Protein AF-A0A930J1J0-F1 (afdb_monomer_lite)

pLDDT: mean 86.8, std 15.66, range [39.66, 98.94]

Sequence (401 aa):
DGDRRDTHDFEGYFANFINRMKADNHDKSLVMNAVSTFGGSKIVGTKNVEFGYNEMWGGDDYLWNYRKIIQDNRRNNGKNTFNTVFAAYLHCRNGNGGQFHTSSALFGNATIFALGGSRIELSGDHMLFTEYFPDDARKMSDKLQKSIIHYYDFLVAYENYLRDGNAETSVNMTMDGVNVAAWDLSDPNPSIADAADQTIGPKPYCVNTYSTKKGDVTAIQLLNYSNVSRDNFNVRDLKETMPEPNVLLNKKIVLDDATPVSRIWVASPDCFGGAPQEVVFKQNNGKVTFTLPSLEYWTMVVVEHGNKVDNSASEVRNYVLRGESFQEASNNTVPAGEAYLSFPATIGKTLQPLLSLVPVTAGITNVIDNGRDDYYTVSGIKVDHPVKGIYIHKGKKLVKK

Secondary structure (DSSP, 8-state):
------GGGHHHHHHHHHHHHHHHTTTS----B-GGGTTHHHHHHTS-SSSEEEE--GGG-BHHHHHHHHHHHHHHHT-TT--EEEE--TTTTSS--SBPPHHHHHHHHHHHHHTT-EE--EETTEE--SSSTT---SBPPHHHHHHHHHHHHHHHHTHHHHSSSPEEE---EEETTEEPEE-B-SPP-TT--SGGG---B--TTEEEEEEEEETTEEEEEEEEETT--STT-BSS-TT--PPPP--EEEEEEEEE--SPEEEEEEE-TTSGGG--EE--EEEETTEEEEEEEEESSEEEEEEEES-----S---EEEEEEETTEEEEPGGGPPPTT--EEEEEHHHHTTS-SEEE--------TT----S---EEETTS-EESS--SEEEEETTEEEEE-

Structure (mmCIF, N/CA/C/O backbone):
data_AF-A0A930J1J0-F1
#
_entry.id   AF-A0A930J1J0-F1
#
loop_
_atom_site.group_PDB
_atom_site.id
_atom_site.type_symbol
_atom_site.label_atom_id
_atom_site.label_alt_id
_atom_site.label_comp_id
_atom_site.label_asym_id
_atom_site.label_entity_id
_atom_site.label_seq_id
_atom_site.pdbx_PDB_ins_code
_atom_site.Cartn_x
_atom_site.Cartn_y
_atom_site.Cartn_z
_atom_site.occupancy
_atom_site.B_iso_or_equiv
_atom_site.auth_seq_id
_atom_site.auth_comp_id
_atom_site.auth_asym_id
_atom_site.auth_atom_id
_atom_site.pdbx_PDB_model_num
ATOM 1 N N . ASP A 1 1 ? 16.453 -6.946 -48.215 1.00 40.41 1 ASP A N 1
ATOM 2 C CA . ASP A 1 1 ? 15.209 -6.165 -48.078 1.00 40.41 1 ASP A CA 1
ATOM 3 C C . ASP A 1 1 ? 14.553 -6.431 -46.735 1.00 40.41 1 ASP A C 1
ATOM 5 O O . ASP A 1 1 ? 13.720 -7.315 -46.593 1.00 40.41 1 ASP A O 1
ATOM 9 N N . GLY A 1 2 ? 15.029 -5.722 -45.708 1.00 41.78 2 GLY A N 1
ATOM 10 C CA . GLY A 1 2 ? 14.405 -5.718 -44.389 1.00 41.78 2 GLY A CA 1
ATOM 11 C C . GLY A 1 2 ? 13.226 -4.764 -44.436 1.00 41.78 2 GLY A C 1
ATOM 12 O O . GLY A 1 2 ? 13.413 -3.555 -44.333 1.00 41.78 2 GLY A O 1
ATOM 13 N N . ASP A 1 3 ? 12.049 -5.324 -44.674 1.00 44.66 3 ASP A N 1
ATOM 14 C CA . ASP A 1 3 ? 10.758 -4.653 -44.623 1.00 44.66 3 ASP A CA 1
ATOM 15 C C . ASP A 1 3 ? 10.633 -3.887 -43.292 1.00 44.66 3 ASP A C 1
ATOM 17 O O . ASP A 1 3 ? 10.370 -4.471 -42.237 1.00 44.66 3 ASP A O 1
ATOM 21 N N . ARG A 1 4 ? 10.911 -2.574 -43.321 1.00 46.75 4 ARG A N 1
ATOM 22 C CA . ARG A 1 4 ? 10.579 -1.635 -42.242 1.00 46.75 4 ARG A CA 1
ATOM 23 C C . ARG A 1 4 ? 9.063 -1.495 -42.250 1.00 46.75 4 ARG A C 1
ATOM 25 O O . ARG A 1 4 ? 8.527 -0.515 -42.761 1.00 46.75 4 ARG A O 1
ATOM 32 N N . ARG A 1 5 ? 8.386 -2.520 -41.735 1.00 54.31 5 ARG A N 1
ATOM 33 C CA . ARG A 1 5 ? 6.943 -2.494 -41.550 1.00 54.31 5 ARG A CA 1
ATOM 34 C C . ARG A 1 5 ? 6.594 -1.337 -40.636 1.00 54.31 5 ARG A C 1
ATOM 36 O O . ARG A 1 5 ? 7.271 -1.079 -39.643 1.00 54.31 5 ARG A O 1
ATOM 43 N N . ASP A 1 6 ? 5.529 -0.677 -41.037 1.00 55.72 6 ASP A N 1
ATOM 44 C CA . ASP A 1 6 ? 4.822 0.389 -40.362 1.00 55.72 6 ASP A CA 1
ATOM 45 C C . ASP A 1 6 ? 4.927 0.302 -38.823 1.00 55.72 6 ASP A C 1
ATOM 47 O O . ASP A 1 6 ? 4.424 -0.633 -38.197 1.00 55.72 6 ASP A O 1
ATOM 51 N N . THR A 1 7 ? 5.629 1.251 -38.194 1.00 55.56 7 THR A N 1
ATOM 52 C CA . THR A 1 7 ? 5.911 1.256 -36.742 1.00 55.56 7 THR A CA 1
ATOM 53 C C . THR A 1 7 ? 4.744 1.785 -35.901 1.00 55.56 7 THR A C 1
ATOM 55 O O . THR A 1 7 ? 4.919 2.066 -34.718 1.00 55.56 7 THR A O 1
ATOM 58 N N . HIS A 1 8 ? 3.560 1.946 -36.496 1.00 62.59 8 HIS A N 1
ATOM 59 C CA . HIS A 1 8 ? 2.398 2.550 -35.843 1.00 62.59 8 HIS A CA 1
ATOM 60 C C . HIS A 1 8 ? 1.767 1.663 -34.750 1.00 62.59 8 HIS A C 1
ATOM 62 O O . HIS A 1 8 ? 1.011 2.183 -33.938 1.00 62.59 8 HIS A O 1
ATOM 68 N N . ASP A 1 9 ? 2.100 0.365 -34.673 1.00 74.12 9 ASP A N 1
ATOM 69 C CA . ASP A 1 9 ? 1.625 -0.552 -33.617 1.00 74.12 9 ASP A CA 1
ATOM 70 C C . ASP A 1 9 ? 2.786 -1.301 -32.937 1.00 74.12 9 ASP A C 1
ATOM 72 O O . ASP A 1 9 ? 2.862 -2.532 -32.929 1.00 74.12 9 ASP A O 1
ATOM 76 N N . PHE A 1 10 ? 3.748 -0.548 -32.390 1.00 83.56 10 PHE A N 1
ATOM 77 C CA . PHE A 1 10 ? 4.880 -1.148 -31.676 1.00 83.56 10 PHE A CA 1
ATOM 78 C C . PHE A 1 10 ? 4.429 -1.991 -30.467 1.00 83.56 10 PHE A C 1
ATOM 80 O O . PHE A 1 10 ? 4.976 -3.064 -30.215 1.00 83.56 10 PHE A O 1
ATOM 87 N N . GLU A 1 11 ? 3.378 -1.555 -29.769 1.00 87.38 11 GLU A N 1
ATOM 88 C CA . GLU A 1 11 ? 2.804 -2.262 -28.619 1.00 87.38 11 GLU A CA 1
ATOM 89 C C . GLU A 1 11 ? 2.189 -3.617 -29.013 1.00 87.38 11 GLU A C 1
ATOM 91 O O . GLU A 1 11 ? 2.298 -4.593 -28.264 1.00 87.38 11 GLU A O 1
ATOM 96 N N . GLY A 1 12 ? 1.581 -3.720 -30.200 1.00 89.19 12 GLY A N 1
ATOM 97 C CA . GLY A 1 12 ? 1.056 -4.974 -30.739 1.00 89.19 12 GLY A CA 1
ATOM 98 C C . GLY A 1 12 ? 2.128 -6.051 -30.937 1.00 89.19 12 GLY A C 1
ATOM 99 O O . GLY A 1 12 ? 1.853 -7.242 -30.748 1.00 89.19 12 GLY A O 1
ATOM 100 N N . TYR A 1 13 ? 3.376 -5.666 -31.228 1.00 92.75 13 TYR A N 1
ATOM 101 C CA . TYR A 1 13 ? 4.475 -6.630 -31.352 1.00 92.75 13 TYR A CA 1
ATOM 102 C C . TYR A 1 13 ? 4.840 -7.300 -30.024 1.00 92.75 13 TYR A C 1
ATOM 104 O O . TYR A 1 13 ? 5.249 -8.463 -30.045 1.00 92.75 13 TYR A O 1
ATOM 112 N N . PHE A 1 14 ? 4.632 -6.642 -28.878 1.00 95.38 14 PHE A N 1
ATOM 113 C CA . PHE A 1 14 ? 4.850 -7.271 -27.571 1.00 95.38 14 PHE A CA 1
ATOM 114 C C . PHE A 1 14 ? 3.931 -8.475 -27.369 1.00 95.38 14 PHE A C 1
ATOM 116 O O . PHE A 1 14 ? 4.391 -9.542 -26.961 1.00 95.38 14 PHE A O 1
ATOM 123 N N . ALA A 1 15 ? 2.649 -8.342 -27.722 1.00 95.69 15 ALA A N 1
ATOM 124 C CA . ALA A 1 15 ? 1.689 -9.434 -27.601 1.00 95.69 15 ALA A CA 1
ATOM 125 C C . ALA A 1 15 ? 2.074 -10.629 -28.488 1.00 95.69 15 ALA A C 1
ATOM 127 O O . ALA A 1 15 ? 2.087 -11.771 -28.025 1.00 95.69 15 ALA A O 1
ATOM 128 N N . ASN A 1 16 ? 2.452 -10.364 -29.744 1.00 95.75 16 ASN A N 1
ATOM 129 C CA . ASN A 1 16 ? 2.914 -11.400 -30.670 1.00 95.75 16 ASN A CA 1
ATOM 130 C C . ASN A 1 16 ? 4.155 -12.129 -30.136 1.00 95.75 16 ASN A C 1
ATOM 132 O O . ASN A 1 16 ? 4.213 -13.360 -30.182 1.00 95.75 16 ASN A O 1
ATOM 136 N N . PHE A 1 17 ? 5.122 -11.383 -29.597 1.00 96.12 17 PHE A N 1
ATOM 137 C CA . PHE A 1 17 ? 6.340 -11.943 -29.022 1.00 96.12 17 PHE A CA 1
ATOM 138 C C . PHE A 1 17 ? 6.049 -12.827 -27.804 1.00 96.12 17 PHE A C 1
ATOM 140 O O . PHE A 1 17 ? 6.471 -13.981 -27.778 1.00 96.12 17 PHE A O 1
ATOM 147 N N . ILE A 1 18 ? 5.281 -12.333 -26.829 1.00 97.00 18 ILE A N 1
ATOM 148 C CA . ILE A 1 18 ? 4.938 -13.088 -25.613 1.00 97.00 18 ILE A CA 1
ATOM 149 C C . ILE A 1 18 ? 4.182 -14.373 -25.966 1.00 97.00 18 ILE A C 1
ATOM 151 O O . ILE A 1 18 ? 4.533 -15.448 -25.476 1.00 97.00 18 ILE A O 1
ATOM 155 N N . ASN A 1 19 ? 3.180 -14.286 -26.847 1.00 97.06 19 ASN A N 1
ATOM 156 C CA . ASN A 1 19 ? 2.413 -15.453 -27.286 1.00 97.06 19 ASN A CA 1
ATOM 157 C C . ASN A 1 19 ? 3.313 -16.496 -27.949 1.00 97.06 19 ASN A C 1
ATOM 159 O O . ASN A 1 19 ? 3.184 -17.689 -27.671 1.00 97.06 19 ASN A O 1
ATOM 163 N N . ARG A 1 20 ? 4.257 -16.052 -28.787 1.00 97.50 20 ARG A N 1
ATOM 164 C CA . ARG A 1 20 ? 5.216 -16.950 -29.426 1.00 97.50 20 ARG A CA 1
ATOM 165 C C . ARG A 1 20 ? 6.159 -17.597 -28.412 1.00 97.50 20 ARG A C 1
ATOM 167 O O . ARG A 1 20 ? 6.332 -18.811 -28.449 1.00 97.50 20 ARG A O 1
ATOM 174 N N . MET A 1 21 ? 6.717 -16.818 -27.485 1.00 97.31 21 MET A N 1
ATOM 175 C CA . MET A 1 21 ? 7.605 -17.331 -26.438 1.00 97.31 21 MET A CA 1
ATOM 176 C C . MET A 1 21 ? 6.910 -18.370 -25.559 1.00 97.31 21 MET A C 1
ATOM 178 O O . MET A 1 21 ? 7.517 -19.396 -25.250 1.00 97.31 21 MET A O 1
ATOM 182 N N . LYS A 1 22 ? 5.639 -18.140 -25.199 1.00 96.69 22 LYS A N 1
ATOM 183 C CA . LYS A 1 22 ? 4.855 -19.085 -24.394 1.00 96.69 22 LYS A CA 1
ATOM 184 C C . LYS A 1 22 ? 4.492 -20.350 -25.168 1.00 96.69 22 LYS A C 1
ATOM 186 O O . LYS A 1 22 ? 4.525 -21.427 -24.585 1.00 96.69 22 LYS A O 1
ATOM 191 N N . ALA A 1 23 ? 4.179 -20.236 -26.459 1.00 97.25 23 ALA A N 1
ATOM 192 C CA . ALA A 1 23 ? 3.907 -21.393 -27.311 1.00 97.25 23 ALA A CA 1
ATOM 193 C C . ALA A 1 23 ? 5.142 -22.298 -27.458 1.00 97.25 23 ALA A C 1
ATOM 195 O O . ALA A 1 23 ? 5.030 -23.514 -27.315 1.00 97.25 23 ALA A O 1
ATOM 196 N N . ASP A 1 24 ? 6.319 -21.704 -27.675 1.00 97.38 24 ASP A N 1
ATOM 197 C CA . ASP A 1 24 ? 7.568 -22.452 -27.847 1.00 97.38 24 ASP A CA 1
ATOM 198 C C . ASP A 1 24 ? 8.112 -22.999 -26.507 1.00 97.38 24 ASP A C 1
ATOM 200 O O . ASP A 1 24 ? 8.792 -24.022 -26.495 1.00 97.38 24 ASP A O 1
ATOM 204 N N . ASN A 1 25 ? 7.794 -22.355 -25.373 1.00 95.62 25 ASN A N 1
ATOM 205 C CA . ASN A 1 25 ? 8.313 -22.688 -24.035 1.00 95.62 25 ASN A CA 1
ATOM 206 C C . ASN A 1 25 ? 7.188 -22.762 -22.985 1.00 95.62 25 ASN A C 1
ATOM 208 O O . ASN A 1 25 ? 7.154 -21.996 -22.017 1.00 95.62 25 ASN A O 1
ATOM 212 N N . HIS A 1 26 ? 6.232 -23.670 -23.189 1.00 92.19 26 HIS A N 1
ATOM 213 C CA . HIS A 1 26 ? 5.001 -23.764 -22.393 1.00 92.19 26 HIS A CA 1
ATOM 214 C C . HIS A 1 26 ? 5.227 -23.917 -20.876 1.00 92.19 26 HIS A C 1
ATOM 216 O O . HIS A 1 26 ? 4.429 -23.400 -20.087 1.00 92.19 26 HIS A O 1
ATOM 222 N N . ASP A 1 27 ? 6.323 -24.558 -20.463 1.00 94.75 27 ASP A N 1
ATOM 223 C CA . ASP A 1 27 ? 6.704 -24.808 -19.068 1.00 94.75 27 ASP A CA 1
ATOM 224 C C . ASP A 1 27 ? 7.376 -23.611 -18.372 1.00 94.75 27 ASP A C 1
ATOM 226 O O . ASP A 1 27 ? 7.573 -23.643 -17.157 1.00 94.75 27 ASP A O 1
ATOM 230 N N . LYS A 1 28 ? 7.737 -22.549 -19.104 1.00 95.50 28 LYS A N 1
ATOM 231 C CA . LYS A 1 28 ? 8.416 -21.377 -18.533 1.00 95.50 28 LYS A CA 1
ATOM 232 C C . LYS A 1 28 ? 7.434 -20.298 -18.096 1.00 95.50 28 LYS A C 1
ATOM 234 O O . LYS A 1 28 ? 6.471 -19.983 -18.800 1.00 95.50 28 LYS A O 1
ATOM 239 N N . SER A 1 29 ? 7.716 -19.697 -16.946 1.00 96.88 29 SER A N 1
ATOM 240 C CA . SER A 1 29 ? 7.060 -18.471 -16.500 1.00 96.88 29 SER A CA 1
ATOM 241 C C . SER A 1 29 ? 7.571 -17.277 -17.291 1.00 96.88 29 SER A C 1
ATOM 243 O O . SER A 1 29 ? 8.767 -17.179 -17.569 1.00 96.88 29 SER A O 1
ATOM 245 N N . LEU A 1 30 ? 6.665 -16.366 -17.644 1.00 97.12 30 LEU A N 1
ATOM 246 C CA . LEU A 1 30 ? 6.994 -15.161 -18.396 1.00 97.12 30 LEU A CA 1
ATOM 247 C C . LEU A 1 30 ? 6.592 -13.911 -17.620 1.00 97.12 30 LEU A C 1
ATOM 249 O O . LEU A 1 30 ? 5.534 -13.842 -16.997 1.00 97.12 30 LEU A O 1
ATOM 253 N N . VAL A 1 31 ? 7.432 -12.892 -17.726 1.00 97.25 31 VAL A N 1
ATOM 254 C CA . VAL A 1 31 ? 7.153 -11.530 -17.284 1.00 97.25 31 VAL A CA 1
ATOM 255 C C . VAL A 1 31 ? 7.755 -10.581 -18.311 1.00 97.25 31 VAL A C 1
ATOM 257 O O . VAL A 1 31 ? 8.797 -10.873 -18.897 1.00 97.25 31 VAL A O 1
ATOM 260 N N . MET A 1 32 ? 7.093 -9.455 -18.553 1.00 97.62 32 MET A N 1
ATOM 261 C CA . MET A 1 32 ? 7.615 -8.398 -19.409 1.00 97.62 32 MET A CA 1
ATOM 262 C C . MET A 1 32 ? 7.312 -7.049 -18.768 1.00 97.62 32 MET A C 1
ATOM 264 O O . MET A 1 32 ? 6.190 -6.812 -18.324 1.00 97.62 32 MET A O 1
ATOM 268 N N . ASN A 1 33 ? 8.328 -6.192 -18.706 1.00 97.62 33 ASN A N 1
ATOM 269 C CA . ASN A 1 33 ? 8.215 -4.863 -18.125 1.00 97.62 33 ASN A CA 1
ATOM 270 C C . ASN A 1 33 ? 7.402 -3.928 -19.032 1.00 97.62 33 ASN A C 1
ATOM 272 O O . ASN A 1 33 ? 7.735 -3.765 -20.205 1.00 97.62 33 ASN A O 1
ATOM 276 N N . ALA A 1 34 ? 6.372 -3.296 -18.468 1.00 96.69 34 ALA A N 1
ATOM 277 C CA . ALA A 1 34 ? 5.621 -2.200 -19.069 1.00 96.69 34 ALA A CA 1
ATOM 278 C C . ALA A 1 34 ? 6.069 -0.861 -18.454 1.00 96.69 34 ALA A C 1
ATOM 280 O O . ALA A 1 34 ? 5.447 -0.353 -17.511 1.00 96.69 34 ALA A O 1
ATOM 281 N N . VAL A 1 35 ? 7.164 -0.311 -18.992 1.00 95.50 35 VAL A N 1
ATOM 282 C CA . VAL A 1 35 ? 7.775 0.962 -18.568 1.00 95.50 35 VAL A CA 1
ATOM 283 C C . VAL A 1 35 ? 6.749 2.086 -18.681 1.00 95.50 35 VAL A C 1
ATOM 285 O O . VAL A 1 35 ? 6.236 2.330 -19.772 1.00 95.50 35 VAL A O 1
ATOM 288 N N . SER A 1 36 ? 6.424 2.756 -17.573 1.00 90.56 36 SER A N 1
ATOM 289 C CA . SER A 1 36 ? 5.410 3.823 -17.546 1.00 90.56 36 SER A CA 1
ATOM 290 C C . SER A 1 36 ? 4.096 3.411 -18.227 1.00 90.56 36 SER A C 1
ATOM 292 O O . SER A 1 36 ? 3.468 4.171 -18.956 1.00 90.56 36 SER A O 1
ATOM 294 N N . THR A 1 37 ? 3.688 2.151 -18.024 1.00 90.38 37 THR A N 1
ATOM 295 C CA . THR A 1 37 ? 2.477 1.524 -18.596 1.00 90.38 37 THR A CA 1
ATOM 296 C C . THR A 1 37 ? 2.469 1.318 -20.115 1.00 90.38 37 THR A C 1
ATOM 298 O O . THR A 1 37 ? 1.513 0.738 -20.637 1.00 90.38 37 THR A O 1
ATOM 301 N N . PHE A 1 38 ? 3.536 1.699 -20.821 1.00 93.88 38 PHE A N 1
ATOM 302 C CA . PHE A 1 38 ? 3.640 1.560 -22.271 1.00 93.88 38 PHE A CA 1
ATOM 303 C C . PHE A 1 38 ? 3.516 0.093 -22.703 1.00 93.88 38 PHE A C 1
ATOM 305 O O . PHE A 1 38 ? 4.220 -0.787 -22.200 1.00 93.88 38 PHE A O 1
ATOM 312 N N . GLY A 1 39 ? 2.577 -0.190 -23.604 1.00 94.00 39 GLY A N 1
ATOM 313 C CA . GLY A 1 39 ? 2.238 -1.538 -24.050 1.00 94.00 39 GLY A CA 1
ATOM 314 C C . GLY A 1 39 ? 1.584 -2.429 -22.991 1.00 94.00 39 GLY A C 1
ATOM 315 O O . GLY A 1 39 ? 1.302 -3.592 -23.280 1.00 94.00 39 GLY A O 1
ATOM 316 N N . GLY A 1 40 ? 1.304 -1.924 -21.784 1.00 95.25 40 GLY A N 1
ATOM 317 C CA . GLY A 1 40 ? 0.835 -2.723 -20.649 1.00 95.25 40 GLY A CA 1
ATOM 318 C C . GLY A 1 40 ? -0.450 -3.498 -20.944 1.00 95.25 40 GLY A C 1
ATOM 319 O O . GLY A 1 40 ? -0.546 -4.682 -20.624 1.00 95.25 40 GLY A O 1
ATOM 320 N N . SER A 1 41 ? -1.406 -2.878 -21.643 1.00 96.62 41 SER A N 1
ATOM 321 C CA . SER A 1 41 ? -2.653 -3.544 -22.047 1.00 96.62 41 SER A CA 1
ATOM 322 C C . SER A 1 41 ? -2.421 -4.691 -23.034 1.00 96.62 41 SER A C 1
ATOM 324 O O . SER A 1 41 ? -3.066 -5.732 -22.922 1.00 96.62 41 SER A O 1
ATOM 326 N N . LYS A 1 42 ? -1.464 -4.546 -23.959 1.00 97.50 42 LYS A N 1
ATOM 327 C CA . LYS A 1 42 ? -1.084 -5.587 -24.924 1.00 97.50 42 LYS A CA 1
ATOM 328 C C . LYS A 1 42 ? -0.301 -6.713 -24.254 1.00 97.50 42 LYS A C 1
ATOM 330 O O . LYS A 1 42 ? -0.588 -7.875 -24.520 1.00 97.50 42 LYS A O 1
ATOM 335 N N . ILE A 1 43 ? 0.633 -6.377 -23.361 1.00 98.06 43 ILE A N 1
ATOM 336 C CA . ILE A 1 43 ? 1.446 -7.331 -22.592 1.00 98.06 43 ILE A CA 1
ATOM 337 C C . ILE A 1 43 ? 0.549 -8.184 -21.693 1.00 98.06 43 ILE A C 1
ATOM 339 O O . ILE A 1 43 ? 0.497 -9.407 -21.832 1.00 98.06 43 ILE A O 1
ATOM 343 N N . VAL A 1 44 ? -0.201 -7.543 -20.796 1.00 98.19 44 VAL A N 1
ATOM 344 C CA . VAL A 1 44 ? -1.036 -8.230 -19.804 1.00 98.19 44 VAL A CA 1
ATOM 345 C C . VAL A 1 44 ? -2.250 -8.892 -20.460 1.00 98.19 44 VAL A C 1
ATOM 347 O O . VAL A 1 44 ? -2.649 -9.987 -20.054 1.00 98.19 44 VAL A O 1
ATOM 350 N N . GLY A 1 45 ? -2.789 -8.285 -21.522 1.00 97.75 45 GLY A N 1
ATOM 351 C CA . GLY A 1 45 ? -3.910 -8.812 -22.303 1.00 97.75 45 GLY A CA 1
ATOM 352 C C . GLY A 1 45 ? -3.623 -10.132 -23.021 1.00 97.75 45 GLY A C 1
ATOM 353 O O . GLY A 1 45 ? -4.565 -10.838 -23.378 1.00 97.75 45 GLY A O 1
ATOM 354 N N . THR A 1 46 ? -2.351 -10.525 -23.174 1.00 97.06 46 THR A N 1
ATOM 355 C CA . THR A 1 46 ? -1.995 -11.878 -23.645 1.00 97.06 46 THR A CA 1
ATOM 356 C C . THR A 1 46 ? -2.432 -12.978 -22.683 1.00 97.06 46 THR A C 1
ATOM 358 O O . THR A 1 46 ? -2.626 -14.114 -23.107 1.00 97.06 46 THR A O 1
ATOM 361 N N . LYS A 1 47 ? -2.549 -12.658 -21.384 1.00 97.25 47 LYS A N 1
ATOM 362 C CA . LYS A 1 47 ? -2.766 -13.612 -20.282 1.00 97.25 47 LYS A CA 1
ATOM 363 C C . LYS A 1 47 ? -1.679 -14.690 -20.154 1.00 97.25 47 LYS A C 1
ATOM 365 O O . LYS A 1 47 ? -1.889 -15.677 -19.456 1.00 97.25 47 LYS A O 1
ATOM 370 N N . ASN A 1 48 ? -0.530 -14.481 -20.798 1.00 97.12 48 ASN A N 1
ATOM 371 C CA . ASN A 1 48 ? 0.607 -15.403 -20.818 1.00 97.12 48 ASN A CA 1
ATOM 372 C C . ASN A 1 48 ? 1.761 -14.966 -19.898 1.00 97.12 48 ASN A C 1
ATOM 374 O O . ASN A 1 48 ? 2.753 -15.684 -19.796 1.00 97.12 48 ASN A O 1
ATOM 378 N N . VAL A 1 49 ? 1.633 -13.811 -19.235 1.00 97.81 49 VAL A N 1
ATOM 379 C CA . VAL A 1 49 ? 2.537 -13.345 -18.172 1.00 97.81 49 VAL A CA 1
ATOM 380 C C . VAL A 1 49 ? 1.985 -13.704 -16.789 1.00 97.81 49 VAL A C 1
ATOM 382 O O . VAL A 1 49 ? 0.768 -13.735 -16.600 1.00 97.81 49 VAL A O 1
ATOM 385 N N . GLU A 1 50 ? 2.869 -13.949 -15.822 1.00 97.25 50 GLU A N 1
ATOM 386 C CA . GLU A 1 50 ? 2.483 -14.401 -14.472 1.00 97.25 50 GLU A CA 1
ATOM 387 C C . GLU A 1 50 ? 1.888 -13.282 -13.605 1.00 97.25 50 GLU A C 1
ATOM 389 O O . GLU A 1 50 ? 0.990 -13.509 -12.796 1.00 97.25 50 GLU A O 1
ATOM 394 N N . PHE A 1 51 ? 2.388 -12.061 -13.780 1.00 98.06 51 PHE A N 1
ATOM 395 C CA . PHE A 1 51 ? 1.970 -10.864 -13.056 1.00 98.06 51 PHE A CA 1
ATOM 396 C C . PHE A 1 51 ? 2.281 -9.618 -13.893 1.00 98.06 51 PHE A C 1
ATOM 398 O O . PHE A 1 51 ? 3.065 -9.670 -14.847 1.00 98.06 51 PHE A O 1
ATOM 405 N N . GLY A 1 52 ? 1.655 -8.491 -13.559 1.00 98.31 52 GLY A N 1
ATOM 406 C CA . GLY A 1 52 ? 1.998 -7.202 -14.155 1.00 98.31 52 GLY A CA 1
ATOM 407 C C . GLY A 1 52 ? 3.325 -6.707 -13.590 1.00 98.31 52 GLY A C 1
ATOM 408 O O . GLY A 1 52 ? 3.495 -6.703 -12.375 1.00 98.31 52 GLY A O 1
ATOM 409 N N . TYR A 1 53 ? 4.263 -6.298 -14.439 1.00 98.62 53 TYR A N 1
ATOM 410 C CA . TYR A 1 53 ? 5.508 -5.664 -14.004 1.00 98.62 53 TYR A CA 1
ATOM 411 C C . TYR A 1 53 ? 5.583 -4.265 -14.598 1.00 98.62 53 TYR A C 1
ATOM 413 O O . TYR A 1 53 ? 5.572 -4.110 -15.821 1.00 98.62 53 TYR A O 1
ATOM 421 N N . ASN A 1 54 ? 5.648 -3.254 -13.738 1.00 98.38 54 ASN A N 1
ATOM 422 C CA . ASN A 1 54 ? 5.598 -1.855 -14.139 1.00 98.38 54 ASN A CA 1
ATOM 423 C C . ASN A 1 54 ? 6.775 -1.090 -13.540 1.00 98.38 54 ASN A C 1
ATOM 425 O O . ASN A 1 54 ? 6.869 -0.909 -12.325 1.00 98.38 54 ASN A O 1
ATOM 429 N N . GLU A 1 55 ? 7.675 -0.635 -14.402 1.00 97.75 55 GLU A N 1
ATOM 430 C CA . GLU A 1 55 ? 8.755 0.267 -14.025 1.00 97.75 55 GLU A CA 1
ATOM 431 C C . GLU A 1 55 ? 8.301 1.724 -14.142 1.00 97.75 55 GLU A C 1
ATOM 433 O O . GLU A 1 55 ? 7.862 2.170 -15.204 1.00 97.75 55 GLU A O 1
ATOM 438 N N . MET A 1 56 ? 8.371 2.449 -13.030 1.00 97.06 56 MET A N 1
ATOM 439 C CA . MET A 1 56 ? 7.677 3.717 -12.823 1.00 97.06 56 MET A CA 1
ATOM 440 C C . MET A 1 56 ? 8.611 4.902 -13.063 1.00 97.06 56 MET A C 1
ATOM 442 O O . MET A 1 56 ? 9.624 5.052 -12.375 1.00 97.06 56 MET A O 1
ATOM 446 N N . TRP A 1 57 ? 8.240 5.777 -13.999 1.00 94.81 57 TRP A N 1
ATOM 447 C CA . TRP A 1 57 ? 9.018 6.956 -14.376 1.00 94.81 57 TRP A CA 1
ATOM 448 C C . TRP A 1 57 ? 8.141 8.192 -14.563 1.00 94.81 57 TRP A C 1
ATOM 450 O O . TRP A 1 57 ? 6.925 8.103 -14.694 1.00 94.81 57 TRP A O 1
ATOM 460 N N . GLY A 1 58 ? 8.789 9.360 -14.621 1.00 89.00 58 GLY A N 1
ATOM 461 C CA . GLY A 1 58 ? 8.125 10.622 -14.947 1.00 89.00 58 GLY A CA 1
ATOM 462 C C . GLY A 1 58 ? 6.906 10.884 -14.062 1.00 89.00 58 GLY A C 1
ATOM 463 O O . GLY A 1 58 ? 6.998 10.745 -12.849 1.00 89.00 58 GLY A O 1
ATOM 464 N N . GLY A 1 59 ? 5.784 11.243 -14.687 1.00 86.75 59 GLY A N 1
ATOM 465 C CA . GLY A 1 59 ? 4.519 11.527 -14.005 1.00 86.75 59 GLY A CA 1
ATOM 466 C C . GLY A 1 59 ? 3.700 10.298 -13.597 1.00 86.75 59 GLY A C 1
ATOM 467 O O . GLY A 1 59 ? 2.560 10.463 -13.176 1.00 86.75 59 GLY A O 1
ATOM 468 N N . ASP A 1 60 ? 4.231 9.079 -13.716 1.00 91.50 60 ASP A N 1
ATOM 469 C CA . ASP A 1 60 ? 3.512 7.860 -13.323 1.00 91.50 60 ASP A CA 1
ATOM 470 C C . ASP A 1 60 ? 3.748 7.455 -11.864 1.00 91.50 60 ASP A C 1
ATOM 472 O O . ASP A 1 60 ? 3.368 6.360 -11.467 1.00 91.50 60 ASP A O 1
ATOM 476 N N . ASP A 1 61 ? 4.374 8.293 -11.038 1.00 93.69 61 ASP A N 1
ATOM 477 C CA . ASP A 1 61 ? 4.806 7.922 -9.687 1.00 93.69 61 ASP A CA 1
ATOM 478 C C . ASP A 1 61 ? 3.984 8.529 -8.539 1.00 93.69 61 ASP A C 1
ATOM 480 O O . ASP A 1 61 ? 4.340 8.329 -7.368 1.00 93.69 61 ASP A O 1
ATOM 484 N N . TYR A 1 62 ? 2.867 9.201 -8.834 1.00 96.00 62 TYR A N 1
ATOM 485 C CA . TYR A 1 62 ? 1.932 9.659 -7.805 1.00 96.00 62 TYR A CA 1
ATOM 486 C C . TYR A 1 62 ? 1.175 8.477 -7.196 1.00 96.00 62 TYR A C 1
ATOM 488 O O . TYR A 1 62 ? 0.950 7.446 -7.833 1.00 96.00 62 TYR A O 1
ATOM 496 N N . LEU A 1 63 ? 0.746 8.619 -5.939 1.00 96.81 63 LEU A N 1
ATOM 497 C CA . LEU A 1 63 ? 0.143 7.509 -5.185 1.00 96.81 63 LEU A CA 1
ATOM 498 C C . LEU A 1 63 ? -1.085 6.897 -5.891 1.00 96.81 63 LEU A C 1
ATOM 500 O O . LEU A 1 63 ? -1.304 5.686 -5.823 1.00 96.81 63 LEU A O 1
ATOM 504 N N . TRP A 1 64 ? -1.861 7.711 -6.615 1.00 96.38 64 TRP A N 1
ATOM 505 C CA . TRP A 1 64 ? -3.034 7.249 -7.360 1.00 96.38 64 TRP A CA 1
ATOM 506 C C . TRP A 1 64 ? -2.675 6.410 -8.603 1.00 96.38 64 TRP A C 1
ATOM 508 O O . TRP A 1 64 ? -3.450 5.518 -8.966 1.00 96.38 64 TRP A O 1
ATOM 518 N N . ASN A 1 65 ? -1.508 6.629 -9.232 1.00 97.25 65 ASN A N 1
ATOM 519 C CA . ASN A 1 65 ? -1.073 5.867 -10.411 1.00 97.25 65 ASN A CA 1
ATOM 520 C C . ASN A 1 65 ? -0.932 4.379 -10.078 1.00 97.25 65 ASN A C 1
ATOM 522 O O . ASN A 1 65 ? -1.397 3.531 -10.838 1.00 97.25 65 ASN A O 1
ATOM 526 N N . TYR A 1 66 ? -0.362 4.051 -8.915 1.00 98.00 66 TYR A N 1
ATOM 527 C CA . TYR A 1 66 ? -0.174 2.664 -8.475 1.00 98.00 66 TYR A CA 1
ATOM 528 C C . TYR A 1 66 ? -1.498 1.907 -8.382 1.00 98.00 66 TYR A C 1
ATOM 530 O O . TYR A 1 66 ? -1.606 0.790 -8.892 1.00 98.00 66 TYR A O 1
ATOM 538 N N . ARG A 1 67 ? -2.536 2.533 -7.806 1.00 97.12 67 ARG A N 1
ATOM 539 C CA . ARG A 1 67 ? -3.881 1.944 -7.765 1.00 97.12 67 ARG A CA 1
ATOM 540 C C . ARG A 1 67 ? -4.399 1.713 -9.180 1.00 97.12 67 ARG A C 1
ATOM 542 O O . ARG A 1 67 ? -4.817 0.601 -9.498 1.00 97.12 67 ARG A O 1
ATOM 549 N N . LYS A 1 68 ? -4.366 2.748 -10.026 1.00 96.69 68 LYS A N 1
ATOM 550 C CA . LYS A 1 68 ? -4.857 2.658 -11.406 1.00 96.69 68 LYS A CA 1
ATOM 551 C C . LYS A 1 68 ? -4.197 1.501 -12.152 1.00 96.69 68 LYS A C 1
ATOM 553 O O . LYS A 1 68 ? -4.895 0.695 -12.753 1.00 96.69 68 LYS A O 1
ATOM 558 N N . ILE A 1 69 ? -2.875 1.385 -12.075 1.00 97.88 69 ILE A N 1
ATOM 559 C CA . ILE A 1 69 ? -2.115 0.351 -12.785 1.00 97.88 69 ILE A CA 1
ATOM 560 C C . ILE A 1 69 ? -2.461 -1.049 -12.272 1.00 97.88 69 ILE A C 1
ATOM 562 O O . ILE A 1 69 ? -2.633 -1.964 -13.076 1.00 97.88 69 ILE A O 1
ATOM 566 N N . ILE A 1 70 ? -2.632 -1.228 -10.957 1.00 98.00 70 ILE A N 1
ATOM 567 C CA . ILE A 1 70 ? -3.122 -2.497 -10.397 1.00 98.00 70 ILE A CA 1
ATOM 568 C C . ILE A 1 70 ? -4.490 -2.854 -10.995 1.00 98.00 70 ILE A C 1
ATOM 570 O O . ILE A 1 70 ? -4.684 -3.987 -11.445 1.00 98.00 70 ILE A O 1
ATOM 574 N N . GLN A 1 71 ? -5.424 -1.901 -11.040 1.00 97.25 71 GLN A N 1
ATOM 575 C CA . GLN A 1 71 ? -6.767 -2.144 -11.575 1.00 97.25 71 GLN A CA 1
ATOM 576 C C . GLN A 1 71 ? -6.767 -2.385 -13.088 1.00 97.25 71 GLN A C 1
ATOM 578 O O . GLN A 1 71 ? -7.468 -3.277 -13.570 1.00 97.25 71 GLN A O 1
ATOM 583 N N . ASP A 1 72 ? -5.943 -1.665 -13.844 1.00 97.38 72 ASP A N 1
ATOM 584 C CA . ASP A 1 72 ? -5.789 -1.874 -15.283 1.00 97.38 72 ASP A CA 1
ATOM 585 C C . ASP A 1 72 ? -5.193 -3.247 -15.585 1.00 97.38 72 ASP A C 1
ATOM 587 O O . ASP A 1 72 ? -5.706 -3.958 -16.446 1.00 97.38 72 ASP A O 1
ATOM 591 N N . ASN A 1 73 ? -4.169 -3.677 -14.847 1.00 98.25 73 ASN A N 1
ATOM 592 C CA . ASN A 1 73 ? -3.579 -5.003 -15.016 1.00 98.25 73 ASN A CA 1
ATOM 593 C C . ASN A 1 73 ? -4.597 -6.116 -14.724 1.00 98.25 73 ASN A C 1
ATOM 595 O O . ASN A 1 73 ? -4.734 -7.047 -15.521 1.00 98.25 73 ASN A O 1
ATOM 599 N N . ARG A 1 74 ? -5.376 -6.001 -13.640 1.00 97.50 74 ARG A N 1
ATOM 600 C CA . ARG A 1 74 ? -6.472 -6.941 -13.329 1.00 97.50 74 ARG A CA 1
ATOM 601 C C . ARG A 1 74 ? -7.513 -6.991 -14.446 1.00 97.50 74 ARG A C 1
ATOM 603 O O . ARG A 1 74 ? -7.891 -8.081 -14.881 1.00 97.50 74 ARG A O 1
ATOM 610 N N . ARG A 1 75 ? -7.927 -5.825 -14.955 1.00 97.12 75 ARG A N 1
ATOM 611 C CA . ARG A 1 75 ? -8.901 -5.687 -16.051 1.00 97.12 75 ARG A CA 1
ATOM 612 C C . ARG A 1 75 ? -8.388 -6.299 -17.353 1.00 97.12 75 ARG A C 1
ATOM 614 O O . ARG A 1 75 ? -9.094 -7.093 -17.968 1.00 97.12 75 ARG A O 1
ATOM 621 N N . ASN A 1 76 ? -7.153 -5.983 -17.736 1.00 98.00 76 ASN A N 1
ATOM 622 C CA . ASN A 1 76 ? -6.517 -6.473 -18.959 1.00 98.00 76 ASN A CA 1
ATOM 623 C C . ASN A 1 76 ? -6.289 -7.992 -18.908 1.00 98.00 76 ASN A C 1
ATOM 625 O O . ASN A 1 76 ? -6.511 -8.683 -19.901 1.00 98.00 76 ASN A O 1
ATOM 629 N N . ASN A 1 77 ? -5.904 -8.538 -17.748 1.00 97.62 77 ASN A N 1
ATOM 630 C CA . ASN A 1 77 ? -5.756 -9.984 -17.573 1.00 97.62 77 ASN A CA 1
ATOM 631 C C . ASN A 1 77 ? -7.118 -10.702 -17.488 1.00 97.62 77 ASN A C 1
ATOM 633 O O . ASN A 1 77 ? -7.259 -11.855 -17.904 1.00 97.62 77 ASN A O 1
ATOM 637 N N . GLY A 1 78 ? -8.137 -10.015 -16.968 1.00 96.94 78 GLY A N 1
ATOM 638 C CA . GLY A 1 78 ? -9.468 -10.558 -16.705 1.00 96.94 78 GLY A CA 1
ATOM 639 C C . GLY A 1 78 ? -9.562 -11.363 -15.405 1.00 96.94 78 GLY A C 1
ATOM 640 O O . GLY A 1 78 ? -10.454 -12.200 -15.281 1.00 96.94 78 GLY A O 1
ATOM 641 N N . LYS A 1 79 ? -8.643 -11.150 -14.452 1.00 95.06 79 LYS A N 1
ATOM 642 C CA . LYS A 1 79 ? -8.635 -11.810 -13.136 1.00 95.06 79 LYS A CA 1
ATOM 643 C C . LYS A 1 79 ? -8.400 -10.782 -12.032 1.00 95.06 79 LYS A C 1
ATOM 645 O O . LYS A 1 79 ? -7.365 -10.122 -12.010 1.00 95.06 79 LYS A O 1
ATOM 650 N N . ASN A 1 80 ? -9.301 -10.723 -11.052 1.00 92.00 80 ASN A N 1
ATOM 651 C CA . ASN A 1 80 ? -9.137 -9.852 -9.877 1.00 92.00 80 ASN A CA 1
ATOM 652 C C . ASN A 1 80 ? -7.979 -10.286 -8.960 1.00 92.00 80 ASN A C 1
ATOM 654 O O . ASN A 1 80 ? -7.490 -9.485 -8.172 1.00 92.00 80 ASN A O 1
ATOM 658 N N . THR A 1 81 ? -7.527 -11.537 -9.075 1.00 94.44 81 THR A N 1
ATOM 659 C CA . THR A 1 81 ? -6.359 -12.083 -8.367 1.00 94.44 81 THR A CA 1
ATOM 660 C C . THR A 1 81 ? -5.037 -11.833 -9.099 1.00 94.44 81 THR A C 1
ATOM 662 O O . THR A 1 81 ? -3.989 -12.260 -8.621 1.00 94.44 81 THR A O 1
ATOM 665 N N . PHE A 1 82 ? -5.056 -11.182 -10.269 1.00 97.75 82 PHE A N 1
ATOM 666 C CA . PHE A 1 82 ? -3.830 -10.843 -10.985 1.00 97.75 82 PHE A CA 1
ATOM 667 C C . PHE A 1 82 ? -3.080 -9.739 -10.232 1.00 97.75 82 PHE A C 1
ATOM 669 O O . PHE A 1 82 ? -3.633 -8.669 -9.964 1.00 97.75 82 PHE A O 1
ATOM 676 N N . ASN A 1 83 ? -1.831 -10.026 -9.870 1.00 97.50 83 ASN A N 1
ATOM 677 C CA . ASN A 1 83 ? -1.008 -9.159 -9.034 1.00 97.50 83 ASN A CA 1
ATOM 678 C C . ASN A 1 83 ? -0.058 -8.300 -9.874 1.00 97.50 83 ASN A C 1
ATOM 680 O O . ASN A 1 83 ? 0.241 -8.625 -11.024 1.00 97.50 83 ASN A O 1
ATOM 684 N N . THR A 1 84 ? 0.424 -7.211 -9.274 1.00 98.56 84 THR A N 1
ATOM 685 C CA . THR A 1 84 ? 1.333 -6.257 -9.920 1.00 98.56 84 THR A CA 1
ATOM 686 C C . THR A 1 84 ? 2.561 -6.011 -9.051 1.00 98.56 84 THR A C 1
ATOM 688 O O . THR A 1 84 ? 2.443 -5.733 -7.856 1.00 98.56 84 THR A O 1
ATOM 691 N N . VAL A 1 85 ? 3.735 -6.078 -9.673 1.00 98.69 85 VAL A N 1
ATOM 692 C CA . VAL A 1 85 ? 5.035 -5.727 -9.101 1.00 98.69 85 VAL A CA 1
ATOM 693 C C . VAL A 1 85 ? 5.501 -4.415 -9.727 1.00 98.69 85 VAL A C 1
ATOM 695 O O . VAL A 1 85 ? 5.474 -4.251 -10.946 1.00 98.69 85 VAL A O 1
ATOM 698 N N . PHE A 1 86 ? 5.958 -3.494 -8.889 1.00 98.75 86 PHE A N 1
ATOM 699 C CA . PHE A 1 86 ? 6.461 -2.192 -9.301 1.00 98.75 86 PHE A CA 1
ATOM 700 C C . PHE A 1 86 ? 7.968 -2.087 -9.104 1.00 98.75 86 PHE A C 1
ATOM 702 O O . PHE A 1 86 ? 8.476 -2.396 -8.026 1.00 98.75 86 PHE A O 1
ATOM 709 N N . ALA A 1 87 ? 8.670 -1.574 -10.109 1.00 98.12 87 ALA A N 1
ATOM 710 C CA . ALA A 1 87 ? 9.996 -0.998 -9.929 1.00 98.12 87 ALA A CA 1
ATOM 711 C C . ALA A 1 87 ? 9.827 0.520 -9.783 1.00 98.12 87 ALA A C 1
ATOM 713 O O . ALA A 1 87 ? 9.473 1.210 -10.735 1.00 98.12 87 ALA A O 1
ATOM 714 N N . ALA A 1 88 ? 10.011 1.032 -8.566 1.00 97.31 88 ALA A N 1
ATOM 715 C CA . ALA A 1 88 ? 9.820 2.442 -8.229 1.00 97.31 88 ALA A CA 1
ATOM 716 C C . ALA A 1 88 ? 11.028 2.932 -7.430 1.00 97.31 88 ALA A C 1
ATOM 718 O O . ALA A 1 88 ? 11.018 2.931 -6.198 1.00 97.31 88 ALA A O 1
ATOM 719 N N . TYR A 1 89 ? 12.091 3.279 -8.148 1.00 96.69 89 TYR A N 1
ATOM 720 C CA . TYR A 1 89 ? 13.396 3.584 -7.573 1.00 96.69 89 TYR A CA 1
ATOM 721 C C . TYR A 1 89 ? 13.380 4.895 -6.777 1.00 96.69 89 TYR A C 1
ATOM 723 O O . TYR A 1 89 ? 13.097 5.963 -7.335 1.00 96.69 89 TYR A O 1
ATOM 731 N N . LEU A 1 90 ? 13.692 4.807 -5.483 1.00 96.19 90 LEU A N 1
ATOM 732 C CA . LEU A 1 90 ? 13.750 5.960 -4.582 1.00 96.19 90 LEU A CA 1
ATOM 733 C C . LEU A 1 90 ? 14.969 6.826 -4.887 1.00 96.19 90 LEU A C 1
ATOM 735 O O . LEU A 1 90 ? 16.055 6.296 -5.110 1.00 96.19 90 LEU A O 1
ATOM 739 N N . HIS A 1 91 ? 14.795 8.149 -4.859 1.00 95.56 91 HIS A N 1
ATOM 740 C CA . HIS A 1 91 ? 15.885 9.137 -4.967 1.00 95.56 91 HIS A CA 1
ATOM 741 C C . HIS A 1 91 ? 16.715 9.012 -6.261 1.00 95.56 91 HIS A C 1
ATOM 743 O O . HIS A 1 91 ? 17.841 9.494 -6.369 1.00 95.56 91 HIS A O 1
ATOM 749 N N . CYS A 1 92 ? 16.154 8.334 -7.260 1.00 92.69 92 CYS A N 1
ATOM 750 C CA . CYS A 1 92 ? 16.842 7.923 -8.472 1.00 92.69 92 CYS A CA 1
ATOM 751 C C . CYS A 1 92 ? 17.308 9.122 -9.309 1.00 92.69 92 CYS A C 1
ATOM 753 O O . CYS A 1 92 ? 16.524 10.025 -9.602 1.00 92.69 92 CYS A O 1
ATOM 755 N N . ARG A 1 93 ? 18.575 9.098 -9.753 1.00 85.38 93 ARG A N 1
ATOM 756 C CA . ARG A 1 93 ? 19.172 10.077 -10.689 1.00 85.38 93 ARG A CA 1
ATOM 757 C C . ARG A 1 93 ? 19.008 11.550 -10.274 1.00 85.38 93 ARG A C 1
ATOM 759 O O . ARG A 1 93 ? 19.048 12.435 -11.124 1.00 85.38 93 ARG A O 1
ATOM 766 N N . ASN A 1 94 ? 18.857 11.838 -8.984 1.00 84.94 94 ASN A N 1
ATOM 767 C CA . ASN A 1 94 ? 18.700 13.212 -8.502 1.00 84.94 94 ASN A CA 1
ATOM 768 C C . ASN A 1 94 ? 20.034 13.944 -8.262 1.00 84.94 94 ASN A C 1
ATOM 770 O O . ASN A 1 94 ? 20.034 15.108 -7.877 1.00 84.94 94 ASN A O 1
ATOM 774 N N . GLY A 1 95 ? 21.168 13.274 -8.497 1.00 80.25 95 GLY A N 1
ATOM 775 C CA . GLY A 1 95 ? 22.512 13.841 -8.349 1.00 80.25 95 GLY A CA 1
ATOM 776 C C . GLY A 1 95 ? 23.006 13.936 -6.904 1.00 80.25 95 GLY A C 1
ATOM 777 O O . GLY A 1 95 ? 24.179 14.235 -6.685 1.00 80.25 95 GLY A O 1
ATOM 778 N N . ASN A 1 96 ? 22.153 13.635 -5.926 1.00 84.12 96 ASN A N 1
ATOM 779 C CA . ASN A 1 96 ? 22.533 13.581 -4.525 1.00 84.12 96 ASN A CA 1
ATOM 780 C C . ASN A 1 96 ? 23.091 12.189 -4.193 1.00 84.12 96 ASN A C 1
ATOM 782 O O . ASN A 1 96 ? 22.622 11.171 -4.710 1.00 84.12 96 ASN A O 1
ATOM 786 N N . GLY A 1 97 ? 24.087 12.144 -3.311 1.00 83.19 97 GLY A N 1
ATOM 787 C CA . GLY A 1 97 ? 24.534 10.907 -2.668 1.00 83.19 97 GLY A CA 1
ATOM 788 C C . GLY A 1 97 ? 23.880 10.717 -1.299 1.00 83.19 97 GLY A C 1
ATOM 789 O O . GLY A 1 97 ? 23.102 11.555 -0.853 1.00 83.19 97 GLY A O 1
ATOM 790 N N . GLY A 1 98 ? 24.255 9.647 -0.598 1.00 90.06 98 GLY A N 1
ATOM 791 C CA . GLY A 1 98 ? 23.857 9.419 0.792 1.00 90.06 98 GLY A CA 1
ATOM 792 C C . GLY A 1 98 ? 23.008 8.168 0.993 1.00 90.06 98 GLY A C 1
ATOM 793 O O . GLY A 1 98 ? 22.995 7.254 0.170 1.00 90.06 98 GLY A O 1
ATOM 794 N N . GLN A 1 99 ? 22.353 8.104 2.149 1.00 95.25 99 GLN A N 1
ATOM 795 C CA . GLN A 1 99 ? 21.489 6.987 2.522 1.00 95.25 99 GLN A CA 1
ATOM 796 C C . GLN A 1 99 ? 20.060 7.213 2.038 1.00 95.25 99 GLN A C 1
ATOM 798 O O . GLN A 1 99 ? 19.618 8.349 1.891 1.00 95.25 99 GLN A O 1
ATOM 803 N N . PHE A 1 100 ? 19.309 6.128 1.870 1.00 96.94 100 PHE A N 1
ATOM 804 C CA . PHE A 1 100 ? 17.866 6.245 1.699 1.00 96.94 100 PHE A CA 1
ATOM 805 C C . PHE A 1 100 ? 17.225 6.894 2.927 1.00 96.94 100 PHE A C 1
ATOM 807 O O . PHE A 1 100 ? 17.446 6.473 4.067 1.00 96.94 100 PHE A O 1
ATOM 814 N N . HIS A 1 101 ? 16.351 7.863 2.687 1.00 96.75 101 HIS A N 1
ATOM 815 C CA . HIS A 1 101 ? 15.379 8.313 3.671 1.00 96.75 101 HIS A CA 1
ATOM 816 C C . HIS A 1 101 ? 14.427 7.172 4.044 1.00 96.75 101 HIS A C 1
ATOM 818 O O . HIS A 1 101 ? 13.759 6.581 3.192 1.00 96.75 101 HIS A O 1
ATOM 824 N N . THR A 1 102 ? 14.376 6.867 5.344 1.00 97.81 102 THR A N 1
ATOM 825 C CA . THR A 1 102 ? 13.539 5.783 5.882 1.00 97.81 102 THR A CA 1
ATOM 826 C C . THR A 1 102 ? 12.065 6.066 5.599 1.00 97.81 102 THR A C 1
ATOM 828 O O . THR A 1 102 ? 11.362 5.183 5.116 1.00 97.81 102 THR A O 1
ATOM 831 N N . SER A 1 103 ? 11.623 7.309 5.804 1.00 97.88 103 SER A N 1
ATOM 832 C CA . SER A 1 103 ? 10.264 7.758 5.501 1.00 97.88 103 SER A CA 1
ATOM 833 C C . SER A 1 103 ? 9.850 7.499 4.049 1.00 97.88 103 SER A C 1
ATOM 835 O O . SER A 1 103 ? 8.782 6.934 3.823 1.00 97.88 103 SER A O 1
ATOM 837 N N . SER A 1 104 ? 10.689 7.841 3.061 1.00 97.75 104 SER A N 1
ATOM 838 C CA . SER A 1 104 ? 10.388 7.616 1.637 1.00 97.75 104 SER A CA 1
ATOM 839 C C . SER A 1 104 ? 10.195 6.129 1.334 1.00 97.75 104 SER A C 1
ATOM 841 O O . SER A 1 104 ? 9.255 5.749 0.634 1.00 97.75 104 SER A O 1
ATOM 843 N N . ALA A 1 105 ? 11.050 5.270 1.896 1.00 98.31 105 ALA A N 1
ATOM 844 C CA . ALA A 1 105 ? 10.945 3.828 1.708 1.00 98.31 105 ALA A CA 1
ATOM 845 C C . ALA A 1 105 ? 9.675 3.250 2.342 1.00 98.31 105 ALA A C 1
ATOM 847 O O . ALA A 1 105 ? 8.920 2.545 1.668 1.00 98.31 105 ALA A O 1
ATOM 848 N N . LEU A 1 106 ? 9.408 3.584 3.607 1.00 98.62 106 LEU A N 1
ATOM 849 C CA . LEU A 1 106 ? 8.283 3.015 4.346 1.00 98.62 106 LEU A CA 1
ATOM 850 C C . LEU A 1 106 ? 6.930 3.540 3.850 1.00 98.62 106 LEU A C 1
ATOM 852 O O . LEU A 1 106 ? 6.018 2.737 3.671 1.00 98.62 106 LEU A O 1
ATOM 856 N N . PHE A 1 107 ? 6.794 4.829 3.508 1.00 98.62 107 PHE A N 1
ATOM 857 C CA . PHE A 1 107 ? 5.567 5.337 2.877 1.00 98.62 107 PHE A CA 1
ATOM 858 C C . PHE A 1 107 ? 5.318 4.719 1.500 1.00 98.62 107 PHE A C 1
ATOM 860 O O . PHE A 1 107 ? 4.172 4.386 1.179 1.00 98.62 107 PHE A O 1
ATOM 867 N N . GLY A 1 108 ? 6.369 4.536 0.695 1.00 98.19 108 GLY A N 1
ATOM 868 C CA . GLY A 1 108 ? 6.267 3.850 -0.592 1.00 98.19 108 GLY A CA 1
ATOM 869 C C . GLY A 1 108 ? 5.752 2.418 -0.437 1.00 98.19 108 GLY A C 1
ATOM 870 O O . GLY A 1 108 ? 4.803 2.025 -1.121 1.00 98.19 108 GLY A O 1
ATOM 871 N N . ASN A 1 109 ? 6.311 1.668 0.516 1.00 98.75 109 ASN A N 1
ATOM 872 C CA . ASN A 1 109 ? 5.895 0.293 0.799 1.00 98.75 109 ASN A CA 1
ATOM 873 C C . ASN A 1 109 ? 4.486 0.227 1.374 1.00 98.75 109 ASN A C 1
ATOM 875 O O . ASN A 1 109 ? 3.661 -0.508 0.841 1.00 98.75 109 ASN A O 1
ATOM 879 N N . ALA A 1 110 ? 4.181 1.038 2.388 1.00 98.75 110 ALA A N 1
ATOM 880 C CA . ALA A 1 110 ? 2.848 1.142 2.975 1.00 98.75 110 ALA A CA 1
ATOM 881 C C . ALA A 1 110 ? 1.783 1.371 1.898 1.00 98.75 110 ALA A C 1
ATOM 883 O O . ALA A 1 110 ? 0.796 0.644 1.834 1.00 98.75 110 ALA A O 1
ATOM 884 N N . THR A 1 111 ? 2.014 2.339 1.007 1.00 98.56 111 THR A N 1
ATOM 885 C CA . THR A 1 111 ? 1.075 2.687 -0.066 1.00 98.56 111 THR A CA 1
ATOM 886 C C . THR A 1 111 ? 0.887 1.528 -1.045 1.00 98.56 111 THR A C 1
ATOM 888 O O . THR A 1 111 ? -0.239 1.103 -1.300 1.00 98.56 111 THR A O 1
ATOM 891 N N . ILE A 1 112 ? 1.978 0.998 -1.605 1.00 98.81 112 ILE A N 1
ATOM 892 C CA . ILE A 1 112 ? 1.901 -0.023 -2.658 1.00 98.81 112 ILE A CA 1
ATOM 893 C C . ILE A 1 112 ? 1.366 -1.348 -2.103 1.00 98.81 112 ILE A C 1
ATOM 895 O O . ILE A 1 112 ? 0.548 -1.996 -2.761 1.00 98.81 112 ILE A O 1
ATOM 899 N N . PHE A 1 113 ? 1.771 -1.737 -0.893 1.00 98.81 113 PHE A N 1
ATOM 900 C CA . PHE A 1 113 ? 1.340 -2.991 -0.272 1.00 98.81 113 PHE A CA 1
ATOM 901 C C . PHE A 1 113 ? -0.124 -2.918 0.166 1.00 98.81 113 PHE A C 1
ATOM 903 O O . PHE A 1 113 ? -0.869 -3.865 -0.081 1.00 98.81 113 PHE A O 1
ATOM 910 N N . ALA A 1 114 ? -0.574 -1.784 0.719 1.00 98.69 114 ALA A N 1
ATOM 911 C CA . ALA A 1 114 ? -1.982 -1.556 1.058 1.00 98.69 114 ALA A CA 1
ATOM 912 C C . ALA A 1 114 ? -2.912 -1.687 -0.161 1.00 98.69 114 ALA A C 1
ATOM 914 O O . ALA A 1 114 ? -4.023 -2.198 -0.032 1.00 98.69 114 ALA A O 1
ATOM 915 N N . LEU A 1 115 ? -2.450 -1.273 -1.347 1.00 98.38 115 LEU A N 1
ATOM 916 C CA . LEU A 1 115 ? -3.177 -1.413 -2.615 1.00 98.38 115 LEU A CA 1
ATOM 917 C C . LEU A 1 115 ? -3.190 -2.848 -3.175 1.00 98.38 115 LEU A C 1
ATOM 919 O O . LEU A 1 115 ? -3.917 -3.138 -4.132 1.00 98.38 115 LEU A O 1
ATOM 923 N N . GLY A 1 116 ? -2.398 -3.750 -2.594 1.00 97.94 116 GLY A N 1
ATOM 924 C CA . GLY A 1 116 ? -2.228 -5.128 -3.048 1.00 97.94 116 GLY A CA 1
ATOM 925 C C . GLY A 1 116 ? -1.152 -5.313 -4.121 1.00 97.94 116 GLY A C 1
ATOM 926 O O . GLY A 1 116 ? -1.110 -6.361 -4.767 1.00 97.94 116 GLY A O 1
ATOM 927 N N . GLY A 1 117 ? -0.293 -4.313 -4.335 1.00 98.25 117 GLY A N 1
ATOM 928 C CA . GLY A 1 117 ? 0.915 -4.442 -5.148 1.00 98.25 117 GLY A CA 1
ATOM 929 C C . GLY A 1 117 ? 2.119 -4.921 -4.333 1.00 98.25 117 GLY A C 1
ATOM 930 O O . GLY A 1 117 ? 2.060 -5.078 -3.114 1.00 98.25 117 GLY A O 1
ATOM 931 N N . SER A 1 118 ? 3.247 -5.123 -5.006 1.00 98.25 118 SER A N 1
ATOM 932 C CA . SER A 1 118 ? 4.556 -5.317 -4.369 1.00 98.25 118 SER A CA 1
ATOM 933 C C . SER A 1 118 ? 5.628 -4.497 -5.075 1.00 98.25 118 SER A C 1
ATOM 935 O O . SER A 1 118 ? 5.408 -4.013 -6.184 1.00 98.25 118 SER A O 1
ATOM 937 N N . ARG A 1 119 ? 6.802 -4.350 -4.460 1.00 97.69 119 ARG A N 1
ATOM 938 C CA . ARG A 1 119 ? 7.930 -3.620 -5.044 1.00 97.69 119 ARG A CA 1
ATOM 939 C C . ARG A 1 119 ? 9.118 -4.541 -5.236 1.00 97.69 119 ARG A C 1
ATOM 941 O O . ARG A 1 119 ? 9.448 -5.314 -4.346 1.00 97.69 119 ARG A O 1
ATOM 948 N N . ILE A 1 120 ? 9.761 -4.443 -6.391 1.00 97.56 120 ILE A N 1
ATOM 949 C CA . ILE A 1 120 ? 11.116 -4.959 -6.561 1.00 97.56 120 ILE A CA 1
ATOM 950 C C . ILE A 1 120 ? 12.078 -3.856 -6.126 1.00 97.56 120 ILE A C 1
ATOM 952 O O . ILE A 1 120 ? 12.289 -2.875 -6.832 1.00 97.56 120 ILE A O 1
ATOM 956 N N . GLU A 1 121 ? 12.600 -3.979 -4.911 1.00 97.62 121 GLU A N 1
ATOM 957 C CA . GLU A 1 121 ? 13.497 -2.967 -4.340 1.00 97.62 121 GLU A CA 1
ATOM 958 C C . GLU A 1 121 ? 14.652 -3.564 -3.536 1.00 97.62 121 GLU A C 1
ATOM 960 O O . GLU A 1 121 ? 15.564 -2.833 -3.190 1.00 97.62 121 GLU A O 1
ATOM 965 N N . LEU A 1 122 ? 14.647 -4.865 -3.239 1.00 95.88 122 LEU A N 1
ATOM 966 C CA . LEU A 1 122 ? 15.719 -5.530 -2.501 1.00 95.88 122 LEU A CA 1
ATOM 967 C C . LEU A 1 122 ? 16.484 -6.469 -3.437 1.00 95.88 122 LEU A C 1
ATOM 969 O O . LEU A 1 122 ? 15.920 -7.424 -3.971 1.00 95.88 122 LEU A O 1
ATOM 973 N N . SER A 1 123 ? 17.771 -6.187 -3.616 1.00 85.75 123 SER A N 1
ATOM 974 C CA . SER A 1 123 ? 18.780 -7.120 -4.114 1.00 85.75 123 SER A CA 1
ATOM 975 C C . SER A 1 123 ? 19.434 -7.809 -2.914 1.00 85.75 123 SER A C 1
ATOM 977 O O . SER A 1 123 ? 19.439 -7.258 -1.816 1.00 85.75 123 SER A O 1
ATOM 979 N N . GLY A 1 124 ? 19.983 -9.014 -3.090 1.00 80.00 124 GLY A N 1
ATOM 980 C CA . GLY A 1 124 ? 20.473 -9.851 -1.983 1.00 80.00 124 GLY A CA 1
ATOM 981 C C . GLY A 1 124 ? 21.411 -9.151 -0.984 1.00 80.00 124 GLY A C 1
ATOM 982 O O . GLY A 1 124 ? 21.454 -9.546 0.177 1.00 80.00 124 GLY A O 1
ATOM 983 N N . ASP A 1 125 ? 22.124 -8.109 -1.409 1.00 81.12 125 ASP A N 1
ATOM 984 C CA . ASP A 1 125 ? 23.081 -7.328 -0.623 1.00 81.12 125 ASP A CA 1
ATOM 985 C C . ASP A 1 125 ? 22.736 -5.830 -0.454 1.00 81.12 125 ASP A C 1
ATOM 987 O O . ASP A 1 125 ? 23.372 -5.156 0.361 1.00 81.12 125 ASP A O 1
ATOM 991 N N . HIS A 1 126 ? 21.752 -5.278 -1.175 1.00 92.62 126 HIS A N 1
ATOM 992 C CA . HIS A 1 126 ? 21.416 -3.847 -1.113 1.00 92.62 126 HIS A CA 1
ATOM 993 C C . HIS A 1 126 ? 19.986 -3.528 -1.583 1.00 92.62 126 HIS A C 1
ATOM 995 O O . HIS A 1 126 ? 19.275 -4.374 -2.115 1.00 92.62 126 HIS A O 1
ATOM 1001 N N . MET A 1 127 ? 19.549 -2.282 -1.387 1.00 96.50 127 MET A N 1
ATOM 1002 C CA . MET A 1 127 ? 18.262 -1.788 -1.886 1.00 96.50 127 MET A CA 1
ATOM 1003 C C . MET A 1 127 ? 18.457 -1.033 -3.209 1.00 96.50 127 MET A C 1
ATOM 1005 O O . MET A 1 127 ? 19.365 -0.214 -3.321 1.00 96.50 127 MET A O 1
ATOM 1009 N N . LEU A 1 128 ? 17.597 -1.290 -4.193 1.00 96.69 128 LEU A N 1
ATOM 1010 C CA . LEU A 1 128 ? 17.633 -0.699 -5.528 1.00 96.69 128 LEU A CA 1
ATOM 1011 C C . LEU A 1 128 ? 17.199 0.775 -5.488 1.00 96.69 128 LEU A C 1
ATOM 1013 O O . LEU A 1 128 ? 16.077 1.093 -5.086 1.00 96.69 128 LEU A O 1
ATOM 1017 N N . PHE A 1 129 ? 18.056 1.677 -5.973 1.00 94.94 129 PHE A N 1
ATOM 1018 C CA . PHE A 1 129 ? 17.739 3.107 -6.151 1.00 94.94 129 PHE A CA 1
ATOM 1019 C C . PHE A 1 129 ? 17.825 3.584 -7.603 1.00 94.94 129 PHE A C 1
ATOM 1021 O O . PHE A 1 129 ? 17.574 4.754 -7.892 1.00 94.94 129 PHE A O 1
ATOM 1028 N N . THR A 1 130 ? 18.167 2.696 -8.529 1.00 94.56 130 THR A N 1
ATOM 1029 C CA . THR A 1 130 ? 18.342 3.000 -9.948 1.00 94.56 130 THR A CA 1
ATOM 1030 C C . THR A 1 130 ? 18.034 1.762 -10.787 1.00 94.56 130 THR A C 1
ATOM 1032 O O . THR A 1 130 ? 18.028 0.642 -10.273 1.00 94.56 130 THR A O 1
ATOM 1035 N N . GLU A 1 131 ? 17.778 1.950 -12.080 1.00 94.38 131 GLU A N 1
ATOM 1036 C CA . GLU A 1 131 ? 17.514 0.855 -13.020 1.00 94.38 131 GLU A CA 1
ATOM 1037 C C . GLU A 1 131 ? 18.730 -0.048 -13.253 1.00 94.38 131 GLU A C 1
ATOM 1039 O O . GLU A 1 131 ? 18.595 -1.211 -13.637 1.00 94.38 131 GLU A O 1
ATOM 1044 N N . TYR A 1 132 ? 19.933 0.472 -13.005 1.00 94.56 132 TYR A N 1
ATOM 1045 C CA . TYR A 1 132 ? 21.155 -0.316 -13.037 1.00 94.56 132 TYR A CA 1
ATOM 1046 C C . TYR A 1 132 ? 21.340 -1.041 -11.699 1.00 94.56 132 TYR A C 1
ATOM 1048 O O . TYR A 1 132 ? 22.033 -0.561 -10.810 1.00 94.56 132 TYR A O 1
ATOM 1056 N N . PHE A 1 133 ? 20.703 -2.208 -11.563 1.00 95.25 133 PHE A N 1
ATOM 1057 C CA . PHE A 1 133 ? 20.631 -2.965 -10.304 1.00 95.25 133 PHE A CA 1
ATOM 1058 C C . PHE A 1 133 ? 21.967 -3.262 -9.609 1.00 95.25 133 PHE A C 1
ATOM 1060 O O . PHE A 1 133 ? 21.937 -3.430 -8.401 1.00 95.25 133 PHE A O 1
ATOM 1067 N N . PRO A 1 134 ? 23.125 -3.373 -10.287 1.00 93.69 134 PRO A N 1
ATOM 1068 C CA . PRO A 1 134 ? 24.394 -3.537 -9.579 1.00 93.69 134 PRO A CA 1
ATOM 1069 C C . PRO A 1 134 ? 24.858 -2.301 -8.793 1.00 93.69 134 PRO A C 1
ATOM 1071 O O . PRO A 1 134 ? 25.822 -2.413 -8.041 1.00 93.69 134 PRO A O 1
ATOM 1074 N N . ASP A 1 135 ? 24.257 -1.127 -9.004 1.00 92.62 135 ASP A N 1
ATOM 1075 C CA . ASP A 1 135 ? 24.633 0.093 -8.291 1.00 92.62 135 ASP A CA 1
ATOM 1076 C C . ASP A 1 135 ? 24.130 0.065 -6.847 1.00 92.62 135 ASP A C 1
ATOM 1078 O O . ASP A 1 135 ? 22.931 0.127 -6.565 1.00 92.62 135 ASP A O 1
ATOM 1082 N N . ASP A 1 136 ? 25.083 0.029 -5.925 1.00 92.06 136 ASP A N 1
ATOM 1083 C CA . ASP A 1 136 ? 24.858 -0.057 -4.494 1.00 92.06 136 ASP A CA 1
ATOM 1084 C C . ASP A 1 136 ? 25.287 1.226 -3.756 1.00 92.06 136 ASP A C 1
ATOM 1086 O O . ASP A 1 136 ? 25.439 1.204 -2.527 1.00 92.06 136 ASP A O 1
ATOM 1090 N N . ALA A 1 137 ? 25.487 2.341 -4.474 1.00 92.38 137 ALA A N 1
ATOM 1091 C CA . ALA A 1 137 ? 26.041 3.578 -3.919 1.00 92.38 137 ALA A CA 1
ATOM 1092 C C . ALA A 1 137 ? 25.163 4.216 -2.829 1.00 92.38 137 ALA A C 1
ATOM 1094 O O . ALA A 1 137 ? 25.684 4.894 -1.938 1.00 92.38 137 ALA A O 1
ATOM 1095 N N . ARG A 1 138 ? 23.842 3.987 -2.857 1.00 93.69 138 ARG A N 1
ATOM 1096 C CA . ARG A 1 138 ? 22.926 4.391 -1.781 1.00 93.69 138 ARG A CA 1
ATOM 1097 C C . ARG A 1 138 ? 22.681 3.230 -0.824 1.00 93.69 138 ARG A C 1
ATOM 1099 O O . ARG A 1 138 ? 22.203 2.168 -1.210 1.00 93.69 138 ARG A O 1
ATOM 1106 N N . LYS A 1 139 ? 22.989 3.439 0.458 1.00 94.94 139 LYS A N 1
ATOM 1107 C CA . LYS A 1 139 ? 22.848 2.412 1.503 1.00 94.94 139 LYS A CA 1
ATOM 1108 C C . LYS A 1 139 ? 21.594 2.629 2.341 1.00 94.94 139 LYS A C 1
ATOM 1110 O O . LYS A 1 139 ? 21.204 3.761 2.625 1.00 94.94 139 LYS A O 1
ATOM 1115 N N . MET A 1 140 ? 20.983 1.533 2.785 1.00 96.31 140 MET A N 1
ATOM 1116 C CA . MET A 1 140 ? 19.961 1.585 3.831 1.00 96.31 140 MET A CA 1
ATOM 1117 C C . MET A 1 140 ? 20.612 1.927 5.174 1.00 96.31 140 MET A C 1
ATOM 1119 O O . MET A 1 140 ? 21.661 1.374 5.508 1.00 96.31 140 MET A O 1
ATOM 1123 N N . SER A 1 141 ? 19.966 2.790 5.959 1.00 96.31 141 SER A N 1
ATOM 1124 C CA . SER A 1 141 ? 20.316 2.988 7.369 1.00 96.31 141 SER A CA 1
ATOM 1125 C C . SER A 1 141 ? 19.973 1.743 8.202 1.00 96.31 141 SER A C 1
ATOM 1127 O O . SER A 1 141 ? 19.102 0.962 7.817 1.00 96.31 141 SER A O 1
ATOM 1129 N N . ASP A 1 142 ? 20.572 1.586 9.385 1.00 95.56 142 ASP A N 1
ATOM 1130 C CA . ASP A 1 142 ? 20.238 0.490 10.313 1.00 95.56 142 ASP A CA 1
ATOM 1131 C C . ASP A 1 142 ? 18.746 0.468 10.687 1.00 95.56 142 ASP A C 1
ATOM 1133 O O . ASP A 1 142 ? 18.154 -0.600 10.863 1.00 95.56 142 ASP A O 1
ATOM 1137 N N . LYS A 1 143 ? 18.124 1.653 10.809 1.00 93.62 143 LYS A N 1
ATOM 1138 C CA . LYS A 1 143 ? 16.681 1.790 11.061 1.00 93.62 143 LYS A CA 1
ATOM 1139 C C . LYS A 1 143 ? 15.890 1.191 9.900 1.00 93.62 143 LYS A C 1
ATOM 1141 O O . LYS A 1 143 ? 14.985 0.389 10.135 1.00 93.62 143 LYS A O 1
ATOM 1146 N N . LEU A 1 144 ? 16.242 1.547 8.664 1.00 96.88 144 LEU A N 1
ATOM 1147 C CA . LEU A 1 144 ? 15.558 1.054 7.473 1.00 96.88 144 LEU A CA 1
ATOM 1148 C C . LEU A 1 144 ? 15.767 -0.453 7.281 1.00 96.88 144 LEU A C 1
ATOM 1150 O O . LEU A 1 144 ? 14.789 -1.155 7.056 1.00 96.88 144 LEU A O 1
ATOM 1154 N N . GLN A 1 145 ? 16.987 -0.969 7.461 1.00 95.12 145 GLN A N 1
ATOM 1155 C CA . GLN A 1 145 ? 17.274 -2.408 7.353 1.00 95.12 145 GLN A CA 1
ATOM 1156 C C . GLN A 1 145 ? 16.414 -3.252 8.304 1.00 95.12 145 GLN A C 1
ATOM 1158 O O . GLN A 1 145 ? 15.944 -4.319 7.926 1.00 95.12 145 GLN A O 1
ATOM 1163 N N . LYS A 1 146 ? 16.171 -2.773 9.531 1.00 91.94 146 LYS A N 1
ATOM 1164 C CA . LYS A 1 146 ? 15.290 -3.457 10.492 1.00 91.94 146 LYS A CA 1
ATOM 1165 C C . LYS A 1 146 ? 13.817 -3.309 10.122 1.00 91.94 146 LYS A C 1
ATOM 1167 O O . LYS A 1 146 ? 13.079 -4.286 10.136 1.00 91.94 146 LYS A O 1
ATOM 1172 N N . SER A 1 147 ? 13.399 -2.093 9.776 1.00 94.00 147 SER A N 1
ATOM 1173 C CA . SER A 1 147 ? 11.989 -1.790 9.501 1.00 94.00 147 SER A CA 1
ATOM 1174 C C . SER A 1 147 ? 11.493 -2.494 8.239 1.00 94.00 147 SER A C 1
ATOM 1176 O O . SER A 1 147 ? 10.375 -2.999 8.214 1.00 94.00 147 SER A O 1
ATOM 1178 N N . ILE A 1 148 ? 12.328 -2.582 7.198 1.00 95.31 148 ILE A N 1
ATOM 1179 C CA . ILE A 1 148 ? 11.928 -3.171 5.919 1.00 95.31 148 ILE A CA 1
ATOM 1180 C C . ILE A 1 148 ? 11.635 -4.669 6.043 1.00 95.31 148 ILE A C 1
ATOM 1182 O O . ILE A 1 148 ? 10.704 -5.144 5.402 1.00 95.31 148 ILE A O 1
ATOM 1186 N N . ILE A 1 149 ? 12.330 -5.391 6.932 1.00 94.50 149 ILE A N 1
ATOM 1187 C CA . ILE A 1 149 ? 12.028 -6.799 7.235 1.00 94.50 149 ILE A CA 1
ATOM 1188 C C . ILE A 1 149 ? 10.566 -6.934 7.677 1.00 94.50 149 ILE A C 1
ATOM 1190 O O . ILE A 1 149 ? 9.825 -7.721 7.096 1.00 94.50 149 ILE A O 1
ATOM 1194 N N . HIS A 1 150 ? 10.113 -6.097 8.615 1.00 94.06 150 HIS A N 1
ATOM 1195 C CA . HIS A 1 150 ? 8.734 -6.135 9.111 1.00 94.06 150 HIS A CA 1
ATOM 1196 C C . HIS A 1 150 ? 7.698 -5.803 8.034 1.00 94.06 150 HIS A C 1
ATOM 1198 O O . HIS A 1 150 ? 6.612 -6.375 8.031 1.00 94.06 150 HIS A O 1
ATOM 1204 N N . TYR A 1 151 ? 8.024 -4.923 7.086 1.00 98.19 151 TYR A N 1
ATOM 1205 C CA . TYR A 1 151 ? 7.144 -4.621 5.954 1.00 98.19 151 TYR A CA 1
ATOM 1206 C C . TYR A 1 151 ? 6.980 -5.812 5.003 1.00 98.19 151 TYR A C 1
ATOM 1208 O O . TYR A 1 151 ? 5.873 -6.055 4.520 1.00 98.19 151 TYR A O 1
ATOM 1216 N N . TYR A 1 152 ? 8.051 -6.568 4.750 1.00 97.56 152 TYR A N 1
ATOM 1217 C CA . TYR A 1 152 ? 7.984 -7.781 3.932 1.00 97.56 152 TYR A CA 1
ATOM 1218 C C . TYR A 1 152 ? 7.324 -8.945 4.681 1.00 97.56 152 TYR A C 1
ATOM 1220 O O . TYR A 1 152 ? 6.489 -9.630 4.090 1.00 97.56 152 TYR A O 1
ATOM 1228 N N . ASP A 1 153 ? 7.599 -9.114 5.979 1.00 94.12 153 ASP A N 1
ATOM 1229 C CA . ASP A 1 153 ? 6.882 -10.067 6.838 1.00 94.12 153 ASP A CA 1
ATOM 1230 C C . ASP A 1 153 ? 5.375 -9.786 6.806 1.00 94.12 153 ASP A C 1
ATOM 1232 O O . ASP A 1 153 ? 4.571 -10.699 6.629 1.00 94.12 153 ASP A O 1
ATOM 1236 N N . PHE A 1 154 ? 4.983 -8.512 6.905 1.00 97.19 154 PHE A N 1
ATOM 1237 C CA . PHE A 1 154 ? 3.586 -8.089 6.857 1.00 97.19 154 PHE A CA 1
ATOM 1238 C C . PHE A 1 154 ? 2.939 -8.333 5.489 1.00 97.19 154 PHE A C 1
ATOM 1240 O O . PHE A 1 154 ? 1.822 -8.852 5.422 1.00 97.19 154 PHE A O 1
ATOM 1247 N N . LEU A 1 155 ? 3.637 -7.998 4.396 1.00 97.94 155 LEU A N 1
ATOM 1248 C CA . LEU A 1 155 ? 3.169 -8.255 3.030 1.00 97.94 155 LEU A CA 1
ATOM 1249 C C . LEU A 1 155 ? 2.873 -9.744 2.806 1.00 97.94 155 LEU A C 1
ATOM 1251 O O . LEU A 1 155 ? 1.887 -10.069 2.145 1.00 97.94 155 LEU A O 1
ATOM 1255 N N . VAL A 1 156 ? 3.711 -10.632 3.350 1.00 96.00 156 VAL A N 1
ATOM 1256 C CA . VAL A 1 156 ? 3.542 -12.088 3.255 1.00 96.00 156 VAL A CA 1
ATOM 1257 C C . VAL A 1 156 ? 2.443 -12.577 4.198 1.00 96.00 156 VAL A C 1
ATOM 1259 O O . VAL A 1 156 ? 1.507 -13.236 3.755 1.00 96.00 156 VAL A O 1
ATOM 1262 N N . ALA A 1 157 ? 2.515 -12.236 5.486 1.00 89.75 157 ALA A N 1
ATOM 1263 C CA . ALA A 1 157 ? 1.602 -12.746 6.510 1.00 89.75 157 ALA A CA 1
ATOM 1264 C C . ALA A 1 157 ? 0.134 -12.373 6.253 1.00 89.75 157 ALA A C 1
ATOM 1266 O O . ALA A 1 157 ? -0.766 -13.134 6.608 1.00 89.75 157 ALA A O 1
ATOM 1267 N N . TYR A 1 158 ? -0.111 -11.218 5.629 1.00 97.00 158 TYR A N 1
ATOM 1268 C CA . TYR A 1 158 ? -1.457 -10.702 5.375 1.00 97.00 158 TYR A CA 1
ATOM 1269 C C . TYR A 1 158 ? -1.838 -10.676 3.897 1.00 97.00 158 TYR A C 1
ATOM 1271 O O . TYR A 1 158 ? -2.808 -10.009 3.530 1.00 97.00 158 TYR A O 1
ATOM 1279 N N . GLU A 1 159 ? -1.148 -11.420 3.030 1.00 95.81 159 GLU A N 1
ATOM 1280 C CA . GLU A 1 159 ? -1.424 -11.386 1.590 1.00 95.81 159 GLU A CA 1
ATOM 1281 C C . GLU A 1 159 ? -2.884 -11.712 1.230 1.00 95.81 159 GLU A C 1
ATOM 1283 O O . GLU A 1 159 ? -3.422 -11.137 0.281 1.00 95.81 159 GLU A O 1
ATOM 1288 N N . ASN A 1 160 ? -3.570 -12.535 2.034 1.00 95.56 160 ASN A N 1
ATOM 1289 C CA . ASN A 1 160 ? -4.992 -12.834 1.849 1.00 95.56 160 ASN A CA 1
ATOM 1290 C C . ASN A 1 160 ? -5.903 -11.607 2.029 1.00 95.56 160 ASN A C 1
ATOM 1292 O O . ASN A 1 160 ? -6.927 -11.496 1.357 1.00 95.56 160 ASN A O 1
ATOM 1296 N N . TYR A 1 161 ? -5.519 -10.654 2.878 1.00 96.50 161 TYR A N 1
ATOM 1297 C CA . TYR A 1 161 ? -6.247 -9.397 3.090 1.00 96.50 161 TYR A CA 1
ATOM 1298 C C . TYR A 1 161 ? -5.806 -8.301 2.115 1.00 96.50 161 TYR A C 1
ATOM 1300 O O . TYR A 1 161 ? -6.586 -7.406 1.796 1.00 96.50 161 TYR A O 1
ATOM 1308 N N . LEU A 1 162 ? -4.576 -8.381 1.604 1.00 97.75 162 LEU A N 1
ATOM 1309 C CA . LEU A 1 162 ? -4.005 -7.354 0.732 1.00 97.75 162 LEU A CA 1
ATOM 1310 C C . LEU A 1 162 ? -4.308 -7.597 -0.752 1.00 97.75 162 LEU A C 1
ATOM 1312 O O . LEU A 1 162 ? -4.609 -6.653 -1.480 1.00 97.75 162 LEU A O 1
ATOM 1316 N N . ARG A 1 163 ? -4.233 -8.848 -1.229 1.00 95.50 163 ARG A N 1
ATOM 1317 C CA . ARG A 1 163 ? -4.123 -9.122 -2.677 1.00 95.50 163 ARG A CA 1
ATOM 1318 C C . ARG A 1 163 ? -4.690 -10.459 -3.165 1.00 95.50 163 ARG A C 1
ATOM 1320 O O . ARG A 1 163 ? -4.384 -10.897 -4.267 1.00 95.50 163 ARG A O 1
ATOM 1327 N N . ASP A 1 164 ? -5.572 -11.091 -2.399 1.00 94.00 164 ASP A N 1
ATOM 1328 C CA . ASP A 1 164 ? -6.188 -12.379 -2.757 1.00 94.00 164 ASP A CA 1
ATOM 1329 C C . ASP A 1 164 ? -7.609 -12.197 -3.325 1.00 94.00 164 ASP A C 1
ATOM 1331 O O . ASP A 1 164 ? -8.592 -12.774 -2.854 1.00 94.00 164 ASP A O 1
ATOM 1335 N N . GLY A 1 165 ? -7.739 -11.318 -4.324 1.00 91.88 165 GLY A N 1
ATOM 1336 C CA . GLY A 1 165 ? -9.011 -11.059 -5.011 1.00 91.88 165 GLY A CA 1
ATOM 1337 C C . GLY A 1 165 ? -10.043 -10.268 -4.198 1.00 91.88 165 GLY A C 1
ATOM 1338 O O . GLY A 1 165 ? -11.236 -10.359 -4.484 1.00 91.88 165 GLY A O 1
ATOM 1339 N N . ASN A 1 166 ? -9.599 -9.507 -3.193 1.00 94.88 166 ASN A N 1
ATOM 1340 C CA . ASN A 1 166 ? -10.456 -8.621 -2.403 1.00 94.88 166 ASN A CA 1
ATOM 1341 C C . ASN A 1 166 ? -11.046 -7.507 -3.287 1.00 94.88 166 ASN A C 1
ATOM 1343 O O . ASN A 1 166 ? -10.337 -6.915 -4.103 1.00 94.88 166 ASN A O 1
ATOM 1347 N N . ALA A 1 167 ? -12.339 -7.217 -3.134 1.00 95.75 167 ALA A N 1
ATOM 1348 C CA . ALA A 1 167 ? -13.015 -6.176 -3.905 1.00 95.75 167 ALA A CA 1
ATOM 1349 C C . ALA A 1 167 ? -12.825 -4.809 -3.240 1.00 95.75 167 ALA A C 1
ATOM 1351 O O . ALA A 1 167 ? -13.008 -4.695 -2.030 1.00 95.75 167 ALA A O 1
ATOM 1352 N N . GLU A 1 168 ? -12.485 -3.771 -4.006 1.00 96.81 168 GLU A N 1
ATOM 1353 C CA . GLU A 1 168 ? -12.412 -2.405 -3.476 1.00 96.81 168 GLU A CA 1
ATOM 1354 C C . GLU A 1 168 ? -13.770 -1.955 -2.921 1.00 96.81 168 GLU A C 1
ATOM 1356 O O . GLU A 1 168 ? -14.823 -2.205 -3.507 1.00 96.81 168 GLU A O 1
ATOM 1361 N N . THR A 1 169 ? -13.735 -1.275 -1.779 1.00 96.69 169 THR A N 1
ATOM 1362 C CA . THR A 1 169 ? -14.898 -0.649 -1.149 1.00 96.69 169 THR A CA 1
ATOM 1363 C C . THR A 1 169 ? -14.477 0.673 -0.515 1.00 96.69 169 THR A C 1
ATOM 1365 O O . THR A 1 169 ? -13.293 0.987 -0.416 1.00 96.69 169 THR A O 1
ATOM 1368 N N . SER A 1 170 ? -15.448 1.450 -0.052 1.00 96.94 170 SER A N 1
ATOM 1369 C CA . SER A 1 170 ? -15.202 2.645 0.749 1.00 96.94 170 SER A CA 1
ATOM 1370 C C . SER A 1 170 ? -15.897 2.526 2.099 1.00 96.94 170 SER A C 1
ATOM 1372 O O . SER A 1 170 ? -16.904 1.826 2.230 1.00 96.94 170 SER A O 1
ATOM 1374 N N . VAL A 1 171 ? -15.336 3.191 3.103 1.00 98.12 171 VAL A N 1
ATOM 1375 C CA . VAL A 1 171 ? -15.880 3.275 4.459 1.00 98.12 171 VAL A CA 1
ATOM 1376 C C . VAL A 1 171 ? -15.909 4.735 4.883 1.00 98.12 171 VAL A C 1
ATOM 1378 O O . VAL A 1 171 ? -15.053 5.520 4.474 1.00 98.12 171 VAL A O 1
ATOM 1381 N N . ASN A 1 172 ? -16.871 5.099 5.726 1.00 98.25 172 ASN A N 1
ATOM 1382 C CA . ASN A 1 172 ? -16.872 6.404 6.375 1.00 98.25 172 ASN A CA 1
ATOM 1383 C C . ASN A 1 172 ? -16.412 6.250 7.824 1.00 98.25 172 ASN A C 1
ATOM 1385 O O . ASN A 1 172 ? -16.947 5.432 8.573 1.00 98.25 172 ASN A O 1
ATOM 1389 N N . MET A 1 173 ? -15.400 7.016 8.215 1.00 98.25 173 MET A N 1
ATOM 1390 C CA . MET A 1 173 ? -14.761 6.890 9.515 1.00 98.25 173 MET A CA 1
ATOM 1391 C C . MET A 1 173 ? -14.274 8.248 10.013 1.00 98.25 173 MET A C 1
ATOM 1393 O O . MET A 1 173 ? -13.763 9.066 9.248 1.00 98.25 173 MET A O 1
ATOM 1397 N N . THR A 1 174 ? -14.357 8.452 11.325 1.00 98.69 174 THR A N 1
ATOM 1398 C CA . THR A 1 174 ? -13.680 9.555 12.015 1.00 98.69 174 THR A CA 1
ATOM 1399 C C . THR A 1 174 ? -12.622 9.041 12.982 1.00 98.69 174 THR A C 1
ATOM 1401 O O . THR A 1 174 ? -12.768 7.968 13.572 1.00 98.69 174 THR A O 1
ATOM 1404 N N . MET A 1 175 ? -11.579 9.844 13.168 1.00 98.50 175 MET A N 1
ATOM 1405 C CA . MET A 1 175 ? -10.510 9.676 14.141 1.00 98.50 175 MET A CA 1
ATOM 1406 C C . MET A 1 175 ? -10.495 10.905 15.056 1.00 98.50 175 MET A C 1
ATOM 1408 O O . MET A 1 175 ? -10.318 12.024 14.584 1.00 98.50 175 MET A O 1
ATOM 1412 N N . ASP A 1 176 ? -10.747 10.715 16.352 1.00 97.94 176 ASP A N 1
ATOM 1413 C CA . ASP A 1 176 ? -10.939 11.796 17.336 1.00 97.94 176 ASP A CA 1
ATOM 1414 C C . ASP A 1 176 ? -11.973 12.858 16.888 1.00 97.94 176 ASP A C 1
ATOM 1416 O O . ASP A 1 176 ? -11.864 14.040 17.200 1.00 97.94 176 ASP A O 1
ATOM 1420 N N . GLY A 1 177 ? -13.002 12.433 16.145 1.00 97.69 177 GLY A N 1
ATOM 1421 C CA . GLY A 1 177 ? -14.047 13.316 15.612 1.00 97.69 177 GLY A CA 1
ATOM 1422 C C . GLY A 1 177 ? -13.677 14.057 14.322 1.00 97.69 177 GLY A C 1
ATOM 1423 O O . GLY A 1 177 ? -14.519 14.772 13.785 1.00 97.69 177 GLY A O 1
ATOM 1424 N N . VAL A 1 178 ? -12.467 13.865 13.793 1.00 97.69 178 VAL A N 1
ATOM 1425 C CA . VAL A 1 178 ? -12.039 14.386 12.486 1.00 97.69 178 VAL A CA 1
ATOM 1426 C C . VAL A 1 178 ? -12.253 13.316 11.418 1.00 97.69 178 VAL A C 1
ATOM 1428 O O . VAL A 1 178 ? -11.923 12.154 11.640 1.00 97.69 178 VAL A O 1
ATOM 1431 N N . ASN A 1 179 ? -12.801 13.684 10.258 1.00 97.88 179 ASN A N 1
ATOM 1432 C CA . ASN A 1 179 ? -12.976 12.745 9.147 1.00 97.88 179 ASN A CA 1
ATOM 1433 C C . ASN A 1 179 ? -11.628 12.194 8.667 1.00 97.88 179 ASN A C 1
ATOM 1435 O O . ASN A 1 179 ? -10.685 12.949 8.428 1.00 97.88 179 ASN A O 1
ATOM 1439 N N . VAL A 1 180 ? -11.575 10.877 8.483 1.00 98.44 180 VAL A N 1
ATOM 1440 C CA . VAL A 1 180 ? -10.480 10.195 7.792 1.00 98.44 180 VAL A CA 1
ATOM 1441 C C . VAL A 1 180 ? -10.807 10.187 6.300 1.00 98.44 180 VAL A C 1
ATOM 1443 O O . VAL A 1 180 ? -11.931 9.867 5.913 1.00 98.44 180 VAL A O 1
ATOM 1446 N N . ALA A 1 181 ? -9.855 10.559 5.446 1.00 98.19 181 ALA A N 1
ATOM 1447 C CA . ALA A 1 181 ? -10.104 10.679 4.014 1.00 98.19 181 ALA A CA 1
ATOM 1448 C C . ALA A 1 181 ? -10.182 9.293 3.356 1.00 98.19 181 ALA A C 1
ATOM 1450 O O . ALA A 1 181 ? -9.183 8.586 3.262 1.00 98.19 181 ALA A O 1
ATOM 1451 N N . ALA A 1 182 ? -11.355 8.879 2.880 1.00 98.19 182 ALA A N 1
ATOM 1452 C CA . ALA A 1 182 ? -11.436 7.722 1.993 1.00 98.19 182 ALA A CA 1
ATOM 1453 C C . ALA A 1 182 ? -10.767 8.045 0.652 1.00 98.19 182 ALA A C 1
ATOM 1455 O O . ALA A 1 182 ? -10.971 9.133 0.107 1.00 98.19 182 ALA A O 1
ATOM 1456 N N . TRP A 1 183 ? -9.972 7.110 0.127 1.00 97.38 183 TRP A N 1
ATOM 1457 C CA . TRP A 1 183 ? -9.403 7.248 -1.212 1.00 97.38 183 TRP A CA 1
ATOM 1458 C C . TRP A 1 183 ? -10.533 7.392 -2.229 1.00 97.38 183 TRP A C 1
ATOM 1460 O O . TRP A 1 183 ? -11.483 6.607 -2.231 1.00 97.38 183 TRP A O 1
ATOM 1470 N N . ASP A 1 184 ? -10.415 8.373 -3.118 1.00 96.69 184 ASP A N 1
ATOM 1471 C CA . ASP A 1 184 ? -11.327 8.490 -4.249 1.00 96.69 184 ASP A CA 1
ATOM 1472 C C . ASP A 1 184 ? -10.974 7.419 -5.291 1.00 96.69 184 ASP A C 1
ATOM 1474 O O . ASP A 1 184 ? -9.881 7.407 -5.863 1.00 96.69 184 ASP A O 1
ATOM 1478 N N . LEU A 1 185 ? -11.906 6.488 -5.490 1.00 95.75 185 LEU A N 1
ATOM 1479 C CA . LEU A 1 185 ? -11.742 5.312 -6.337 1.00 95.75 185 LEU A CA 1
ATOM 1480 C C . LEU A 1 185 ? -12.173 5.548 -7.796 1.00 95.75 185 LEU A C 1
ATOM 1482 O O . LEU A 1 185 ? -12.157 4.603 -8.592 1.00 95.75 185 LEU A O 1
ATOM 1486 N N . SER A 1 186 ? -12.544 6.777 -8.154 1.00 95.12 186 SER A N 1
ATOM 1487 C CA . SER A 1 186 ? -12.955 7.146 -9.511 1.00 95.12 186 SER A CA 1
ATOM 1488 C C . SER A 1 186 ? -11.827 6.954 -10.533 1.00 95.12 186 SER A C 1
ATOM 1490 O O . SER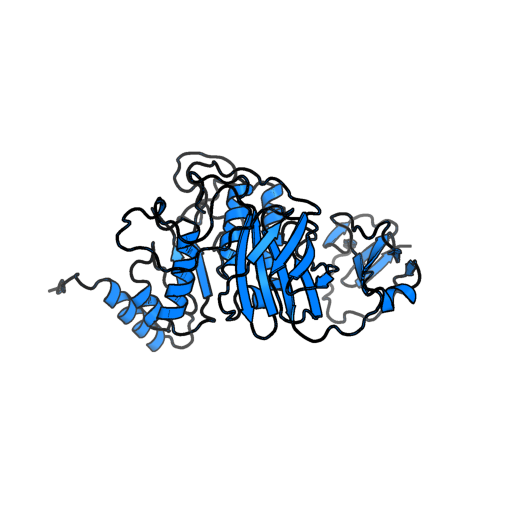 A 1 186 ? -10.641 6.930 -10.189 1.00 95.12 186 SER A O 1
ATOM 1492 N N . ASP A 1 187 ? -12.201 6.819 -11.806 1.00 92.50 187 ASP A N 1
ATOM 1493 C CA . ASP A 1 187 ? -11.240 6.827 -12.909 1.00 92.50 187 ASP A CA 1
ATOM 1494 C C . ASP A 1 187 ? -10.635 8.240 -13.093 1.00 92.50 187 ASP A C 1
ATOM 1496 O O . ASP A 1 187 ? -11.304 9.238 -12.799 1.00 92.50 187 ASP A O 1
ATOM 1500 N N . PRO A 1 188 ? -9.384 8.362 -13.585 1.00 92.81 188 PRO A N 1
ATOM 1501 C CA . PRO A 1 188 ? -8.761 9.662 -13.828 1.00 92.81 188 PRO A CA 1
ATOM 1502 C C . PRO A 1 188 ? -9.554 10.504 -14.824 1.00 92.81 188 PRO A C 1
ATOM 1504 O O . PRO A 1 188 ? -10.078 9.988 -15.814 1.00 92.81 188 PRO A O 1
ATOM 1507 N N . ASN A 1 189 ? -9.572 11.820 -14.614 1.00 94.44 189 ASN A N 1
ATOM 1508 C CA . ASN A 1 189 ? -10.207 12.737 -15.551 1.00 94.44 189 ASN A CA 1
ATOM 1509 C C . ASN A 1 189 ? -9.285 12.953 -16.769 1.00 94.44 189 ASN A C 1
ATOM 1511 O O . ASN A 1 189 ? -8.215 13.542 -16.599 1.00 94.44 189 ASN A O 1
ATOM 1515 N N . PRO A 1 190 ? -9.682 12.551 -17.992 1.00 91.19 190 PRO A N 1
ATOM 1516 C CA . PRO A 1 190 ? -8.834 12.669 -19.179 1.00 91.19 190 PRO A CA 1
ATOM 1517 C C . PRO A 1 190 ? -8.593 14.121 -19.620 1.00 91.19 190 PRO A C 1
ATOM 1519 O O . PRO A 1 190 ? -7.702 14.372 -20.424 1.00 91.19 190 PRO A O 1
ATOM 1522 N N . SER A 1 191 ? -9.374 15.088 -19.122 1.00 94.56 191 SER A N 1
ATOM 1523 C CA . SER A 1 191 ? -9.156 16.516 -19.387 1.00 94.56 191 SER A CA 1
ATOM 1524 C C . SER A 1 191 ? -8.049 17.137 -18.529 1.00 94.56 191 SER A C 1
ATOM 1526 O O . SER A 1 191 ? -7.647 18.267 -18.795 1.00 94.56 191 SER A O 1
ATOM 1528 N N . ILE A 1 192 ? -7.555 16.431 -17.507 1.00 93.06 192 ILE A N 1
ATOM 1529 C CA . ILE A 1 192 ? -6.428 16.871 -16.682 1.00 93.06 192 ILE A CA 1
ATOM 1530 C C . ILE A 1 192 ? -5.157 16.221 -17.238 1.00 93.06 192 ILE A C 1
ATOM 1532 O O . ILE A 1 192 ? -4.970 15.011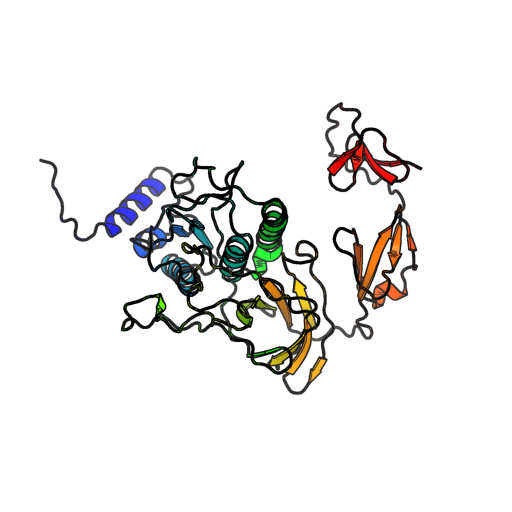 -17.121 1.00 93.06 192 ILE A O 1
ATOM 1536 N N . ALA A 1 193 ? -4.306 17.037 -17.865 1.00 87.38 193 ALA A N 1
ATOM 1537 C CA . ALA A 1 193 ? -3.098 16.566 -18.539 1.00 87.38 193 ALA A CA 1
ATOM 1538 C C . ALA A 1 193 ? -1.970 16.187 -17.566 1.00 87.38 193 ALA A C 1
ATOM 1540 O O . ALA A 1 193 ? -1.253 15.222 -17.818 1.00 87.38 193 ALA A O 1
ATOM 1541 N N . ASP A 1 194 ? -1.811 16.936 -16.469 1.00 89.62 194 ASP A N 1
ATOM 1542 C CA . ASP A 1 194 ? -0.779 16.665 -15.469 1.00 89.62 194 ASP A CA 1
ATOM 1543 C C . ASP A 1 194 ? -1.293 15.682 -14.409 1.00 89.62 194 ASP A C 1
ATOM 1545 O O . ASP A 1 194 ? -2.327 15.892 -13.770 1.00 89.62 194 ASP A O 1
ATOM 1549 N N . ALA A 1 195 ? -0.546 14.603 -14.196 1.00 88.50 195 ALA A N 1
ATOM 1550 C CA . ALA A 1 195 ? -0.845 13.603 -13.187 1.00 88.50 195 ALA A CA 1
ATOM 1551 C C . ALA A 1 195 ? -0.864 14.178 -11.757 1.00 88.50 195 ALA A C 1
ATOM 1553 O O . ALA A 1 195 ? -1.657 13.715 -10.930 1.00 88.50 195 ALA A O 1
ATOM 1554 N N . ALA A 1 196 ? -0.070 15.220 -11.476 1.00 90.38 196 ALA A N 1
ATOM 1555 C CA . ALA A 1 196 ? -0.083 15.931 -10.193 1.00 90.38 196 ALA A CA 1
ATOM 1556 C C . ALA A 1 196 ? -1.408 16.648 -9.899 1.00 90.38 196 ALA A C 1
ATOM 1558 O O . ALA A 1 196 ? -1.700 16.937 -8.733 1.00 90.38 196 ALA A O 1
ATOM 1559 N N . ASP A 1 197 ? -2.185 16.976 -10.934 1.00 92.06 197 ASP A N 1
ATOM 1560 C CA . ASP A 1 197 ? -3.430 17.744 -10.835 1.00 92.06 197 ASP A CA 1
ATOM 1561 C C . ASP A 1 197 ? -4.683 16.875 -10.735 1.00 92.06 197 ASP A C 1
ATOM 1563 O O . ASP A 1 197 ? -5.778 17.382 -10.472 1.00 92.06 197 ASP A O 1
ATOM 1567 N N . GLN A 1 198 ? -4.536 15.558 -10.873 1.00 93.19 198 GLN A N 1
ATOM 1568 C CA . GLN A 1 198 ? -5.616 14.626 -10.582 1.00 93.19 198 GLN A CA 1
ATOM 1569 C C . GLN A 1 198 ? -6.006 14.722 -9.102 1.00 93.19 198 GLN A C 1
ATOM 1571 O O . GLN A 1 198 ? -5.164 14.780 -8.208 1.00 93.19 198 GLN A O 1
ATOM 1576 N N . THR A 1 199 ? -7.311 14.721 -8.832 1.00 91.44 199 THR A N 1
ATOM 1577 C CA . THR A 1 199 ? -7.843 14.809 -7.461 1.00 91.44 199 THR A CA 1
ATOM 1578 C C . THR A 1 199 ? -8.308 13.459 -6.915 1.00 91.44 199 THR A C 1
ATOM 1580 O O . THR A 1 199 ? -8.821 13.406 -5.800 1.00 91.44 199 THR A O 1
ATOM 1583 N N . ILE A 1 200 ? -8.110 12.377 -7.668 1.00 94.81 200 ILE A N 1
ATOM 1584 C CA . ILE A 1 200 ? -8.449 11.008 -7.264 1.00 94.81 200 ILE A CA 1
ATOM 1585 C C . ILE A 1 200 ? -7.411 10.418 -6.295 1.00 94.81 200 ILE A C 1
ATOM 1587 O O . ILE A 1 200 ? -6.313 10.952 -6.134 1.00 94.81 200 ILE A O 1
ATOM 1591 N N . GLY A 1 201 ? -7.732 9.284 -5.672 1.00 95.88 201 GLY A N 1
ATOM 1592 C CA . GLY A 1 201 ? -6.843 8.600 -4.736 1.00 95.88 201 GLY A CA 1
ATOM 1593 C C . GLY A 1 201 ? -6.774 9.280 -3.361 1.00 95.88 201 GLY A C 1
ATOM 1594 O O . GLY A 1 201 ? -7.783 9.827 -2.900 1.00 95.88 201 GLY A O 1
ATOM 1595 N N . PRO A 1 202 ? -5.623 9.196 -2.664 1.00 97.12 202 PRO A N 1
ATOM 1596 C CA . PRO A 1 202 ? -5.483 9.750 -1.325 1.00 97.12 202 PRO A CA 1
ATOM 1597 C C . PRO A 1 202 ? -5.367 11.278 -1.334 1.00 97.12 202 PRO A C 1
ATOM 1599 O O . PRO A 1 202 ? -5.072 11.902 -2.353 1.00 97.12 202 PRO A O 1
ATOM 1602 N N . LYS A 1 203 ? -5.571 11.896 -0.171 1.00 96.69 203 LYS A N 1
ATOM 1603 C CA . LYS A 1 203 ? -5.435 13.340 0.054 1.00 96.69 203 LYS A CA 1
ATOM 1604 C C . LYS A 1 203 ? -4.207 13.645 0.929 1.00 96.69 203 LYS A C 1
ATOM 1606 O O . LYS A 1 203 ? -3.967 12.914 1.891 1.00 96.69 203 LYS A O 1
ATOM 1611 N N . PRO A 1 204 ? -3.443 14.715 0.644 1.00 96.56 204 PRO A N 1
ATOM 1612 C CA . PRO A 1 204 ? -2.332 15.138 1.496 1.00 96.56 204 PRO A CA 1
ATOM 1613 C C . PRO A 1 204 ? -2.837 15.689 2.840 1.00 96.56 204 PRO A C 1
ATOM 1615 O O . PRO A 1 204 ? -4.018 16.015 2.985 1.00 96.56 204 PRO A O 1
ATOM 1618 N N . TYR A 1 205 ? -1.936 15.819 3.814 1.00 96.81 205 TYR A N 1
ATOM 1619 C CA . TYR A 1 205 ? -2.184 16.399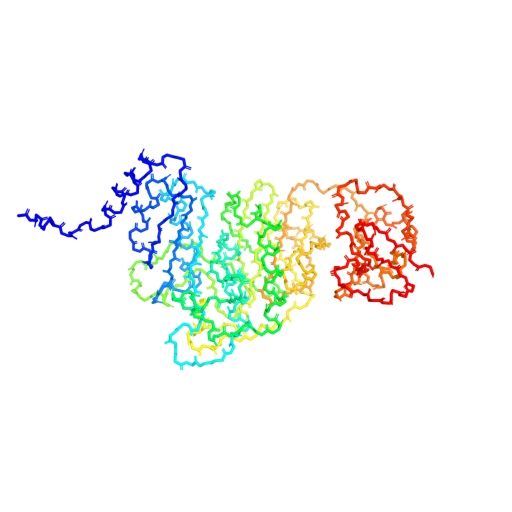 5.143 1.00 96.81 205 TYR A CA 1
ATOM 1620 C C . TYR A 1 205 ? -3.310 15.753 5.963 1.00 96.81 205 TYR A C 1
ATOM 1622 O O . TYR A 1 205 ? -3.893 16.382 6.848 1.00 96.81 205 TYR A O 1
ATOM 1630 N N . CYS A 1 206 ? -3.635 14.488 5.708 1.00 96.19 206 CYS A N 1
ATOM 1631 C CA . CYS A 1 206 ? -4.637 13.768 6.488 1.00 96.19 206 CYS A CA 1
ATOM 1632 C C . CYS A 1 206 ? -4.353 12.267 6.558 1.00 96.19 206 CYS A C 1
ATOM 1634 O O . CYS A 1 206 ? -3.599 11.706 5.765 1.00 96.19 206 CYS A O 1
ATOM 1636 N N . VAL A 1 207 ? -4.975 11.599 7.530 1.00 98.56 207 VAL A N 1
ATOM 1637 C CA . VAL A 1 207 ? -5.024 10.135 7.537 1.00 98.56 207 VAL A CA 1
ATOM 1638 C C . VAL A 1 207 ? -5.990 9.691 6.446 1.00 98.56 207 VAL A C 1
ATOM 1640 O O . VAL A 1 207 ? -7.084 10.246 6.322 1.00 98.56 207 VAL A O 1
ATOM 1643 N N . ASN A 1 208 ? -5.581 8.696 5.668 1.00 98.62 208 ASN A N 1
ATOM 1644 C CA . ASN A 1 208 ? -6.362 8.169 4.560 1.00 98.62 208 ASN A CA 1
ATOM 1645 C C . ASN A 1 208 ? -6.798 6.722 4.805 1.00 98.62 208 ASN A C 1
ATOM 1647 O O . ASN A 1 208 ? -6.108 5.985 5.510 1.00 98.62 208 ASN A O 1
ATOM 1651 N N . THR A 1 209 ? -7.908 6.310 4.186 1.00 98.69 209 THR A N 1
ATOM 1652 C CA . THR A 1 209 ? -8.356 4.913 4.139 1.00 98.69 209 THR A CA 1
ATOM 1653 C C . THR A 1 209 ? -8.382 4.372 2.713 1.00 98.69 209 THR A C 1
ATOM 1655 O O . THR A 1 209 ? -8.989 4.973 1.828 1.00 98.69 209 THR A O 1
ATOM 1658 N N . TYR A 1 210 ? -7.777 3.205 2.502 1.00 98.69 210 TYR A N 1
ATOM 1659 C CA . TYR A 1 210 ? -8.050 2.353 1.342 1.00 98.69 210 TYR A CA 1
ATOM 1660 C C . TYR A 1 210 ? -8.676 1.058 1.849 1.00 98.69 210 TYR A C 1
ATOM 1662 O O . TYR A 1 210 ? -8.108 0.409 2.724 1.00 98.69 210 TYR A O 1
ATOM 1670 N N . SER A 1 211 ? -9.864 0.701 1.363 1.00 98.56 211 SER A N 1
ATOM 1671 C CA . SER A 1 211 ? -10.634 -0.406 1.937 1.00 98.56 211 SER A CA 1
ATOM 1672 C C . SER A 1 211 ? -10.966 -1.467 0.901 1.00 98.56 211 SER A C 1
ATOM 1674 O O . SER A 1 211 ? -11.252 -1.170 -0.258 1.00 98.56 211 SER A O 1
ATOM 1676 N N . THR A 1 212 ? -10.964 -2.723 1.333 1.00 98.31 212 THR A N 1
ATOM 1677 C CA . THR A 1 212 ? -11.402 -3.856 0.517 1.00 98.31 212 THR A CA 1
ATOM 1678 C C . THR A 1 212 ? -12.320 -4.779 1.311 1.00 98.31 212 THR A C 1
ATOM 1680 O O . THR A 1 212 ? -12.314 -4.774 2.543 1.00 98.31 212 THR A O 1
ATOM 1683 N N . LYS A 1 213 ? -13.137 -5.562 0.607 1.00 97.44 213 LYS A N 1
ATOM 1684 C CA . LYS A 1 213 ? -14.061 -6.534 1.188 1.00 97.44 213 LYS A CA 1
ATOM 1685 C C . LYS A 1 213 ? -13.904 -7.903 0.529 1.00 97.44 213 LYS A C 1
ATOM 1687 O O . LYS A 1 213 ? -13.778 -7.999 -0.695 1.00 97.44 213 LYS A O 1
ATOM 1692 N N . LYS A 1 214 ? -13.973 -8.964 1.334 1.00 95.75 214 LYS A N 1
ATOM 1693 C CA . LYS A 1 214 ? -14.056 -10.360 0.881 1.00 95.75 214 LYS A CA 1
ATOM 1694 C C . LYS A 1 214 ? -14.944 -11.153 1.835 1.00 95.75 214 LYS A C 1
ATOM 1696 O O . LYS A 1 214 ? -14.610 -11.339 3.000 1.00 95.75 214 LYS A O 1
ATOM 1701 N N . GLY A 1 215 ? -16.098 -11.598 1.334 1.00 94.44 215 GLY A N 1
ATOM 1702 C CA . GLY A 1 215 ? -17.129 -12.219 2.169 1.00 94.44 215 GLY A CA 1
ATOM 1703 C C . GLY A 1 215 ? -17.583 -11.276 3.288 1.00 94.44 215 GLY A C 1
ATOM 1704 O O . GLY A 1 215 ? -17.886 -10.109 3.033 1.00 94.44 215 GLY A O 1
ATOM 1705 N N . ASP A 1 216 ? -17.570 -11.778 4.519 1.00 95.00 216 ASP A N 1
ATOM 1706 C CA . ASP A 1 216 ? -17.952 -11.038 5.726 1.00 95.00 216 ASP A CA 1
ATOM 1707 C C . ASP A 1 216 ? -16.796 -10.237 6.342 1.00 95.00 216 ASP A C 1
ATOM 1709 O O . ASP A 1 216 ? -16.908 -9.741 7.457 1.00 95.00 216 ASP A O 1
ATOM 1713 N N . VAL A 1 217 ? -15.680 -10.069 5.633 1.00 97.31 217 VAL A N 1
ATOM 1714 C CA . VAL A 1 217 ? -14.516 -9.335 6.136 1.00 97.31 217 VAL A CA 1
ATOM 1715 C C . VAL A 1 217 ? -14.306 -8.048 5.352 1.00 97.31 217 VAL A C 1
ATOM 1717 O O . VAL A 1 217 ? -14.216 -8.079 4.123 1.00 97.31 217 VAL A O 1
ATOM 1720 N N . THR A 1 218 ? -14.166 -6.933 6.068 1.00 98.69 218 THR A N 1
ATOM 1721 C CA . THR A 1 218 ? -13.696 -5.653 5.524 1.00 98.69 218 THR A CA 1
ATOM 1722 C C . THR A 1 218 ? -12.302 -5.361 6.076 1.00 98.69 218 THR A C 1
ATOM 1724 O O . THR A 1 218 ? -12.123 -5.260 7.288 1.00 98.69 218 THR A O 1
ATOM 1727 N N . ALA A 1 219 ? -11.317 -5.202 5.194 1.00 98.69 219 ALA A N 1
ATOM 1728 C CA . ALA A 1 219 ? -9.976 -4.740 5.540 1.00 98.69 219 ALA A CA 1
ATOM 1729 C C . ALA A 1 219 ? -9.846 -3.251 5.190 1.00 98.69 219 ALA A C 1
ATOM 1731 O O . ALA A 1 219 ? -10.078 -2.855 4.049 1.00 98.69 219 ALA A O 1
ATOM 1732 N N . ILE A 1 220 ? -9.481 -2.430 6.170 1.00 98.94 220 ILE A N 1
ATOM 1733 C CA . ILE A 1 220 ? -9.364 -0.972 6.080 1.00 98.94 220 ILE A CA 1
ATOM 1734 C C . ILE A 1 220 ? -7.902 -0.609 6.335 1.00 98.94 220 ILE A C 1
ATOM 1736 O O . ILE A 1 220 ? -7.400 -0.749 7.448 1.00 98.94 220 ILE A O 1
ATOM 1740 N N . GLN A 1 221 ? -7.213 -0.131 5.308 1.00 98.88 221 GLN A N 1
ATOM 1741 C CA . GLN A 1 221 ? -5.829 0.321 5.397 1.00 98.88 221 GLN A CA 1
ATOM 1742 C C . GLN A 1 221 ? -5.809 1.783 5.836 1.00 98.88 221 GLN A C 1
ATOM 1744 O O . GLN A 1 221 ? -6.212 2.649 5.063 1.00 98.88 221 GLN A O 1
ATOM 1749 N N . LEU A 1 222 ? -5.357 2.066 7.059 1.00 98.88 222 LEU A N 1
ATOM 1750 C CA . LEU A 1 222 ? -5.128 3.426 7.547 1.00 98.88 222 LEU A CA 1
ATOM 1751 C C . LEU A 1 222 ? -3.700 3.856 7.212 1.00 98.88 222 LEU A C 1
ATOM 1753 O O . LEU A 1 222 ? -2.748 3.231 7.674 1.00 98.88 222 LEU A O 1
ATOM 1757 N N . LEU A 1 223 ? -3.558 4.928 6.434 1.00 98.81 223 LEU A N 1
ATOM 1758 C CA . LEU A 1 223 ? -2.277 5.444 5.940 1.00 98.81 223 LEU A CA 1
ATOM 1759 C C . LEU A 1 223 ? -2.055 6.870 6.455 1.00 98.81 223 LEU A C 1
ATOM 1761 O O . LEU A 1 223 ? -2.902 7.751 6.259 1.00 98.81 223 LEU A O 1
ATOM 1765 N N . ASN A 1 224 ? -0.937 7.109 7.139 1.00 98.56 224 ASN A N 1
ATOM 1766 C CA . ASN A 1 224 ? -0.692 8.359 7.859 1.00 98.56 224 ASN A CA 1
ATOM 1767 C C . ASN A 1 224 ? -0.038 9.443 6.994 1.00 98.56 224 ASN A C 1
ATOM 1769 O O . ASN A 1 224 ? 1.120 9.807 7.186 1.00 98.56 224 ASN A O 1
ATOM 1773 N N . TYR A 1 225 ? -0.803 10.032 6.082 1.00 98.25 225 TYR A N 1
ATOM 1774 C CA . TYR A 1 225 ? -0.330 11.170 5.288 1.00 98.25 225 TYR A CA 1
ATOM 1775 C C . TYR A 1 225 ? -0.545 12.523 5.985 1.00 98.25 225 TYR A C 1
ATOM 1777 O O . TYR A 1 225 ? -0.525 13.565 5.335 1.00 98.25 225 TYR A O 1
ATOM 1785 N N . SER A 1 226 ? -0.736 12.539 7.312 1.00 96.31 226 SER A N 1
ATOM 1786 C CA . SER A 1 226 ? -1.042 13.762 8.075 1.00 96.31 226 SER A CA 1
ATOM 1787 C C . SER A 1 226 ? 0.050 14.832 7.997 1.00 96.31 226 SER A C 1
ATOM 1789 O O . SER A 1 226 ? -0.252 16.018 8.099 1.00 96.31 226 SER A O 1
ATOM 1791 N N . ASN A 1 227 ? 1.300 14.421 7.772 1.00 95.38 227 ASN A N 1
ATOM 1792 C CA . ASN A 1 227 ? 2.445 15.316 7.605 1.00 95.38 227 ASN A CA 1
ATOM 1793 C C . ASN A 1 227 ? 2.956 15.378 6.153 1.00 95.38 227 ASN A C 1
ATOM 1795 O O . ASN A 1 227 ? 3.936 16.058 5.880 1.00 95.38 227 ASN A O 1
ATOM 1799 N N . VAL A 1 228 ? 2.323 14.663 5.218 1.00 96.81 228 VAL A N 1
ATOM 1800 C CA . VAL A 1 228 ? 2.774 14.556 3.823 1.00 96.81 228 VAL A CA 1
ATOM 1801 C C . VAL A 1 228 ? 2.071 15.627 2.990 1.00 96.81 228 VAL A C 1
ATOM 1803 O O . VAL A 1 228 ? 0.842 15.729 3.002 1.00 96.81 228 VAL A O 1
ATOM 1806 N N . SER A 1 229 ? 2.855 16.445 2.290 1.00 94.88 229 SER A N 1
ATOM 1807 C CA . SER A 1 229 ? 2.362 17.551 1.474 1.00 94.88 229 SER A CA 1
ATOM 1808 C C . SER A 1 229 ? 2.018 17.095 0.062 1.00 94.88 229 SER A C 1
ATOM 1810 O O . SER A 1 229 ? 2.237 15.953 -0.330 1.00 94.88 229 SER A O 1
ATOM 1812 N N . ARG A 1 230 ? 1.484 18.015 -0.743 1.00 92.12 230 ARG A N 1
ATOM 1813 C CA . ARG A 1 230 ? 1.286 17.761 -2.173 1.00 92.12 230 ARG A CA 1
ATOM 1814 C C . ARG A 1 230 ? 2.617 17.614 -2.928 1.00 92.12 230 ARG A C 1
ATOM 1816 O O . ARG A 1 230 ? 2.683 16.860 -3.891 1.00 92.12 230 ARG A O 1
ATOM 1823 N N . ASP A 1 231 ? 3.677 18.287 -2.475 1.00 90.31 231 ASP A N 1
ATOM 1824 C CA . ASP A 1 231 ? 4.971 18.337 -3.173 1.00 90.31 231 ASP A CA 1
ATOM 1825 C C . ASP A 1 231 ? 5.765 17.025 -3.105 1.00 90.31 231 ASP A C 1
ATOM 1827 O O . ASP A 1 231 ? 6.615 16.777 -3.964 1.00 90.31 231 ASP A O 1
ATOM 1831 N N . ASN A 1 232 ? 5.488 16.192 -2.101 1.00 89.62 232 ASN A N 1
ATOM 1832 C CA . ASN A 1 232 ? 6.097 14.878 -1.892 1.00 89.62 232 ASN A CA 1
ATOM 1833 C C . ASN A 1 232 ? 5.066 13.737 -1.977 1.00 89.62 232 ASN A C 1
ATOM 1835 O O . ASN A 1 232 ? 5.318 12.634 -1.503 1.00 89.62 232 ASN A O 1
ATOM 1839 N N . PHE A 1 233 ? 3.918 13.971 -2.625 1.00 94.19 233 PHE A N 1
ATOM 1840 C CA . PHE A 1 233 ? 2.831 12.994 -2.771 1.00 94.19 233 PHE A CA 1
ATOM 1841 C C . PHE A 1 233 ? 3.061 11.980 -3.909 1.00 94.19 233 PHE A C 1
ATOM 1843 O O . PHE A 1 233 ? 2.184 11.699 -4.730 1.00 94.19 233 PHE A O 1
ATOM 1850 N N . ASN A 1 234 ? 4.278 11.449 -3.972 1.00 95.31 234 ASN A N 1
ATOM 1851 C CA . ASN A 1 234 ? 4.748 10.458 -4.933 1.00 95.31 234 ASN A CA 1
ATOM 1852 C C . ASN A 1 234 ? 5.667 9.454 -4.223 1.00 95.31 234 ASN A C 1
ATOM 1854 O O . ASN A 1 234 ? 6.193 9.730 -3.146 1.00 95.31 234 ASN A O 1
ATOM 1858 N N . VAL A 1 235 ? 5.851 8.273 -4.811 1.00 96.62 235 VAL A N 1
ATOM 1859 C CA . VAL A 1 235 ? 6.642 7.204 -4.174 1.00 96.62 235 VAL A CA 1
ATOM 1860 C C . VAL A 1 235 ? 8.146 7.422 -4.331 1.00 96.62 235 VAL A C 1
ATOM 1862 O O . VAL A 1 235 ? 8.900 7.077 -3.428 1.00 96.62 235 VAL A O 1
ATOM 1865 N N . ARG A 1 236 ? 8.605 7.958 -5.470 1.00 96.06 236 ARG A N 1
ATOM 1866 C CA . ARG A 1 236 ? 10.041 8.005 -5.801 1.00 96.06 236 ARG A CA 1
ATOM 1867 C C . ARG A 1 236 ? 10.807 9.070 -5.015 1.00 96.06 236 ARG A C 1
ATOM 1869 O O . ARG A 1 236 ? 12.017 8.929 -4.858 1.00 96.06 236 ARG A O 1
ATOM 1876 N N . ASP A 1 237 ? 10.122 10.108 -4.533 1.00 95.81 237 ASP A N 1
ATOM 1877 C CA . ASP A 1 237 ? 10.659 11.192 -3.701 1.00 95.81 237 ASP A CA 1
ATOM 1878 C C . ASP A 1 237 ? 11.988 11.752 -4.234 1.00 95.81 237 ASP A C 1
ATOM 1880 O O . ASP A 1 237 ? 12.978 11.860 -3.520 1.00 95.81 237 ASP A O 1
ATOM 1884 N N . LEU A 1 238 ? 12.042 12.106 -5.522 1.00 94.69 238 LEU A N 1
ATOM 1885 C CA . LEU A 1 238 ? 13.288 12.556 -6.166 1.00 94.69 238 LEU A CA 1
ATOM 1886 C C . LEU A 1 238 ? 13.916 13.786 -5.490 1.00 94.69 238 LEU A C 1
ATOM 1888 O O . LEU A 1 238 ? 15.127 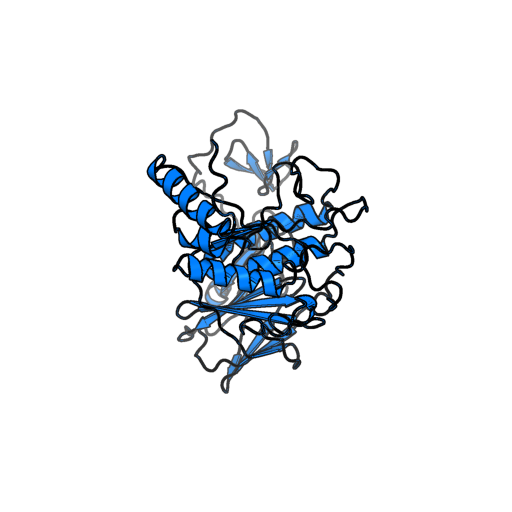13.982 -5.576 1.00 94.69 238 LEU A O 1
ATOM 1892 N N . LYS A 1 239 ? 13.093 14.597 -4.815 1.00 93.25 239 LYS A N 1
ATOM 1893 C CA . LYS A 1 239 ? 13.521 15.777 -4.053 1.00 93.25 239 LYS A CA 1
ATOM 1894 C C . LYS A 1 239 ? 14.075 15.435 -2.666 1.00 93.25 239 LYS A C 1
ATOM 1896 O O . LYS A 1 239 ? 14.663 16.314 -2.049 1.00 93.25 239 LYS A O 1
ATOM 1901 N N . GLU A 1 240 ? 13.894 14.203 -2.190 1.00 94.88 240 GLU A N 1
ATOM 1902 C CA . GLU A 1 240 ? 14.305 13.739 -0.857 1.00 94.88 240 GLU A CA 1
ATOM 1903 C C . GLU A 1 240 ? 13.665 14.567 0.266 1.00 94.88 240 GLU A C 1
ATOM 1905 O O . GLU A 1 240 ? 14.320 15.024 1.200 1.00 94.88 240 GLU A O 1
ATOM 1910 N N . THR A 1 241 ? 12.357 14.793 0.157 1.00 94.38 241 THR A N 1
ATOM 1911 C CA . THR A 1 241 ? 11.595 15.692 1.044 1.00 94.38 241 THR A CA 1
ATOM 1912 C C . THR A 1 241 ? 10.487 14.987 1.816 1.00 94.38 241 THR A C 1
ATOM 1914 O O . THR A 1 241 ? 9.697 15.658 2.482 1.00 94.38 241 THR A O 1
ATOM 1917 N N . MET A 1 242 ? 10.384 13.657 1.735 1.00 96.94 242 MET A N 1
ATOM 1918 C CA . MET A 1 242 ? 9.390 12.908 2.503 1.00 96.94 242 MET A CA 1
ATOM 1919 C C . MET A 1 242 ? 9.649 13.056 4.015 1.00 96.94 242 MET A C 1
ATOM 1921 O O . MET A 1 242 ? 10.699 12.622 4.502 1.00 96.94 242 MET A O 1
ATOM 1925 N N . PRO A 1 243 ? 8.721 13.639 4.793 1.00 97.12 243 PRO A N 1
ATOM 1926 C CA . PRO A 1 243 ? 8.913 13.824 6.221 1.00 97.12 243 PRO A CA 1
ATOM 1927 C C . PRO A 1 243 ? 8.698 12.512 6.974 1.00 97.12 243 PRO A C 1
ATOM 1929 O O . PRO A 1 243 ? 8.009 11.610 6.503 1.00 97.12 243 PRO A O 1
ATOM 1932 N N . GLU A 1 244 ? 9.242 12.425 8.185 1.00 95.69 244 GLU A N 1
ATOM 1933 C CA . GLU A 1 244 ? 8.827 11.383 9.126 1.00 95.69 244 GLU A CA 1
ATOM 1934 C C . GLU A 1 244 ? 7.363 11.632 9.570 1.00 95.69 244 GLU A C 1
ATOM 1936 O O . GLU A 1 244 ? 6.913 12.789 9.647 1.00 95.69 244 GLU A O 1
ATOM 1941 N N . PRO A 1 245 ? 6.593 10.568 9.847 1.00 94.25 245 PRO A N 1
ATOM 1942 C CA . PRO A 1 245 ? 5.204 10.682 10.263 1.00 94.25 245 PRO A CA 1
ATOM 1943 C C . PRO A 1 245 ? 5.069 11.236 11.684 1.00 94.25 245 PRO A C 1
ATOM 1945 O O . PRO A 1 245 ? 5.891 10.987 12.566 1.00 94.25 245 PRO A O 1
ATOM 1948 N N . ASN A 1 246 ? 3.947 11.908 11.937 1.00 92.81 246 ASN A N 1
ATOM 1949 C CA . ASN A 1 246 ? 3.506 12.192 13.298 1.00 92.81 246 ASN A CA 1
ATOM 1950 C C . ASN A 1 246 ? 2.790 10.953 13.845 1.00 92.81 246 ASN A C 1
ATOM 1952 O O . ASN A 1 246 ? 1.677 10.655 13.409 1.00 92.81 246 ASN A O 1
ATOM 1956 N N . VAL A 1 247 ? 3.413 10.237 14.784 1.00 93.06 247 VAL A N 1
ATOM 1957 C CA . VAL A 1 247 ? 2.832 9.017 15.369 1.00 93.06 247 VAL A CA 1
ATOM 1958 C C . VAL A 1 247 ? 1.536 9.346 16.109 1.00 93.06 247 VAL A C 1
ATOM 1960 O O . VAL A 1 247 ? 1.513 10.179 17.019 1.00 93.06 247 VAL A O 1
ATOM 1963 N N . LEU A 1 248 ? 0.449 8.672 15.738 1.00 95.12 248 LEU A N 1
ATOM 1964 C CA . LEU A 1 248 ? -0.863 8.848 16.349 1.00 95.12 248 LEU A CA 1
ATOM 1965 C C . LEU A 1 248 ? -1.157 7.673 17.282 1.00 95.12 248 LEU A C 1
ATOM 1967 O O . LEU A 1 248 ? -1.298 6.540 16.834 1.00 95.12 248 LEU A O 1
ATOM 1971 N N . LEU A 1 249 ? -1.277 7.947 18.581 1.00 91.81 249 LEU A N 1
ATOM 1972 C CA . LEU A 1 249 ? -1.502 6.926 19.607 1.00 91.81 249 LEU A CA 1
ATOM 1973 C C . LEU A 1 249 ? -2.894 7.038 20.223 1.00 91.81 249 LEU A C 1
ATOM 1975 O O . LEU A 1 249 ? -3.391 8.146 20.442 1.00 91.81 249 LEU A O 1
ATOM 1979 N N . ASN A 1 250 ? -3.478 5.886 20.556 1.00 89.94 250 ASN A N 1
ATOM 1980 C CA . ASN A 1 250 ? -4.729 5.748 21.309 1.00 89.94 250 ASN A CA 1
ATOM 1981 C C . ASN A 1 250 ? -5.881 6.597 20.755 1.00 89.94 250 ASN A C 1
ATOM 1983 O O . ASN A 1 250 ? -6.610 7.256 21.500 1.00 89.94 250 ASN A O 1
ATOM 1987 N N . LYS A 1 251 ? -6.034 6.585 19.431 1.00 97.12 251 LYS A N 1
ATOM 1988 C CA . LYS A 1 251 ? -7.019 7.402 18.727 1.00 97.12 251 LYS A CA 1
ATOM 1989 C C . LYS A 1 251 ? -8.394 6.769 18.779 1.00 97.12 251 LYS A C 1
ATOM 1991 O O . LYS A 1 251 ? -8.547 5.580 18.502 1.00 97.12 251 LYS A O 1
ATOM 1996 N N . LYS A 1 252 ? -9.418 7.555 19.103 1.00 98.38 252 LYS A N 1
ATOM 1997 C CA . LYS A 1 252 ? -10.798 7.073 19.080 1.00 98.38 252 LYS A CA 1
ATOM 1998 C C . LYS A 1 252 ? -11.268 6.990 17.636 1.00 98.38 252 LYS A C 1
ATOM 2000 O O . LYS A 1 252 ? -11.345 8.008 16.954 1.00 98.38 252 LYS A O 1
ATOM 2005 N N . ILE A 1 253 ? -11.650 5.797 17.208 1.00 98.81 253 ILE A N 1
ATOM 2006 C CA . ILE A 1 253 ? -12.242 5.550 15.899 1.00 98.81 253 ILE A CA 1
ATOM 2007 C C . ILE A 1 253 ? -13.754 5.446 16.029 1.00 98.81 253 ILE A C 1
ATOM 2009 O O . ILE A 1 253 ? -14.261 4.775 16.930 1.00 98.81 253 ILE A O 1
ATOM 2013 N N . VAL A 1 254 ? -14.470 6.094 15.113 1.00 98.75 254 VAL A N 1
ATOM 2014 C CA . VAL A 1 254 ? -15.900 5.868 14.882 1.00 98.75 254 VAL A CA 1
ATOM 2015 C C . VAL A 1 254 ? -16.082 5.533 13.410 1.00 98.75 254 VAL A C 1
ATOM 2017 O O . VAL A 1 254 ? -15.887 6.398 12.561 1.00 98.75 254 VAL A O 1
ATOM 2020 N N . LEU A 1 255 ? -16.434 4.285 13.133 1.00 98.75 255 LEU A N 1
ATOM 2021 C CA . LEU A 1 255 ? -16.716 3.738 11.812 1.00 98.75 255 LEU A CA 1
ATOM 2022 C C . LEU A 1 255 ? -18.233 3.680 11.603 1.00 98.75 255 LEU A C 1
ATOM 2024 O O . LEU A 1 255 ? -18.955 3.176 12.468 1.00 98.75 255 LEU A O 1
ATOM 2028 N N . ASP A 1 256 ? -18.708 4.178 10.467 1.00 98.44 256 ASP A N 1
ATOM 2029 C CA . ASP A 1 256 ? -20.092 3.997 10.037 1.00 98.44 256 ASP A CA 1
ATOM 2030 C C . ASP A 1 256 ? -20.256 2.586 9.477 1.00 98.44 256 ASP A C 1
ATOM 2032 O O . ASP A 1 256 ? -19.850 2.296 8.352 1.00 98.44 256 ASP A O 1
ATOM 2036 N N . ASP A 1 257 ? -20.840 1.709 10.290 1.00 97.44 257 ASP A N 1
ATOM 2037 C CA . ASP A 1 257 ? -21.116 0.327 9.927 1.00 97.44 257 ASP A CA 1
ATOM 2038 C C . ASP A 1 257 ? -22.317 -0.209 10.711 1.00 97.44 257 ASP A C 1
ATOM 2040 O O . ASP A 1 257 ? -22.287 -0.394 11.936 1.00 97.44 257 ASP A O 1
ATOM 2044 N N . ALA A 1 258 ? -23.412 -0.425 9.984 1.00 95.81 258 ALA A N 1
ATOM 2045 C CA . ALA A 1 258 ? -24.651 -0.970 10.524 1.00 95.81 258 ALA A CA 1
ATOM 2046 C C . ALA A 1 258 ? -24.701 -2.501 10.491 1.00 95.81 258 ALA A C 1
ATOM 2048 O O . ALA A 1 258 ? -25.605 -3.090 11.086 1.00 95.81 258 ALA A O 1
ATOM 2049 N N . THR A 1 259 ? -23.749 -3.144 9.819 1.00 95.81 259 THR A N 1
ATOM 2050 C CA . THR A 1 259 ? -23.672 -4.601 9.737 1.00 95.81 259 THR A CA 1
ATOM 2051 C C . THR A 1 259 ? -23.188 -5.144 11.081 1.00 95.81 259 THR A C 1
ATOM 2053 O O . THR A 1 259 ? -22.207 -4.621 11.604 1.00 95.81 259 THR A O 1
ATOM 2056 N N . PRO A 1 260 ? -23.821 -6.175 11.672 1.00 95.25 260 PRO A N 1
ATOM 2057 C CA . PRO A 1 260 ? -23.351 -6.753 12.929 1.00 95.25 260 PRO A CA 1
ATOM 2058 C C . PRO A 1 260 ? -21.871 -7.141 12.855 1.00 95.25 260 PRO A C 1
ATOM 2060 O O . PRO A 1 260 ? -21.479 -7.912 11.978 1.00 95.25 260 PRO A O 1
ATOM 2063 N N . VAL A 1 261 ? -21.059 -6.596 13.760 1.00 95.31 261 VAL A N 1
ATOM 2064 C CA . VAL A 1 261 ? -19.626 -6.899 13.856 1.00 95.31 261 VAL A CA 1
ATOM 2065 C C . VAL A 1 261 ? -19.410 -7.985 14.903 1.00 95.31 261 VAL A C 1
ATOM 2067 O O . VAL A 1 261 ? -19.869 -7.864 16.044 1.00 95.31 261 VAL A O 1
ATOM 2070 N N . SER A 1 262 ? -18.686 -9.039 14.533 1.00 90.19 262 SER A N 1
ATOM 2071 C CA . SER A 1 262 ? -18.300 -10.116 15.445 1.00 90.19 262 SER A CA 1
ATOM 2072 C C . SER A 1 262 ? -16.951 -9.831 16.101 1.00 90.19 262 SER A C 1
ATOM 2074 O O . SER A 1 262 ? -16.794 -10.074 17.302 1.00 90.19 262 SER A O 1
ATOM 2076 N N . ARG A 1 263 ? -15.995 -9.277 15.344 1.00 92.06 263 ARG A N 1
ATOM 2077 C CA . ARG A 1 263 ? -14.612 -9.073 15.786 1.00 92.06 263 ARG A CA 1
ATOM 2078 C C . ARG A 1 263 ? -13.954 -7.902 15.064 1.00 92.06 263 ARG A C 1
ATOM 2080 O O . ARG A 1 263 ? -14.213 -7.662 13.887 1.00 92.06 263 ARG A O 1
ATOM 2087 N N . ILE A 1 264 ? -13.064 -7.205 15.770 1.00 94.31 264 ILE A N 1
ATOM 2088 C CA . ILE A 1 264 ? -12.158 -6.222 15.172 1.00 94.31 264 ILE A CA 1
ATOM 2089 C C . ILE A 1 264 ? -10.751 -6.490 15.678 1.00 94.31 264 ILE A C 1
ATOM 2091 O O . ILE A 1 264 ? -10.532 -6.633 16.882 1.00 94.31 264 ILE A O 1
ATOM 2095 N N . TRP A 1 265 ? -9.792 -6.517 14.767 1.00 94.50 265 TRP A N 1
ATOM 2096 C CA . TRP A 1 265 ? -8.378 -6.566 15.108 1.00 94.50 265 TRP A CA 1
ATOM 2097 C C . TRP A 1 265 ? -7.576 -5.652 14.190 1.00 94.50 265 TRP A C 1
ATOM 2099 O O . TRP A 1 265 ? -8.025 -5.265 13.112 1.00 94.50 265 TRP A O 1
ATOM 2109 N N . VAL A 1 266 ? -6.399 -5.256 14.656 1.00 96.69 266 VAL A N 1
ATOM 2110 C CA . VAL A 1 266 ? -5.495 -4.355 13.946 1.00 96.69 266 VAL A CA 1
ATOM 2111 C C . VAL A 1 266 ? -4.118 -4.983 13.831 1.00 96.69 266 VAL A C 1
ATOM 2113 O O . VAL A 1 266 ? -3.683 -5.690 14.735 1.00 96.69 266 VAL A O 1
ATOM 2116 N N . ALA A 1 267 ? -3.418 -4.719 12.740 1.00 94.38 267 ALA A N 1
ATOM 2117 C CA . ALA A 1 267 ? -2.047 -5.161 12.544 1.00 94.38 267 ALA A CA 1
ATOM 2118 C C . ALA A 1 267 ? -1.270 -4.079 11.789 1.00 94.38 267 ALA A C 1
ATOM 2120 O O . ALA A 1 267 ? -1.827 -3.393 10.933 1.00 94.38 267 ALA A O 1
ATOM 2121 N N . SER A 1 268 ? 0.008 -3.901 12.108 1.00 97.81 268 SER A N 1
ATOM 2122 C CA . SER A 1 268 ? 0.853 -2.883 11.479 1.00 97.81 268 SER A CA 1
ATOM 2123 C C . SER A 1 268 ? 2.297 -3.374 11.407 1.00 97.81 268 SER A C 1
ATOM 2125 O O . SER A 1 268 ? 2.780 -3.903 12.406 1.00 97.81 268 SER A O 1
ATOM 2127 N N . PRO A 1 269 ? 3.015 -3.191 10.286 1.00 95.44 269 PRO A N 1
ATOM 2128 C CA . PRO A 1 269 ? 4.447 -3.485 10.236 1.00 95.44 269 PRO A CA 1
ATOM 2129 C C . PRO A 1 269 ? 5.280 -2.550 11.131 1.00 95.44 269 PRO A C 1
ATOM 2131 O O . PRO A 1 269 ? 6.410 -2.886 11.476 1.00 95.44 269 PRO A O 1
ATOM 2134 N N . ASP A 1 270 ? 4.725 -1.407 11.545 1.00 92.38 270 ASP A N 1
ATOM 2135 C CA . ASP A 1 270 ? 5.409 -0.407 12.372 1.00 92.38 270 ASP A CA 1
ATOM 2136 C C . ASP A 1 270 ? 5.434 -0.796 13.862 1.00 92.38 270 ASP A C 1
ATOM 2138 O O . ASP A 1 270 ? 6.212 -0.257 14.648 1.00 92.38 270 ASP A O 1
ATOM 2142 N N . CYS A 1 271 ? 4.587 -1.741 14.287 1.00 81.31 271 CYS A N 1
ATOM 2143 C CA . CYS A 1 271 ? 4.535 -2.190 15.676 1.00 81.31 271 CYS A CA 1
ATOM 2144 C C . CYS A 1 271 ? 4.372 -3.707 15.794 1.00 81.31 271 CYS A C 1
ATOM 2146 O O . CYS A 1 271 ? 3.721 -4.360 14.987 1.00 81.31 271 CYS A O 1
ATOM 2148 N N . PHE A 1 272 ? 4.987 -4.287 16.827 1.00 78.44 272 PHE A N 1
ATOM 2149 C CA . PHE A 1 272 ? 4.919 -5.728 17.112 1.00 78.44 272 PHE A CA 1
ATOM 2150 C C . PHE A 1 272 ? 5.303 -6.639 15.931 1.00 78.44 272 PHE A C 1
ATOM 2152 O O . PHE A 1 272 ? 4.837 -7.774 15.859 1.00 78.44 272 PHE A O 1
ATOM 2159 N N . GLY A 1 273 ? 6.124 -6.141 14.997 1.00 78.19 273 GLY A N 1
ATOM 2160 C CA . GLY A 1 273 ? 6.538 -6.879 13.800 1.00 78.19 273 GLY A CA 1
ATOM 2161 C C . GLY A 1 273 ? 5.367 -7.356 12.936 1.00 78.19 273 GLY A C 1
ATOM 2162 O O . GLY A 1 273 ? 5.487 -8.387 12.284 1.00 78.19 273 GLY A O 1
ATOM 2163 N N . GLY A 1 274 ? 4.217 -6.673 12.977 1.00 81.94 274 GLY A N 1
ATOM 2164 C CA . GLY A 1 274 ? 3.025 -7.091 12.243 1.00 81.94 274 GLY A CA 1
ATOM 2165 C C . GLY A 1 274 ? 2.070 -8.010 12.997 1.00 81.94 274 GLY A C 1
ATOM 2166 O O . GLY A 1 274 ? 1.051 -8.385 12.425 1.00 81.94 274 GLY A O 1
ATOM 2167 N N . ALA A 1 275 ? 2.331 -8.380 14.253 1.00 81.44 275 ALA A N 1
ATOM 2168 C CA . ALA A 1 275 ? 1.423 -9.254 14.998 1.00 81.44 275 ALA A CA 1
ATOM 2169 C C . ALA A 1 275 ? 0.025 -8.614 15.189 1.00 81.44 275 ALA A C 1
ATOM 2171 O O . ALA A 1 275 ? -0.065 -7.421 15.506 1.00 81.44 275 ALA A O 1
ATOM 2172 N N . PRO A 1 276 ? -1.071 -9.382 15.021 1.00 84.62 276 PRO A N 1
ATOM 2173 C CA . PRO A 1 276 ? -2.419 -8.843 15.127 1.00 84.62 276 PRO A CA 1
ATOM 2174 C C . PRO A 1 276 ? -2.797 -8.591 16.589 1.00 84.62 276 PRO A C 1
ATOM 2176 O O . PRO A 1 276 ? -2.502 -9.387 17.480 1.00 84.62 276 PRO A O 1
ATOM 2179 N N . GLN A 1 277 ? -3.507 -7.495 16.825 1.00 83.69 277 GLN A N 1
ATOM 2180 C CA . GLN A 1 277 ? -4.020 -7.079 18.124 1.00 83.69 277 GLN A CA 1
ATOM 2181 C C . GLN A 1 277 ? -5.536 -6.953 18.046 1.00 83.69 277 GLN A C 1
ATOM 2183 O O . GLN A 1 277 ? -6.065 -6.128 17.302 1.00 83.69 277 GLN A O 1
ATOM 2188 N N . GLU A 1 278 ? -6.252 -7.759 18.821 1.00 85.31 278 GLU A N 1
ATOM 2189 C CA . GLU A 1 278 ? -7.702 -7.630 18.925 1.00 85.31 278 GLU A CA 1
ATOM 2190 C C . GLU A 1 278 ? -8.076 -6.362 19.700 1.00 85.31 278 GLU A C 1
ATOM 2192 O O . GLU A 1 278 ? -7.475 -6.055 20.732 1.00 85.31 278 GLU A O 1
ATOM 2197 N N . VAL A 1 279 ? -9.070 -5.620 19.206 1.00 81.94 279 VAL A N 1
ATOM 2198 C CA . VAL A 1 279 ? -9.537 -4.382 19.837 1.00 81.94 279 VAL A CA 1
ATOM 2199 C C . VAL A 1 279 ? -10.975 -4.522 20.307 1.00 81.94 279 VAL A C 1
ATOM 2201 O O . VAL A 1 279 ? -11.855 -5.037 19.617 1.00 81.94 279 VAL A O 1
ATOM 2204 N N . VAL A 1 280 ? -11.231 -4.019 21.512 1.00 85.56 280 VAL A N 1
ATOM 2205 C CA . VAL A 1 280 ? -12.583 -3.967 22.063 1.00 85.56 280 VAL A CA 1
ATOM 2206 C C . VAL A 1 280 ? -13.355 -2.848 21.377 1.00 85.56 280 VAL A C 1
ATOM 2208 O O . VAL A 1 280 ? -12.881 -1.714 21.290 1.00 85.56 280 VAL A O 1
ATOM 2211 N N . PHE A 1 281 ? -14.577 -3.154 20.949 1.00 91.69 281 PHE A N 1
ATOM 2212 C CA . PHE A 1 281 ? -15.454 -2.196 20.291 1.00 91.69 281 PHE A CA 1
ATOM 2213 C C . PHE A 1 281 ? -16.855 -2.171 20.904 1.00 91.69 281 PHE A C 1
ATOM 2215 O O . PHE A 1 281 ? -17.309 -3.109 21.568 1.00 91.69 281 PHE A O 1
ATOM 2222 N N . LYS A 1 282 ? -17.559 -1.070 20.653 1.00 93.12 282 LYS A N 1
ATOM 2223 C CA . LYS A 1 282 ? -18.995 -0.911 20.898 1.00 93.12 282 LYS A CA 1
ATOM 2224 C C . LYS A 1 282 ? -19.677 -0.633 19.571 1.00 93.12 282 LYS A C 1
ATOM 2226 O O . LYS A 1 282 ? -19.199 0.217 18.828 1.00 93.12 282 LYS A O 1
ATOM 2231 N N . GLN A 1 283 ? -20.794 -1.296 19.302 1.00 94.62 283 GLN A N 1
ATOM 2232 C CA . GLN A 1 283 ? -21.608 -1.019 18.126 1.00 94.62 283 GLN A CA 1
ATOM 2233 C C . GLN A 1 283 ? -23.000 -0.585 18.565 1.00 94.62 283 GLN A C 1
ATOM 2235 O O . GLN A 1 283 ? -23.682 -1.341 19.244 1.00 94.62 283 GLN A O 1
ATOM 2240 N N . ASN A 1 284 ? -23.397 0.635 18.208 1.00 94.25 284 ASN A N 1
ATOM 2241 C CA . ASN A 1 284 ? -24.701 1.212 18.531 1.00 94.25 284 ASN A CA 1
ATOM 2242 C C . ASN A 1 284 ? -25.130 2.149 17.400 1.00 94.25 284 ASN A C 1
ATOM 2244 O O . ASN A 1 284 ? -24.300 2.885 16.871 1.00 94.25 284 ASN A O 1
ATOM 2248 N N . ASN A 1 285 ? -26.424 2.176 17.070 1.00 93.25 285 ASN A N 1
ATOM 2249 C CA . ASN A 1 285 ? -27.007 3.122 16.106 1.00 93.25 285 ASN A CA 1
ATOM 2250 C C . ASN A 1 285 ? -26.249 3.187 14.762 1.00 93.25 285 ASN A C 1
ATOM 2252 O O . ASN A 1 285 ? -25.974 4.271 14.254 1.00 93.25 285 ASN A O 1
ATOM 2256 N N . GLY A 1 286 ? -25.866 2.028 14.217 1.00 94.25 286 GLY A N 1
ATOM 2257 C CA . GLY A 1 286 ? -25.150 1.942 12.940 1.00 94.25 286 GLY A CA 1
ATOM 2258 C C . GLY A 1 286 ? -23.695 2.421 12.968 1.00 94.25 286 GLY A C 1
ATOM 2259 O O . GLY A 1 286 ? -23.119 2.668 11.913 1.00 94.25 286 GLY A O 1
ATOM 2260 N N . LYS A 1 287 ? -23.106 2.595 14.157 1.00 98.00 287 LYS A N 1
ATOM 2261 C CA . LYS A 1 287 ? -21.719 3.033 14.332 1.00 98.00 287 LYS A CA 1
ATOM 2262 C C . LYS A 1 287 ? -20.945 2.066 15.207 1.00 98.00 287 LYS A C 1
ATOM 2264 O O . LYS A 1 287 ? -21.423 1.657 16.267 1.00 98.00 287 LYS A O 1
ATOM 2269 N N . VAL A 1 288 ? -19.716 1.783 14.802 1.00 98.19 288 VAL A N 1
ATOM 2270 C CA . VAL A 1 288 ? -18.736 0.972 15.521 1.00 98.19 288 VAL A CA 1
ATOM 2271 C C . VAL A 1 288 ? -17.676 1.904 16.101 1.00 98.19 288 VAL A C 1
ATOM 2273 O O . VAL A 1 288 ? -17.084 2.710 15.392 1.00 98.19 288 VAL A O 1
ATOM 2276 N N . THR A 1 289 ? -17.448 1.836 17.410 1.00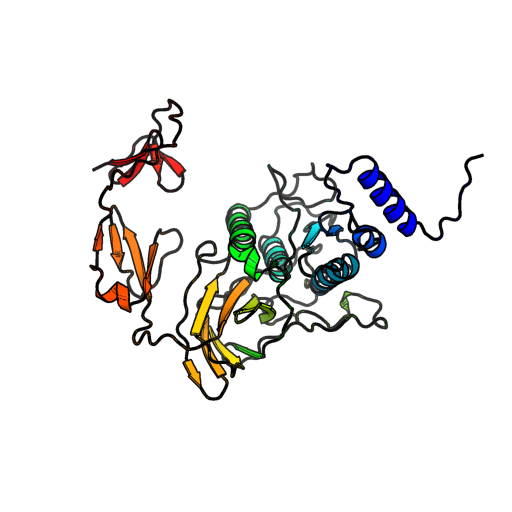 98.19 289 THR A N 1
ATOM 2277 C CA . THR A 1 289 ? -16.474 2.671 18.124 1.00 98.19 289 THR A CA 1
ATOM 2278 C C . THR A 1 289 ? -15.435 1.806 18.816 1.00 98.19 289 THR A C 1
ATOM 2280 O O . THR A 1 289 ? -15.801 0.927 19.597 1.00 98.19 289 THR A O 1
ATOM 2283 N N . PHE A 1 290 ? -14.157 2.091 18.588 1.00 95.44 290 PHE A N 1
ATOM 2284 C CA . PHE A 1 290 ? -13.021 1.431 19.240 1.00 95.44 290 PHE A CA 1
ATOM 2285 C C . PHE A 1 290 ? -11.838 2.399 19.363 1.00 95.44 290 PHE A C 1
ATOM 2287 O O . PHE A 1 290 ? -11.872 3.504 18.823 1.00 95.44 290 PHE A O 1
ATOM 2294 N N . THR A 1 291 ? -10.796 1.996 20.086 1.00 91.31 291 THR A N 1
ATOM 2295 C CA . THR A 1 291 ? -9.543 2.757 20.177 1.00 91.31 291 THR A CA 1
ATOM 2296 C C . THR A 1 291 ? -8.495 2.109 19.282 1.00 91.31 291 THR A C 1
ATOM 2298 O O . THR A 1 291 ? -8.172 0.939 19.469 1.00 91.31 291 THR A O 1
ATOM 2301 N N . LEU A 1 292 ? -7.959 2.865 18.325 1.00 95.88 292 LEU A N 1
ATOM 2302 C CA . LEU A 1 292 ? -6.797 2.484 17.531 1.00 95.88 292 LEU A CA 1
ATOM 2303 C C . LEU A 1 292 ? -5.526 2.687 18.377 1.00 95.88 292 LEU A C 1
ATOM 2305 O O . LEU A 1 292 ? -5.245 3.830 18.751 1.00 95.88 292 LEU A O 1
ATOM 2309 N N . PRO A 1 293 ? -4.752 1.630 18.682 1.00 85.44 293 PRO A N 1
ATOM 2310 C CA . PRO A 1 293 ? -3.594 1.745 19.569 1.00 85.44 293 PRO A CA 1
ATOM 2311 C C . PRO A 1 293 ? -2.484 2.637 19.003 1.00 85.44 293 PRO A C 1
ATOM 2313 O O . PRO A 1 293 ? -1.973 3.504 19.711 1.00 85.44 293 PRO A O 1
ATOM 2316 N N . SER A 1 294 ? -2.133 2.445 17.727 1.00 91.75 294 SER A N 1
ATOM 2317 C CA . SER A 1 294 ? -1.065 3.183 17.052 1.00 91.75 294 SER A CA 1
ATOM 2318 C C . SER A 1 294 ? -1.309 3.289 15.546 1.00 91.75 294 SER A C 1
ATOM 2320 O O . SER A 1 294 ? -1.856 2.372 14.924 1.00 91.75 294 SER A O 1
ATOM 2322 N N . LEU A 1 295 ? -0.870 4.405 14.974 1.00 97.94 295 LEU A N 1
ATOM 2323 C CA . LEU A 1 295 ? -0.689 4.623 13.547 1.00 97.94 295 LEU A CA 1
ATOM 2324 C C . LEU A 1 295 ? 0.567 5.484 13.341 1.00 97.94 295 LEU A C 1
ATOM 2326 O O . LEU A 1 295 ? 0.550 6.686 13.615 1.00 97.94 295 LEU A O 1
ATOM 2330 N N . GLU A 1 296 ? 1.650 4.860 12.873 1.00 96.75 296 GLU A N 1
ATOM 2331 C CA . GLU A 1 296 ? 2.890 5.545 12.488 1.00 96.75 296 GLU A CA 1
ATOM 2332 C C . GLU A 1 296 ? 2.893 5.816 10.982 1.00 96.75 296 GLU A C 1
ATOM 2334 O O . GLU A 1 296 ? 2.597 6.942 10.594 1.00 96.75 296 GLU A O 1
ATOM 2339 N N . TYR A 1 297 ? 3.121 4.806 10.140 1.00 98.62 297 TYR A N 1
ATOM 2340 C CA . TYR A 1 297 ? 2.990 4.899 8.681 1.00 98.62 297 TYR A CA 1
ATOM 2341 C C . TYR A 1 297 ? 1.697 4.230 8.213 1.00 98.62 297 TYR A C 1
ATOM 2343 O O . TYR A 1 297 ? 0.925 4.823 7.449 1.00 98.62 297 TYR A O 1
ATOM 2351 N N . TRP A 1 298 ? 1.450 3.008 8.693 1.00 98.75 298 TRP A N 1
ATOM 2352 C CA . TRP A 1 298 ? 0.389 2.135 8.206 1.00 98.75 298 TRP A CA 1
ATOM 2353 C C . TRP A 1 298 ? -0.153 1.210 9.294 1.00 98.75 298 TRP A C 1
ATOM 2355 O O . TRP A 1 298 ? 0.593 0.457 9.917 1.00 98.75 298 TRP A O 1
ATOM 2365 N N . THR A 1 299 ? -1.476 1.196 9.458 1.00 98.81 299 THR A N 1
ATOM 2366 C CA . THR A 1 299 ? -2.179 0.181 10.251 1.00 98.81 299 THR A CA 1
ATOM 2367 C C . THR A 1 299 ? -3.339 -0.396 9.449 1.00 98.81 299 THR A C 1
ATOM 2369 O O . THR A 1 299 ? -4.225 0.337 9.011 1.00 98.81 299 THR A O 1
ATOM 2372 N N . MET A 1 300 ? -3.370 -1.716 9.286 1.00 98.88 300 MET A N 1
ATOM 2373 C CA . MET A 1 300 ? -4.526 -2.435 8.762 1.00 98.88 300 MET A CA 1
ATOM 2374 C C . MET A 1 300 ? -5.516 -2.692 9.898 1.00 98.88 300 MET A C 1
ATOM 2376 O O . MET A 1 300 ? -5.161 -3.286 10.914 1.00 98.88 300 MET A O 1
ATOM 2380 N N . VAL A 1 301 ? -6.764 -2.273 9.721 1.00 98.88 301 VAL A N 1
ATOM 2381 C CA . VAL A 1 301 ? -7.895 -2.627 10.584 1.00 98.88 301 VAL A CA 1
ATOM 2382 C C . VAL A 1 301 ? -8.730 -3.670 9.858 1.00 98.88 301 VAL A C 1
ATOM 2384 O O . VAL A 1 301 ? -9.133 -3.450 8.719 1.00 98.88 301 VAL A O 1
ATOM 2387 N N . VAL A 1 302 ? -9.022 -4.790 10.507 1.00 98.62 302 VAL A N 1
ATOM 2388 C CA . VAL A 1 302 ? -9.893 -5.832 9.962 1.00 98.62 302 VAL A CA 1
ATOM 2389 C C . VAL A 1 302 ? -11.167 -5.906 10.785 1.00 98.62 302 VAL A C 1
ATOM 2391 O O . VAL A 1 302 ? -11.126 -6.058 12.006 1.00 98.62 302 VAL A O 1
ATOM 2394 N N . VAL A 1 303 ? -12.298 -5.781 10.094 1.00 98.50 303 VAL A N 1
ATOM 2395 C CA . VAL A 1 303 ? -13.647 -5.879 10.648 1.00 98.50 303 VAL A CA 1
ATOM 2396 C C . VAL A 1 303 ? -14.281 -7.157 10.114 1.00 98.50 303 VAL A C 1
ATOM 2398 O O . VAL A 1 303 ? -14.544 -7.278 8.916 1.00 98.50 303 VAL A O 1
ATOM 2401 N N . GLU A 1 304 ? -14.510 -8.115 11.005 1.00 96.38 304 GLU A N 1
ATOM 2402 C CA . GLU A 1 304 ? -15.226 -9.353 10.706 1.00 96.38 304 GLU A CA 1
ATOM 2403 C C . GLU A 1 304 ? -16.698 -9.169 11.088 1.00 96.38 304 GLU A C 1
ATOM 2405 O O . GLU A 1 304 ? -17.029 -8.783 12.215 1.00 96.38 304 GLU A O 1
ATOM 2410 N N . HIS A 1 305 ? -17.590 -9.429 10.138 1.00 95.31 305 HIS A N 1
ATOM 2411 C CA . HIS A 1 305 ? -19.029 -9.307 10.311 1.00 95.31 305 HIS A CA 1
ATOM 2412 C C . HIS A 1 305 ? -19.649 -10.649 10.675 1.00 95.31 305 HIS A C 1
ATOM 2414 O O . HIS A 1 305 ? -19.156 -11.718 10.318 1.00 95.31 305 HIS A O 1
ATOM 2420 N N . GLY A 1 306 ? -20.762 -10.584 11.392 1.00 90.19 306 GLY A N 1
ATOM 2421 C CA . GLY A 1 306 ? -21.517 -11.741 11.835 1.00 90.19 306 GLY A CA 1
ATOM 2422 C C . GLY A 1 306 ? -22.068 -11.549 13.238 1.00 90.19 306 GLY A C 1
ATOM 2423 O O . GLY A 1 306 ? -21.921 -10.501 13.869 1.00 90.19 306 GLY A O 1
ATOM 2424 N N . ASN A 1 307 ? -22.711 -12.594 13.747 1.00 77.88 307 ASN A N 1
ATOM 2425 C CA . ASN A 1 307 ? -23.200 -12.580 15.116 1.00 77.88 307 ASN A CA 1
ATOM 2426 C C . ASN A 1 307 ? -22.013 -12.578 16.075 1.00 77.88 307 ASN A C 1
ATOM 2428 O O . ASN A 1 307 ? -21.145 -13.451 16.014 1.00 77.88 307 ASN A O 1
ATOM 2432 N N . LYS A 1 308 ? -21.998 -11.603 16.984 1.00 65.31 308 LYS A N 1
ATOM 2433 C CA . LYS A 1 308 ? -21.056 -11.578 18.094 1.00 65.31 308 LYS A CA 1
ATOM 2434 C C . LYS A 1 308 ? -21.240 -12.864 18.896 1.00 65.31 308 LYS A C 1
ATOM 2436 O O . LYS A 1 308 ? -22.296 -13.077 19.485 1.00 65.31 308 LYS A O 1
ATOM 2441 N N . VAL A 1 309 ? -20.232 -13.735 18.895 1.00 55.62 309 VAL A N 1
ATOM 2442 C CA . VAL A 1 309 ? -20.199 -14.847 19.847 1.00 55.62 309 VAL A CA 1
ATOM 2443 C C . VAL A 1 309 ? -20.148 -14.203 21.225 1.00 55.62 309 VAL A C 1
ATOM 2445 O O . VAL A 1 309 ? -19.325 -13.313 21.453 1.00 55.62 309 VAL A O 1
ATOM 2448 N N . ASP A 1 310 ? -21.070 -14.589 22.102 1.00 46.03 310 ASP A N 1
ATOM 2449 C CA . ASP A 1 310 ? -21.281 -13.974 23.409 1.00 46.03 310 ASP A CA 1
ATOM 2450 C C . ASP A 1 310 ? -20.104 -14.301 24.350 1.00 46.03 310 ASP A C 1
ATOM 2452 O O . ASP A 1 310 ? -20.184 -15.117 25.261 1.00 46.03 310 ASP A O 1
ATOM 2456 N N . ASN A 1 311 ? -18.947 -13.693 24.093 1.00 46.75 311 ASN A N 1
ATOM 2457 C CA . ASN A 1 311 ? -17.802 -13.677 24.987 1.00 46.75 311 ASN A CA 1
ATOM 2458 C C . ASN A 1 311 ? -17.966 -12.457 25.886 1.00 46.75 311 ASN A C 1
ATOM 2460 O O . ASN A 1 311 ? -17.323 -11.420 25.699 1.00 46.75 311 ASN A O 1
ATOM 2464 N N . SER A 1 312 ? -18.866 -12.570 26.858 1.00 40.66 312 SER A N 1
ATOM 2465 C CA . SER A 1 312 ? -19.060 -11.618 27.949 1.00 40.66 312 SER A CA 1
ATOM 2466 C C . SER A 1 312 ? -17.819 -11.573 28.865 1.00 40.66 312 SER A C 1
ATOM 2468 O O . SER A 1 312 ? -17.858 -12.045 29.997 1.00 40.66 312 SER A O 1
ATOM 2470 N N . ALA A 1 313 ? -16.693 -11.086 28.331 1.00 44.91 313 ALA A N 1
ATOM 2471 C CA . ALA A 1 313 ? -15.468 -10.594 28.974 1.00 44.91 313 ALA A CA 1
ATOM 2472 C C . ALA A 1 313 ? -14.369 -10.476 27.895 1.00 44.91 313 ALA A C 1
ATOM 2474 O O . ALA A 1 313 ? -13.504 -11.340 27.776 1.00 44.91 313 ALA A O 1
ATOM 2475 N N . SER A 1 314 ? -14.393 -9.415 27.088 1.00 47.94 314 SER A N 1
ATOM 2476 C CA . SER A 1 314 ? -13.357 -9.109 26.087 1.00 47.94 314 SER A CA 1
ATOM 2477 C C . SER A 1 314 ? -12.137 -8.414 26.714 1.00 47.94 314 SER A C 1
ATOM 2479 O O . SER A 1 314 ? -11.710 -7.358 26.259 1.00 47.94 314 SER A O 1
ATOM 2481 N N . GLU A 1 315 ? -11.602 -8.961 27.803 1.00 59.91 315 GLU A N 1
ATOM 2482 C CA . GLU A 1 315 ? -10.289 -8.568 28.324 1.00 59.91 315 GLU A CA 1
ATOM 2483 C C . GLU A 1 315 ? -9.243 -9.478 27.669 1.00 59.91 315 GLU A C 1
ATOM 2485 O O . GLU A 1 315 ? -9.127 -10.642 28.007 1.00 59.91 315 GLU A O 1
ATOM 2490 N N . VAL A 1 316 ? -8.477 -9.021 26.689 1.00 61.44 316 VAL A N 1
ATOM 2491 C CA . VAL A 1 316 ? -7.320 -9.818 26.246 1.00 61.44 316 VAL A CA 1
ATOM 2492 C C . VAL A 1 316 ? -6.311 -9.841 27.396 1.00 61.44 316 VAL A C 1
ATOM 2494 O O . VAL A 1 316 ? -6.060 -8.791 27.972 1.00 61.44 316 VAL A O 1
ATOM 2497 N N . ARG A 1 317 ? -5.760 -10.996 27.777 1.00 68.31 317 ARG A N 1
ATOM 2498 C CA . ARG A 1 317 ? -4.659 -11.085 28.750 1.00 68.31 317 ARG A CA 1
ATOM 2499 C C . ARG A 1 317 ? -3.373 -11.419 28.024 1.00 68.31 317 ARG A C 1
ATOM 2501 O O . ARG A 1 317 ? -3.256 -12.485 27.415 1.00 68.31 317 ARG A O 1
ATOM 2508 N N . ASN A 1 318 ? -2.419 -10.502 28.107 1.00 72.88 318 ASN A N 1
ATOM 2509 C CA . ASN A 1 318 ? -1.090 -10.684 27.546 1.00 72.88 318 ASN A CA 1
ATOM 2510 C C . ASN A 1 318 ? -0.163 -11.272 28.606 1.00 72.88 318 ASN A C 1
ATOM 2512 O O . ASN A 1 318 ? -0.179 -10.837 29.753 1.00 72.88 318 ASN A O 1
ATOM 2516 N N . TYR A 1 319 ? 0.667 -12.229 28.217 1.00 79.75 319 TYR A N 1
ATOM 2517 C CA . TYR A 1 319 ? 1.735 -12.767 29.041 1.00 79.75 319 TYR A CA 1
ATOM 2518 C C . TYR A 1 319 ? 3.058 -12.569 28.320 1.00 79.75 319 TYR A C 1
ATOM 2520 O O . TYR A 1 319 ? 3.209 -13.026 27.195 1.00 79.75 319 TYR A O 1
ATOM 2528 N N . VAL A 1 320 ? 4.018 -11.918 28.960 1.00 74.69 320 VAL A N 1
ATOM 2529 C CA . VAL A 1 320 ? 5.347 -11.628 28.419 1.00 74.69 320 VAL A CA 1
ATOM 2530 C C . VAL A 1 320 ? 6.344 -12.661 28.933 1.00 74.69 320 VAL A C 1
ATOM 2532 O O . VAL A 1 320 ? 6.353 -12.988 30.121 1.00 74.69 320 VAL A O 1
ATOM 2535 N N . LEU A 1 321 ? 7.188 -13.186 28.052 1.00 75.19 321 LEU A N 1
ATOM 2536 C CA . LEU A 1 321 ? 8.237 -14.127 28.413 1.00 75.19 321 LEU A CA 1
ATOM 2537 C C . LEU A 1 321 ? 9.268 -13.438 29.313 1.00 75.19 321 LEU A C 1
ATOM 2539 O O . LEU A 1 321 ? 9.950 -12.510 28.900 1.00 75.19 321 LEU A O 1
ATOM 2543 N N . ARG A 1 322 ? 9.414 -13.919 30.547 1.00 73.69 322 ARG A N 1
ATOM 2544 C CA . ARG A 1 322 ? 10.448 -13.486 31.491 1.00 73.69 322 ARG A CA 1
ATOM 2545 C C . ARG A 1 322 ? 11.136 -14.715 32.074 1.00 73.69 322 ARG A C 1
ATOM 2547 O O . ARG A 1 322 ? 10.525 -15.501 32.804 1.00 73.69 322 ARG A O 1
ATOM 2554 N N . GLY A 1 323 ? 12.414 -14.890 31.742 1.00 73.81 323 GLY A N 1
ATOM 2555 C CA . GLY A 1 323 ? 13.169 -16.090 32.107 1.00 73.81 323 GLY A CA 1
ATOM 2556 C C . GLY A 1 323 ? 12.599 -17.346 31.438 1.00 73.81 323 GLY A C 1
ATOM 2557 O O . GLY A 1 323 ? 12.586 -17.445 30.217 1.00 73.81 323 GLY A O 1
ATOM 2558 N N . GLU A 1 324 ? 12.121 -18.304 32.237 1.00 70.56 324 GLU A N 1
ATOM 2559 C CA . GLU A 1 324 ? 11.581 -19.602 31.780 1.00 70.56 324 GLU A CA 1
ATOM 2560 C C . GLU A 1 324 ? 10.039 -19.663 31.820 1.00 70.56 324 GLU A C 1
ATOM 2562 O O . GLU A 1 324 ? 9.431 -20.735 31.868 1.00 70.56 324 GLU A O 1
ATOM 2567 N N . SER A 1 325 ? 9.375 -18.509 31.852 1.00 71.75 325 SER A N 1
ATOM 2568 C CA . SER A 1 325 ? 7.928 -18.432 32.061 1.00 71.75 325 SER A CA 1
ATOM 2569 C C . SER A 1 325 ? 7.307 -17.238 31.360 1.00 71.75 325 SER A C 1
ATOM 2571 O O . SER A 1 325 ? 7.917 -16.175 31.291 1.00 71.75 325 SER A O 1
ATOM 2573 N N . PHE A 1 326 ? 6.070 -17.391 30.911 1.00 80.50 326 PHE A N 1
ATOM 2574 C CA . PHE A 1 326 ? 5.235 -16.281 30.482 1.00 80.50 326 PHE A CA 1
ATOM 2575 C C . PHE A 1 326 ? 4.525 -15.693 31.707 1.00 80.50 326 PHE A C 1
ATOM 2577 O O . PHE A 1 326 ? 3.807 -16.398 32.416 1.00 80.50 326 PHE A O 1
ATOM 2584 N N . GLN A 1 327 ? 4.768 -14.414 31.980 1.00 80.56 327 GLN A N 1
ATOM 2585 C CA . GLN A 1 327 ? 4.219 -13.668 33.114 1.00 80.56 327 GLN A CA 1
ATOM 2586 C C . GLN A 1 327 ? 3.180 -12.673 32.620 1.00 80.56 327 GLN A C 1
ATOM 2588 O O . GLN A 1 327 ? 3.435 -11.979 31.638 1.00 80.56 327 GLN A O 1
ATOM 2593 N N . GLU A 1 328 ? 2.034 -12.582 33.290 1.00 77.94 328 GLU A N 1
ATOM 2594 C CA . GLU A 1 328 ? 0.983 -11.630 32.915 1.00 77.94 328 GLU A CA 1
ATOM 2595 C C . GLU A 1 328 ? 1.531 -10.189 32.829 1.00 77.94 328 GLU A C 1
ATOM 2597 O O . GLU A 1 328 ? 2.263 -9.719 33.704 1.00 77.94 328 GLU A O 1
ATOM 2602 N N . ALA A 1 329 ? 1.211 -9.500 31.736 1.00 70.31 329 ALA A N 1
ATOM 2603 C CA . ALA A 1 329 ? 1.692 -8.164 31.435 1.00 70.31 329 ALA A CA 1
ATOM 2604 C C . ALA A 1 329 ? 0.980 -7.123 32.306 1.00 70.31 329 ALA A C 1
ATOM 2606 O O . ALA A 1 329 ? -0.249 -7.031 32.315 1.00 70.31 329 ALA A O 1
ATOM 2607 N N . SER A 1 330 ? 1.746 -6.272 32.987 1.00 58.50 330 SER A N 1
ATOM 2608 C CA . SER A 1 330 ? 1.198 -5.113 33.689 1.00 58.50 330 SER A CA 1
ATOM 2609 C C . SER A 1 330 ? 0.520 -4.175 32.683 1.00 58.50 330 SER A C 1
ATOM 2611 O O . SER A 1 330 ? 1.136 -3.767 31.704 1.00 58.50 330 SER A O 1
ATOM 2613 N N . ASN A 1 331 ? -0.743 -3.812 32.926 1.00 56.72 331 ASN A N 1
ATOM 2614 C CA . ASN A 1 331 ? -1.542 -2.908 32.082 1.00 56.72 331 ASN A CA 1
ATOM 2615 C C . ASN A 1 331 ? -1.808 -3.397 30.645 1.00 56.72 331 ASN A C 1
ATOM 2617 O O . ASN A 1 331 ? -2.100 -2.576 29.777 1.00 56.72 331 ASN A O 1
ATOM 2621 N N . ASN A 1 332 ? -1.734 -4.708 30.379 1.00 56.31 332 ASN A N 1
ATOM 2622 C CA . ASN A 1 332 ? -1.970 -5.286 29.049 1.00 56.31 332 ASN A CA 1
ATOM 2623 C C . ASN A 1 332 ? -1.034 -4.792 27.932 1.00 56.31 332 ASN A C 1
ATOM 2625 O O . ASN A 1 332 ? -1.274 -5.085 26.761 1.00 56.31 332 ASN A O 1
ATOM 2629 N N . THR A 1 333 ? 0.050 -4.093 28.260 1.00 52.06 333 THR A N 1
ATOM 2630 C CA . THR A 1 333 ? 1.022 -3.617 27.276 1.00 52.06 333 THR A CA 1
ATOM 263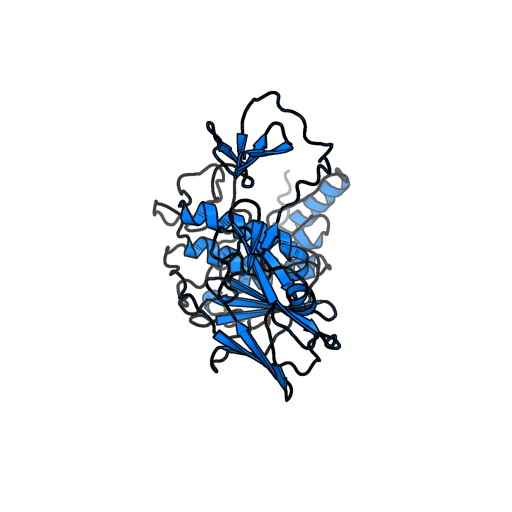1 C C . THR A 1 333 ? 2.178 -4.604 27.143 1.00 52.06 333 THR A C 1
ATOM 2633 O O . THR A 1 333 ? 2.735 -5.082 28.129 1.00 52.06 333 THR A O 1
ATOM 2636 N N . VAL A 1 334 ? 2.551 -4.920 25.903 1.00 59.44 334 VAL A N 1
ATOM 2637 C CA . VAL A 1 334 ? 3.729 -5.741 25.597 1.00 59.44 334 VAL A CA 1
ATOM 2638 C C . VAL A 1 334 ? 4.865 -4.792 25.201 1.00 59.44 334 VAL A C 1
ATOM 2640 O O . VAL A 1 334 ? 4.690 -4.011 24.266 1.00 59.44 334 VAL A O 1
ATOM 2643 N N . PRO A 1 335 ? 6.013 -4.786 25.899 1.00 51.78 335 PRO A N 1
ATOM 2644 C CA . PRO A 1 335 ? 7.169 -4.005 25.468 1.00 51.78 335 PRO A CA 1
ATOM 2645 C C . PRO A 1 335 ? 7.697 -4.487 24.109 1.00 51.78 335 PRO A C 1
ATOM 2647 O O . PRO A 1 335 ? 7.660 -5.678 23.801 1.00 51.78 335 PRO A O 1
ATOM 2650 N N . ALA A 1 336 ? 8.208 -3.567 23.290 1.00 43.72 336 ALA A N 1
ATOM 2651 C CA . ALA A 1 336 ? 8.785 -3.915 21.994 1.00 43.72 336 ALA A CA 1
ATOM 2652 C C . ALA A 1 336 ? 9.993 -4.861 22.152 1.00 43.72 336 ALA A C 1
ATOM 2654 O O . ALA A 1 336 ? 10.865 -4.620 22.985 1.00 43.72 336 ALA A O 1
ATOM 2655 N N . GLY A 1 337 ? 10.051 -5.914 21.329 1.00 50.69 337 GLY A N 1
ATOM 2656 C CA . GLY A 1 337 ? 11.141 -6.902 21.323 1.00 50.69 337 GLY A CA 1
ATOM 2657 C C . GLY A 1 337 ? 10.966 -8.087 22.282 1.00 50.69 337 GLY A C 1
ATOM 2658 O O . GLY A 1 337 ? 11.811 -8.979 22.291 1.00 50.69 337 GLY A O 1
ATOM 2659 N N . GLU A 1 338 ? 9.879 -8.130 23.052 1.00 61.19 338 GLU A N 1
ATOM 2660 C CA . GLU A 1 338 ? 9.586 -9.225 23.978 1.00 61.19 338 GLU A CA 1
ATOM 2661 C C . GLU A 1 338 ? 8.677 -10.288 23.336 1.00 61.19 338 GLU A C 1
ATOM 2663 O O . GLU A 1 338 ? 7.706 -9.972 22.644 1.00 61.19 338 GLU A O 1
ATOM 2668 N N . ALA A 1 339 ? 8.948 -11.569 23.604 1.00 69.81 339 ALA A N 1
ATOM 2669 C CA . ALA A 1 339 ? 8.041 -12.649 23.217 1.00 69.81 339 ALA A CA 1
ATOM 2670 C C . ALA A 1 339 ? 6.808 -12.654 24.134 1.00 69.81 339 ALA A C 1
ATOM 2672 O O . ALA A 1 339 ? 6.945 -12.523 25.351 1.00 69.81 339 ALA A O 1
ATOM 2673 N N . TYR A 1 340 ? 5.608 -12.852 23.583 1.00 75.62 340 TYR A N 1
ATOM 2674 C CA . TYR A 1 340 ? 4.373 -12.855 24.369 1.00 75.62 340 TYR A CA 1
ATOM 2675 C C . TYR A 1 340 ? 3.357 -13.904 23.902 1.00 75.62 340 TYR A C 1
ATOM 2677 O O . TYR A 1 340 ? 3.402 -14.379 22.769 1.00 75.62 340 TYR A O 1
ATOM 2685 N N . LEU A 1 341 ? 2.435 -14.258 24.795 1.00 76.25 341 LEU A N 1
ATOM 2686 C CA . LEU A 1 341 ? 1.213 -15.003 24.508 1.00 76.25 341 LEU A CA 1
ATOM 2687 C C . LEU A 1 341 ? 0.019 -14.097 24.787 1.00 76.25 341 LEU A C 1
ATOM 2689 O O . LEU A 1 341 ? 0.020 -13.360 25.770 1.00 76.25 341 LEU A O 1
ATOM 2693 N N . SER A 1 342 ? -1.006 -14.170 23.947 1.00 70.88 342 SER A N 1
ATOM 2694 C CA . SER A 1 342 ? -2.224 -13.382 24.099 1.00 70.88 342 SER A CA 1
ATOM 2695 C C . SER A 1 342 ? -3.423 -14.314 24.132 1.00 70.88 342 SER A C 1
ATOM 2697 O O . SER A 1 342 ? -3.596 -15.136 23.231 1.00 70.88 342 SER A O 1
ATOM 2699 N N . PHE A 1 343 ? -4.228 -14.222 25.187 1.00 65.50 343 PHE A N 1
ATOM 2700 C CA . PHE A 1 343 ? -5.404 -15.066 25.371 1.00 65.50 343 PHE A CA 1
ATOM 2701 C C . PHE A 1 343 ? -6.661 -14.211 25.542 1.00 65.50 343 PHE A C 1
ATOM 2703 O O . PHE A 1 343 ? -6.618 -13.203 26.251 1.00 65.50 343 PHE A O 1
ATOM 2710 N N . PRO A 1 344 ? -7.813 -14.626 24.989 1.00 62.03 344 PRO A N 1
ATOM 2711 C CA . PRO A 1 344 ? -9.102 -14.072 25.394 1.00 62.03 344 PRO A CA 1
ATOM 2712 C C . PRO A 1 344 ? -9.295 -14.231 26.914 1.00 62.03 344 PRO A C 1
ATOM 2714 O O . PRO A 1 344 ? -8.965 -15.290 27.451 1.00 62.03 344 PRO A O 1
ATOM 2717 N N . ALA A 1 345 ? -9.853 -13.246 27.630 1.00 56.94 345 ALA A N 1
ATOM 2718 C CA . ALA A 1 345 ? -10.031 -13.316 29.098 1.00 56.94 345 ALA A CA 1
ATOM 2719 C C . ALA A 1 345 ? -10.856 -14.502 29.554 1.00 56.94 345 ALA A C 1
ATOM 2721 O O . ALA A 1 345 ? -10.685 -14.962 30.680 1.00 56.94 345 ALA A O 1
ATOM 2722 N N . THR A 1 346 ? -11.758 -14.987 28.707 1.00 54.66 346 THR A N 1
ATOM 2723 C CA . THR A 1 346 ? -12.531 -16.196 28.981 1.00 54.66 346 THR A CA 1
ATOM 2724 C C . THR A 1 346 ? -11.613 -17.389 29.263 1.00 54.66 346 THR A C 1
ATOM 2726 O O . THR A 1 346 ? -11.906 -18.172 30.160 1.00 54.66 346 THR A O 1
ATOM 2729 N N . ILE A 1 347 ? -10.458 -17.465 28.594 1.00 54.78 347 ILE A N 1
ATOM 2730 C CA . ILE A 1 347 ? -9.386 -18.435 28.860 1.00 54.78 347 ILE A CA 1
ATOM 2731 C C . ILE A 1 347 ? -8.405 -17.874 29.902 1.00 54.78 347 ILE A C 1
ATOM 2733 O O . ILE A 1 347 ? -8.053 -18.562 30.858 1.00 54.78 347 ILE A O 1
ATOM 2737 N N . GLY A 1 348 ? -8.019 -16.600 29.782 1.00 55.75 348 GLY A N 1
ATOM 2738 C CA . GLY A 1 348 ? -7.065 -15.920 30.664 1.00 55.75 348 GLY A CA 1
ATOM 2739 C C . GLY A 1 348 ? -7.428 -15.948 32.153 1.00 55.75 348 GLY A C 1
ATOM 2740 O O . GLY A 1 348 ? -6.540 -16.061 32.988 1.00 55.75 348 GLY A O 1
ATOM 2741 N N . LYS A 1 349 ? -8.720 -15.918 32.508 1.00 55.03 349 LYS A N 1
ATOM 2742 C CA . LYS A 1 349 ? -9.187 -16.048 33.903 1.00 55.03 349 LYS A CA 1
ATOM 2743 C C . LYS A 1 349 ? -8.940 -17.434 34.505 1.00 55.03 349 LYS A C 1
ATOM 2745 O O . LYS A 1 349 ? -8.905 -17.559 35.724 1.00 55.03 349 LYS A O 1
ATOM 2750 N N . THR A 1 350 ? -8.796 -18.464 33.671 1.00 57.12 350 THR A N 1
ATOM 2751 C CA . THR A 1 350 ? -8.470 -19.833 34.110 1.00 57.12 350 THR A CA 1
ATOM 2752 C C . THR A 1 350 ? -6.970 -20.122 34.100 1.00 57.12 350 THR A C 1
ATOM 2754 O O . THR A 1 350 ? -6.532 -21.115 34.679 1.00 57.12 350 THR A O 1
ATOM 2757 N N . LEU A 1 351 ? -6.176 -19.258 33.464 1.00 58.81 351 LEU A N 1
ATOM 2758 C CA . LEU A 1 351 ? -4.730 -19.399 33.379 1.00 58.81 351 LEU A CA 1
ATOM 2759 C C . LEU A 1 351 ? -4.067 -18.823 34.633 1.00 58.81 351 LEU A C 1
ATOM 2761 O O . LEU A 1 351 ? -4.476 -17.793 35.167 1.00 58.81 351 LEU A O 1
ATOM 2765 N N . GLN A 1 352 ? -3.020 -19.497 35.111 1.00 69.88 352 GLN A N 1
ATOM 2766 C CA . GLN A 1 352 ? -2.229 -18.980 36.224 1.00 69.88 352 GLN A CA 1
ATOM 2767 C C . GLN A 1 352 ? -1.517 -17.677 35.812 1.00 69.88 352 GLN A C 1
ATOM 2769 O O . GLN A 1 352 ? -1.173 -17.531 34.639 1.00 69.88 352 GLN A O 1
ATOM 2774 N N . PRO A 1 353 ? -1.229 -16.752 36.751 1.00 67.44 353 PRO A N 1
ATOM 2775 C CA . PRO A 1 353 ? -0.446 -15.534 36.477 1.00 67.44 353 PRO A CA 1
ATOM 2776 C C . PRO A 1 353 ? 0.950 -15.815 35.895 1.00 67.44 353 PRO A C 1
ATOM 2778 O O . PRO A 1 353 ? 1.567 -14.954 35.266 1.00 67.44 353 PRO A O 1
ATOM 2781 N N . LEU A 1 354 ? 1.437 -17.037 36.119 1.00 67.81 354 LEU A N 1
ATOM 2782 C CA . LEU A 1 354 ? 2.685 -17.580 35.616 1.00 67.81 354 LEU A CA 1
ATOM 2783 C C . LEU A 1 354 ? 2.387 -18.828 34.778 1.00 67.81 354 LEU A C 1
ATOM 2785 O O . LEU A 1 354 ? 1.892 -19.826 35.297 1.00 67.81 354 LEU A O 1
ATOM 2789 N N . LEU A 1 355 ? 2.743 -18.798 33.500 1.00 69.31 355 LEU A N 1
ATOM 2790 C CA . LEU A 1 355 ? 2.709 -19.958 32.615 1.00 69.31 355 LEU A CA 1
ATOM 2791 C C . LEU A 1 355 ? 4.142 -20.449 32.419 1.00 69.31 355 LEU A C 1
ATOM 2793 O O . LEU A 1 355 ? 4.896 -19.927 31.594 1.00 69.31 355 LEU A O 1
ATOM 2797 N N . SER A 1 356 ? 4.546 -21.425 33.230 1.00 65.94 356 SER A N 1
ATOM 2798 C CA . SER A 1 356 ? 5.869 -22.038 33.121 1.00 65.94 356 SER A CA 1
ATOM 2799 C C . SER A 1 356 ? 6.014 -22.764 31.787 1.00 65.94 356 SER A C 1
ATOM 2801 O O . SER A 1 356 ? 5.143 -23.542 31.392 1.00 65.94 356 SER A O 1
ATOM 2803 N N . LEU A 1 357 ? 7.146 -22.566 31.115 1.00 59.97 357 LEU A N 1
ATOM 2804 C CA . LEU A 1 357 ? 7.531 -23.423 30.005 1.00 59.97 357 LEU A CA 1
ATOM 2805 C C . LEU A 1 357 ? 7.908 -24.788 30.581 1.00 59.97 357 LEU A C 1
ATOM 2807 O O . LEU A 1 357 ? 9.036 -25.005 31.015 1.00 59.97 357 LEU A O 1
ATOM 2811 N N . VAL A 1 358 ? 6.950 -25.715 30.619 1.00 54.94 358 VAL A N 1
ATOM 2812 C CA . VAL A 1 358 ? 7.256 -27.117 30.906 1.00 54.94 358 VAL A CA 1
ATOM 2813 C C . VAL A 1 358 ? 8.062 -27.628 29.712 1.00 54.94 358 VAL A C 1
ATOM 2815 O O . VAL A 1 358 ? 7.560 -27.567 28.586 1.00 54.94 358 VAL A O 1
ATOM 2818 N N . PRO A 1 359 ? 9.306 -28.101 29.899 1.00 47.09 359 PRO A N 1
ATOM 2819 C CA . PRO A 1 359 ? 10.066 -28.702 28.818 1.00 47.09 359 PRO A CA 1
ATOM 2820 C C . PRO A 1 359 ? 9.375 -30.006 28.423 1.00 47.09 359 PRO A C 1
ATOM 2822 O O . PRO A 1 359 ? 9.651 -31.072 28.964 1.00 47.09 359 PRO A O 1
ATOM 2825 N N . VAL A 1 360 ? 8.442 -29.924 27.481 1.00 43.97 360 VAL A N 1
ATOM 2826 C CA . VAL A 1 360 ? 7.983 -31.100 26.760 1.00 43.97 360 VAL A CA 1
ATOM 2827 C C . VAL A 1 360 ? 9.050 -31.363 25.717 1.00 43.97 360 VAL A C 1
ATOM 2829 O O . VAL A 1 360 ? 9.223 -30.593 24.771 1.00 43.97 360 VAL A O 1
ATOM 2832 N N . THR A 1 361 ? 9.777 -32.461 25.878 1.00 41.84 361 THR A N 1
ATOM 2833 C CA . THR A 1 361 ? 10.647 -33.033 24.850 1.00 41.84 361 THR A CA 1
ATOM 2834 C C . THR A 1 361 ? 9.789 -33.613 23.717 1.00 41.84 361 THR A C 1
ATOM 2836 O O . THR A 1 361 ? 9.912 -34.776 23.355 1.00 41.84 361 THR A O 1
ATOM 2839 N N . ALA A 1 362 ? 8.883 -32.823 23.140 1.00 43.00 362 ALA A N 1
ATOM 2840 C CA . ALA A 1 362 ? 8.330 -33.119 21.829 1.00 43.00 362 ALA A CA 1
ATOM 2841 C C . ALA A 1 362 ? 9.433 -32.743 20.838 1.00 43.00 362 ALA A C 1
ATOM 2843 O O . ALA A 1 362 ? 9.578 -31.586 20.445 1.00 43.00 362 ALA A O 1
ATOM 2844 N N . GLY A 1 363 ? 10.322 -33.701 20.572 1.00 39.66 363 GLY A N 1
ATOM 2845 C CA . GLY A 1 363 ? 11.466 -33.499 19.699 1.00 39.66 363 GLY A CA 1
ATOM 2846 C C . GLY A 1 363 ? 11.006 -32.977 18.344 1.00 39.66 363 GLY A C 1
ATOM 2847 O O . GLY A 1 363 ? 10.209 -33.618 17.667 1.00 39.66 363 GLY A O 1
ATOM 2848 N N . ILE A 1 364 ? 11.537 -31.826 17.932 1.00 44.66 364 ILE A N 1
ATOM 2849 C CA . ILE A 1 364 ? 11.605 -31.489 16.514 1.00 44.66 364 ILE A CA 1
ATOM 2850 C C . ILE A 1 364 ? 12.560 -32.530 15.923 1.00 44.66 364 ILE A C 1
ATOM 2852 O O . ILE A 1 364 ? 13.771 -32.454 16.118 1.00 44.66 364 ILE A O 1
ATOM 2856 N N . THR A 1 365 ? 12.014 -33.567 15.294 1.00 43.12 365 THR A N 1
ATOM 2857 C CA . THR A 1 365 ? 12.775 -34.713 14.767 1.00 43.12 365 THR A CA 1
ATOM 2858 C C . THR A 1 365 ? 13.619 -34.366 13.541 1.00 43.12 365 THR A C 1
ATOM 2860 O O . THR A 1 365 ? 14.478 -35.154 13.163 1.00 43.12 365 THR A O 1
ATOM 2863 N N . ASN A 1 366 ? 13.426 -33.178 12.961 1.00 44.38 366 ASN A N 1
ATOM 2864 C CA . ASN A 1 366 ? 14.033 -32.766 11.696 1.00 44.38 366 ASN A CA 1
ATOM 2865 C C . ASN A 1 366 ? 14.996 -31.578 11.833 1.00 44.38 366 ASN A C 1
ATOM 2867 O O . ASN A 1 366 ? 15.044 -30.732 10.942 1.00 44.38 366 ASN A O 1
ATOM 2871 N N . VAL A 1 367 ? 15.767 -31.485 12.921 1.00 49.47 367 VAL A N 1
ATOM 2872 C CA . VAL A 1 367 ? 16.914 -30.564 12.930 1.00 49.47 367 VAL A CA 1
ATOM 2873 C C . VAL A 1 367 ? 18.181 -31.351 12.643 1.00 49.47 367 VAL A C 1
ATOM 2875 O O . VAL A 1 367 ? 18.595 -32.194 13.435 1.00 49.47 367 VAL A O 1
ATOM 2878 N N . ILE A 1 368 ? 18.757 -31.098 11.470 1.00 49.59 368 ILE A N 1
ATOM 2879 C CA . ILE A 1 368 ? 20.033 -31.671 11.048 1.00 49.59 368 ILE A CA 1
ATOM 2880 C C . ILE A 1 368 ? 21.106 -31.102 11.980 1.00 49.59 368 ILE A C 1
ATOM 2882 O O . ILE A 1 368 ? 21.311 -29.888 12.029 1.00 49.59 368 ILE A O 1
ATOM 2886 N N . ASP A 1 369 ? 21.755 -31.977 12.746 1.00 53.91 369 ASP A N 1
ATOM 2887 C CA . ASP A 1 369 ? 22.925 -31.627 13.547 1.00 53.91 369 ASP A CA 1
ATOM 2888 C C . ASP A 1 369 ? 24.023 -31.132 12.596 1.00 53.91 369 ASP A C 1
ATOM 2890 O O . ASP A 1 369 ? 24.498 -31.874 11.736 1.00 53.91 369 ASP A O 1
ATOM 2894 N N . ASN A 1 370 ? 24.386 -29.854 12.700 1.00 56.22 370 ASN A N 1
ATOM 2895 C CA . ASN A 1 370 ? 25.413 -29.248 11.856 1.00 56.22 370 ASN A CA 1
ATOM 2896 C C . ASN A 1 370 ? 26.838 -29.513 12.381 1.00 56.22 370 ASN A C 1
ATOM 2898 O O . ASN A 1 370 ? 27.799 -28.961 11.841 1.00 56.22 370 ASN A O 1
ATOM 2902 N N . GLY A 1 371 ? 26.982 -30.330 13.435 1.00 60.03 371 GLY A N 1
ATOM 2903 C CA . GLY A 1 371 ? 28.262 -30.753 14.001 1.00 60.03 371 GLY A CA 1
ATOM 2904 C C . GLY A 1 371 ? 29.022 -29.654 14.748 1.00 60.03 371 GLY A C 1
ATOM 2905 O O . GLY A 1 371 ? 30.146 -29.895 15.190 1.00 60.03 371 GLY A O 1
ATOM 2906 N N . ARG A 1 372 ? 28.447 -28.454 14.900 1.00 65.62 372 ARG A N 1
ATOM 2907 C CA . ARG A 1 372 ? 29.062 -27.342 15.637 1.00 65.62 372 ARG A CA 1
ATOM 2908 C C . ARG A 1 372 ? 28.520 -27.279 17.060 1.00 65.62 372 ARG A C 1
ATOM 2910 O O . ARG A 1 372 ? 27.315 -27.360 17.283 1.00 65.62 372 ARG A O 1
ATOM 2917 N N . ASP A 1 373 ? 29.413 -27.083 18.026 1.00 78.44 373 ASP A N 1
ATOM 2918 C CA . ASP A 1 373 ? 29.079 -26.968 19.454 1.00 78.44 373 ASP A CA 1
ATOM 2919 C C . ASP A 1 373 ? 28.643 -25.540 19.838 1.00 78.44 373 ASP A C 1
ATOM 2921 O O . ASP A 1 373 ? 29.005 -25.010 20.882 1.00 78.44 373 ASP A O 1
ATOM 2925 N N . ASP A 1 374 ? 27.869 -24.899 18.962 1.00 80.88 374 ASP A N 1
ATOM 2926 C CA . ASP A 1 374 ? 27.426 -23.518 19.131 1.00 80.88 374 ASP A CA 1
ATOM 2927 C C . ASP A 1 374 ? 26.092 -23.466 19.900 1.00 80.88 374 ASP A C 1
ATOM 2929 O O . ASP A 1 374 ? 25.248 -24.368 19.803 1.00 80.88 374 ASP A O 1
ATOM 2933 N N . TYR A 1 375 ? 25.885 -22.394 20.667 1.00 82.81 375 TYR A N 1
ATOM 2934 C CA . TYR A 1 375 ? 24.606 -22.081 21.306 1.00 82.81 375 TYR A CA 1
ATOM 2935 C C . TYR A 1 375 ? 24.005 -20.854 20.637 1.00 82.81 375 TYR A C 1
ATOM 2937 O O . TYR A 1 375 ? 24.718 -19.907 20.316 1.00 82.81 375 TYR A O 1
ATOM 2945 N N . TYR A 1 376 ? 22.690 -20.849 20.462 1.00 78.25 376 TYR A N 1
ATOM 2946 C CA . TYR A 1 376 ? 21.953 -19.713 19.923 1.00 78.25 376 TYR A CA 1
ATOM 2947 C C . TYR A 1 376 ? 20.842 -19.308 20.883 1.00 78.25 376 TYR A C 1
ATOM 2949 O O . TYR A 1 376 ? 20.262 -20.158 21.552 1.00 78.25 376 TYR A O 1
ATOM 2957 N N . THR A 1 377 ? 20.510 -18.026 20.968 1.00 75.69 377 THR A N 1
ATOM 2958 C CA . THR A 1 377 ? 19.274 -17.591 21.628 1.00 75.69 377 THR A CA 1
ATOM 2959 C C . THR A 1 377 ? 18.058 -18.106 20.851 1.00 75.69 377 THR A C 1
ATOM 2961 O O . THR A 1 377 ? 18.164 -18.511 19.692 1.00 75.69 377 THR A O 1
ATOM 2964 N N . VAL A 1 378 ? 16.871 -18.058 21.459 1.00 66.44 378 VAL A N 1
ATOM 2965 C CA . VAL A 1 378 ? 15.606 -18.367 20.759 1.00 66.44 378 VAL A CA 1
ATOM 2966 C C . VAL A 1 378 ? 15.348 -17.471 19.539 1.00 66.44 378 VAL A C 1
ATOM 2968 O O . VAL A 1 378 ? 14.602 -17.869 18.651 1.00 66.44 378 VAL A O 1
ATOM 2971 N N . SER A 1 379 ? 16.010 -16.314 19.464 1.00 55.72 379 SER A N 1
ATOM 2972 C CA . SER A 1 379 ? 15.969 -15.381 18.331 1.00 55.72 379 SER A CA 1
ATOM 2973 C C . SER A 1 379 ? 17.099 -15.606 17.311 1.00 55.72 379 SER A C 1
ATOM 2975 O O . SER A 1 379 ? 17.303 -14.770 16.438 1.00 55.72 379 SER A O 1
ATOM 2977 N N . GLY A 1 380 ? 17.869 -16.698 17.423 1.00 57.38 380 GLY A N 1
ATOM 2978 C CA . GLY A 1 380 ? 18.895 -17.083 16.444 1.00 57.38 380 GLY A CA 1
ATOM 2979 C C . GLY A 1 380 ? 20.262 -16.405 16.602 1.00 57.38 380 GLY A C 1
ATOM 2980 O O . GLY A 1 380 ? 21.104 -16.525 15.715 1.00 57.38 380 GLY A O 1
ATOM 2981 N N . ILE A 1 381 ? 20.525 -15.718 17.718 1.00 68.62 381 ILE A N 1
ATOM 2982 C CA . ILE A 1 381 ? 21.810 -15.036 17.964 1.00 68.62 381 ILE A CA 1
ATOM 2983 C C . ILE A 1 381 ? 22.802 -16.018 18.585 1.00 68.62 381 ILE A C 1
ATOM 2985 O O . ILE A 1 381 ? 22.489 -16.609 19.614 1.00 68.62 381 ILE A O 1
ATOM 2989 N N . LYS A 1 382 ? 24.000 -16.172 18.009 1.00 78.19 382 LYS A N 1
ATOM 2990 C CA . LYS A 1 382 ? 25.058 -17.035 18.564 1.00 78.19 382 LYS A CA 1
ATOM 2991 C C . LYS A 1 382 ? 25.559 -16.517 19.924 1.00 78.19 382 LYS A C 1
ATOM 2993 O O . LYS A 1 382 ? 25.739 -15.315 20.100 1.00 78.19 382 LYS A O 1
ATOM 2998 N N . VAL A 1 383 ? 25.810 -17.426 20.868 1.00 81.00 383 VAL A N 1
ATOM 2999 C CA . VAL A 1 383 ? 26.298 -17.143 22.225 1.00 81.00 383 VAL A CA 1
ATOM 3000 C C . VAL A 1 383 ? 27.396 -18.139 22.595 1.00 81.00 383 VAL A C 1
ATOM 3002 O O . VAL A 1 383 ? 27.163 -19.344 22.588 1.00 81.00 383 VAL A O 1
ATOM 3005 N N . ASP A 1 384 ? 28.577 -17.650 22.968 1.00 78.12 384 ASP A N 1
ATOM 3006 C CA . ASP A 1 384 ? 29.721 -18.526 23.279 1.00 78.12 384 ASP A CA 1
ATOM 3007 C C . ASP A 1 384 ? 29.718 -19.020 24.738 1.00 78.12 384 ASP A C 1
ATOM 3009 O O . ASP A 1 384 ? 30.245 -20.083 25.053 1.00 78.12 384 ASP A O 1
ATOM 3013 N N . HIS A 1 385 ? 29.080 -18.267 25.641 1.00 77.31 385 HIS A N 1
ATOM 3014 C CA . HIS A 1 385 ? 28.995 -18.575 27.071 1.00 77.31 385 HIS A CA 1
ATOM 3015 C C . HIS A 1 385 ? 27.543 -18.451 27.547 1.00 77.31 385 HIS A C 1
ATOM 3017 O O . HIS A 1 385 ? 27.183 -17.451 28.171 1.00 77.31 385 HIS A O 1
ATOM 3023 N N . PRO A 1 386 ? 26.671 -19.427 27.234 1.00 76.06 386 PRO A N 1
ATOM 3024 C CA . PRO A 1 386 ? 25.283 -19.384 27.675 1.00 76.06 386 PRO A CA 1
ATOM 3025 C C . PRO A 1 386 ? 25.235 -19.295 29.206 1.00 76.06 386 PRO A C 1
ATOM 3027 O O . PRO A 1 386 ? 25.887 -20.079 29.902 1.00 76.06 386 PRO A O 1
ATOM 3030 N N . VAL A 1 387 ? 24.490 -18.327 29.726 1.00 81.38 387 VAL A N 1
ATOM 3031 C CA . VAL A 1 387 ? 24.183 -18.175 31.155 1.00 81.38 387 VAL A CA 1
ATOM 3032 C C . VAL A 1 387 ? 22.857 -18.882 31.447 1.00 81.38 387 VAL A C 1
ATOM 3034 O O . VAL A 1 387 ? 22.418 -19.713 30.655 1.00 81.38 387 VAL A O 1
ATOM 3037 N N . LYS A 1 388 ? 22.212 -18.600 32.579 1.00 78.25 388 LYS A N 1
ATOM 3038 C CA . LYS A 1 388 ? 20.880 -19.135 32.863 1.00 78.25 388 LYS A CA 1
ATOM 3039 C C . LYS A 1 388 ? 19.863 -18.631 31.828 1.00 78.25 388 LYS A C 1
ATOM 3041 O O . LYS A 1 388 ? 19.706 -17.420 31.682 1.00 78.25 388 LYS A O 1
ATOM 3046 N N . GLY A 1 389 ? 19.181 -19.533 31.119 1.00 76.94 389 GLY A N 1
ATOM 3047 C CA . GLY A 1 389 ? 18.233 -19.172 30.056 1.00 76.94 389 GLY A CA 1
ATOM 3048 C C . GLY A 1 389 ? 17.932 -20.287 29.047 1.00 76.94 389 GLY A C 1
ATOM 3049 O O . GLY A 1 389 ? 18.375 -21.427 29.199 1.00 76.94 389 GLY A O 1
ATOM 3050 N N . ILE A 1 390 ? 17.166 -19.951 28.002 1.00 77.88 390 ILE A N 1
ATOM 3051 C CA . ILE A 1 390 ? 16.749 -20.876 26.934 1.00 77.88 390 ILE A CA 1
ATOM 3052 C C . ILE A 1 390 ? 17.590 -20.637 25.679 1.00 77.88 390 ILE A C 1
ATOM 3054 O O . ILE A 1 390 ? 17.647 -19.521 25.160 1.00 77.88 390 ILE A O 1
ATOM 3058 N N . TYR A 1 391 ? 18.182 -21.709 25.160 1.00 80.88 391 TYR A N 1
ATOM 3059 C CA . TYR A 1 391 ? 19.047 -21.691 23.986 1.00 80.88 391 TYR A CA 1
ATOM 3060 C C . TYR A 1 391 ? 18.646 -22.773 22.983 1.00 80.88 391 TYR A C 1
ATOM 3062 O O . TYR A 1 391 ? 17.998 -23.757 23.332 1.00 80.88 391 TYR A O 1
ATOM 3070 N N . ILE A 1 392 ? 19.064 -22.614 21.733 1.00 79.06 392 ILE A N 1
ATOM 3071 C CA . ILE A 1 392 ? 19.101 -23.669 20.727 1.00 79.06 392 ILE A CA 1
ATOM 3072 C C . ILE A 1 392 ? 20.540 -24.180 20.661 1.00 79.06 392 ILE A C 1
ATOM 3074 O O . ILE A 1 392 ? 21.457 -23.421 20.359 1.00 79.06 392 ILE A O 1
ATOM 3078 N N . HIS A 1 393 ? 20.740 -25.461 20.952 1.00 79.62 393 HIS A N 1
ATOM 3079 C CA . HIS A 1 393 ? 22.031 -26.139 20.878 1.00 79.62 393 HIS A CA 1
ATOM 3080 C C . HIS A 1 393 ? 21.865 -27.444 20.101 1.00 79.62 393 HIS A C 1
ATOM 3082 O O . HIS A 1 393 ? 20.983 -28.243 20.427 1.00 79.62 393 HIS A O 1
ATOM 3088 N N . LYS A 1 394 ? 22.666 -27.647 19.046 1.00 74.75 394 LYS A N 1
ATOM 3089 C CA . LYS A 1 394 ? 22.550 -28.801 18.122 1.00 74.75 394 LYS A CA 1
ATOM 3090 C C . LYS A 1 394 ? 21.112 -29.034 17.652 1.00 74.75 394 LYS A C 1
ATOM 3092 O O . LYS A 1 394 ? 20.579 -30.141 17.701 1.00 74.75 394 LYS A O 1
ATOM 3097 N N . GLY A 1 395 ? 20.440 -27.937 17.301 1.00 63.25 395 GLY A N 1
ATOM 3098 C CA . GLY A 1 395 ? 19.056 -27.967 16.841 1.00 63.25 395 GLY A CA 1
ATOM 3099 C C . GLY A 1 395 ? 18.003 -28.283 17.904 1.00 63.25 395 GLY A C 1
ATOM 3100 O O . GLY A 1 395 ? 16.823 -28.395 17.585 1.00 63.25 395 GLY A O 1
ATOM 3101 N N . LYS A 1 396 ? 18.392 -28.420 19.172 1.00 66.31 396 LYS A N 1
ATOM 3102 C CA . LYS A 1 396 ? 17.487 -28.741 20.276 1.00 66.31 396 LYS A CA 1
ATOM 3103 C C . LYS A 1 396 ? 17.367 -27.561 21.224 1.00 66.31 396 LYS A C 1
ATOM 3105 O O . LYS A 1 396 ? 18.347 -26.881 21.516 1.00 66.31 396 LYS A O 1
ATOM 3110 N N . LYS A 1 397 ? 16.155 -27.342 21.738 1.00 72.75 397 LYS A N 1
ATOM 3111 C CA . LYS A 1 397 ? 15.930 -26.400 22.838 1.00 72.75 397 LYS A CA 1
ATOM 3112 C C . LYS A 1 397 ? 16.624 -26.942 24.086 1.00 72.75 397 LYS A C 1
ATOM 3114 O O . LYS A 1 397 ? 16.315 -28.043 24.536 1.00 72.75 397 LYS A O 1
ATOM 3119 N N . LEU A 1 398 ? 17.549 -26.167 24.629 1.00 76.62 398 LEU A N 1
ATOM 3120 C CA . LEU A 1 398 ? 18.264 -26.441 25.863 1.00 76.62 398 LEU A CA 1
ATOM 3121 C C . LEU A 1 398 ? 17.916 -25.356 26.878 1.00 76.62 398 LEU A C 1
ATOM 3123 O O . LEU A 1 398 ? 18.063 -24.167 26.604 1.00 76.62 398 LEU A O 1
ATOM 3127 N N . VAL A 1 399 ? 17.493 -25.776 28.065 1.00 75.69 399 VAL A N 1
ATOM 3128 C CA . VAL A 1 399 ? 17.321 -24.885 29.213 1.00 75.69 399 VAL A CA 1
ATOM 3129 C C . VAL A 1 399 ? 18.561 -25.019 30.086 1.00 75.69 399 VAL A C 1
ATOM 3131 O O . VAL A 1 399 ? 18.810 -26.088 30.649 1.00 75.69 399 VAL A O 1
ATOM 3134 N N . LYS A 1 400 ? 19.365 -23.958 30.165 1.00 71.06 400 LYS A N 1
ATOM 3135 C CA . LYS A 1 400 ? 20.536 -23.911 31.039 1.00 71.06 400 LYS A CA 1
ATOM 3136 C C . LYS A 1 400 ? 20.097 -23.326 32.382 1.00 71.06 400 LYS A C 1
ATOM 3138 O O . LYS A 1 400 ? 19.676 -22.173 32.430 1.00 71.06 400 LYS A O 1
ATOM 3143 N N . LYS A 1 401 ? 20.128 -24.163 33.423 1.00 70.75 401 LYS A N 1
ATOM 3144 C CA . LYS A 1 401 ? 19.631 -23.851 34.774 1.00 70.75 401 LYS A CA 1
ATOM 3145 C C . LYS A 1 401 ? 20.557 -22.947 35.573 1.00 70.75 401 LYS A C 1
ATOM 3147 O O . LYS A 1 401 ? 21.788 -23.075 35.390 1.00 70.75 401 LYS A O 1
#

Radius of gyration: 24.53 Å; chains: 1; bounding box: 57×53×85 Å

Foldseek 3Di:
DPPPPDCPPVLLVLLVVLLVCCVVPVPDADADECELVPSQLSNLLSLRHQAAEYEYDDLCFFLVNLLVSQVSSCVSNVHLLHEYEYAQAALAPLPDFEADDLLLQLLLLLSNQQSLYHYDFDDPVAGGRYPPRVDRRYHYDPVNVVLVQLSVVQSVVCSCQRRRSWAWDWWWKDWLNHTAAEFAPDDFDPVDPGSLPTPGGDDALGWYWTWTDDPQKIKIKTFQNNVPDSVQSGNRSNVSPRDFGDKDAFIKMKIQAPFAWQWKWKFDSVPPSGDIGTWDWDDDPRIIITTDGIDGGIMMMMTGGDDHPPPVAQDKWKFWDDFQWTATDDPRDDDGPTDIDIDGVVVVVVDDRIGGPDPDPPDPPPQQQPVDQWWADPVGHTDPDDDQGWIQGSNDIDGDD